Protein 4QMF (pdb70)

Solvent-accessible surface area: 22625 Å² total; per-residue (Å²): 164,53,68,62,92,23,115,14,43,152,140,24,29,69,34,0,104,34,3,30,111,9,0,43,127,16,0,91,165,60,67,2,37,24,62,30,48,76,149,103,16,0,0,22,0,87,9,43,225,151,21,217,79,73,60,22,9,92,45,0,86,28,0,1,77,0,0,4,43,21,0,21,6,38,32,0,31,69,1,21,89,136,117,29,32,33,36,20,0,140,0,28,152,70,18,154,62,160,122,116,16,65,114,40,61,107,41,3,40,12,68,135,10,72,6,21,106,10,4,41,102,26,5,158,9,48,6,47,28,59,30,85,12,0,1,0,3,3,67,141,156,4,6,77,38,0,83,123,2,0,47,31,2,0,106,75,82,10,5,5,122,36,2,72,85,14,33,108,106,110,99,141,89,170,201,44,62,66,104,27,111,8,35,127,142,21,48,59,30,0,106,33,4,29,106,11,0,46,133,15,2,89,158,63,62,6,34,21,63,35,50,77,146,113,1,3,0,25,0,74,12,64,241,172,22,213,74,71,60,30,9,88,46,1,71,20,0,0,60,0,0,3,44,14,0,16,6,43,35,0,34,87,0,20,100,142,145,26,38,24,35,21,1,155,0,29,157,71,18,147,49,170,122,107,24,67,116,37,58,113,39,2,43,13,76,154,20,69,3,25,108,13,1,38,110,26,4,159,8,51,5,41,34,62,35,86,13,0,1,0,4,6,55,121,133,5,6,110,43,0,81,113,1,1,50,34,2,0,99,92,92,3,2,4,121,30,0,65,75,13,34,106,108,126,76,125,82,148,231,175,108,66,121,12,100,113,20,48,115,73,7,71,105,34,31,165,137,51,199,158,113,63,98,29,106,98,10,51,104,84,4,72,78,53,25,158,126,45,155

GO terms:
  GO:0005730 nucleolus (C, IDA)
  GO:0005634 nucleus (C, HDA)
  GO:0005737 cytoplasm (C, HDA)
  GO:0000462 maturation of SSU-rRNA from tricistronic rRNA transcript (SSU-rRNA, 5.8S rRNA, LSU-rRNA) (P, IMP)

CATH classification: 3.30.1370.10 (+1 more: 3.30.1370.10)

Sequence (389 aa):
ESSFMTLFPKYRESYLKTIWNDVTRALDKHNIACVLDLVEGSMTVKTTRKTYDPAIILKARDLIKLLARSVPFPQAVKILQDDMACDVIKIGNFVTNKERFVKRRQRLVGPNGNTLKALELLTKCYILVQGNTVSAMGPFKGLKEVRRVVEDCMKNIHPIYHIKELMIKRELAKESSFMTLFPKYRESYLKTIWNDVTRALDKHNIACVLDLVEGSMTVKTTRKTYDPAIILKARDLIKLLARSVPFPQAVKILQDDMACDVIKIGNFVTNKERFVKRRQRLVGPNGNTLKALELLTKCYILVQGNTVSAMGPFKGLKEVRRVVEDCMKNIHPIYHIKELMIKRELAKRPEAENLQNDLELQQFLRESHPEAENLQNDLELQQFLRESH

Radius of gyration: 25.65 Å; Cα contacts (8 Å, |Δi|>4): 518; chains: 4; bounding box: 47×56×90 Å

Foldseek 3Di:
DDKAKDAADPVLCVVCVVCVVVVVVLVVVQPKDWDQDPVRRMIMIGHDPPGPDRVLVVLVNQLVVCSRQPNDNVRSSCSSDPQKDKDKAFLPPLDPDDVVSVVLVCLCCDDVSVNVVLLCVLLVWDWDDGDRIIMIMDHPSSVVLSNVLSNVSSNVDHSPVSSVVSVVVVVVVD/DDKDKDAADPVLVVVCVVCVVVLQVLVVVQQWHKDQDNVRRMIMIHHDPPGDDPVLVVLVNQLVVCSRQPNDNVVSSCSSDDQKDKDKAFLPPLDPDDVLQCVLVCLVQDDVSVNVVLLCVLLVWDWDDGDGIIMIMGHPRSNVLSNVLSVVSSPVRHSPVSSVVSVVVVVVVVD/DCVVVVVVVVVVVVVVVVPD/DCVVVVVVVVVVVVVVVVPD

B-factor: mean 27.82, std 16.06, range [5.59, 97.07]

Secondary structure (DSSP, 8-state):
--HHHHHHHHHHHHHHHHH-/--EEEEE--HHHHHHHHHHHHHHHHHHHTTTEEEEEETTTTEEEEEE-SS-S-TTHHHHHHHHHHHHHTT--HHHHGGGGSSS-EEEEEE-STT-SSHHHHHHHHHHHH-GGGHHHHHHHHHS--EEEEETTEEEEEE-HHHHHHHHHHHHHHHTT--THHHHHHHHHHHHHHH-/-THHHHHHHHHHHHHHHTT-/--EEEEE--HHHHHHHHHHHHHHHHHHHTTT-EEEEETTTTEEEEE--SS-S-TTHHHHHHHHHHHHHTT--HHHHGGGGSSS-EEEEEE-TTS-SSSHHHHHHHHHHH-GGGHHHHHHHHHHT-EEEEETTEEEEEE-HHHHHHHHHHHHHHHTT--THHHHHHHHHHHHHT-

InterPro domains:
  IPR053030 Ribosomal biogenesis protein FAF1-like [PTHR28096] (63-344)

Nearest PDB structures (foldseek):
  6lqu-assembly1_RC  TM=9.238E-01  e=1.599E-25  Saccharomyces cerevisiae S288C
  6lqq-assembly1_RC  TM=9.249E-01  e=4.783E-25  Saccharomyces cerevisiae S288C
  7mq9-assembly1_NY  TM=9.913E-01  e=1.428E-21  Homo sapiens
  5oql-assembly1_g  TM=9.173E-01  e=7.821E-23  Thermochaetoides thermophila DSM 1495
  6rxx-assembly1_CP  TM=9.240E-01  e=8.255E-22  Thermochaetoides thermophila

Organism: Saccharomyces cerevisiae (strain ATCC 204508 / S288c) (NCBI:txid559292)

Structure (mmCIF, N/CA/C/O backbone):
data_4QMF
#
_entry.id   4QMF
#
_cell.length_a   49.097
_cell.length_b   67.923
_cell.length_c   81.414
_cell.angle_alpha   90.00
_cell.angle_beta   95.53
_cell.angle_gamma   90.00
#
_symmetry.space_group_name_H-M   'P 1 21 1'
#
loop_
_entity.id
_entity.type
_entity.pdbx_description
1 polymer 'KRR1 small subunit processome component'
2 polymer 'Protein FAF1'
3 water water
#
loop_
_atom_site.group_PDB
_atom_site.id
_atom_site.type_symbol
_atom_site.label_atom_id
_atom_site.label_alt_id
_atom_site.label_comp_id
_atom_site.label_asym_id
_atom_site.label_entity_id
_atom_site.label_seq_id
_atom_site.pdbx_PDB_ins_code
_atom_site.Cartn_x
_atom_site.Cartn_y
_atom_site.Cartn_z
_atom_site.occupancy
_atom_site.B_iso_or_equiv
_atom_site.auth_seq_id
_atom_site.auth_comp_id
_atom_site.auth_asym_id
_atom_site.auth_atom_id
_atom_site.pdbx_PDB_model_num
ATOM 1 N N . GLU A 1 7 ? -12.108 -44.907 -14.956 1.00 13.67 38 GLU D N 1
ATOM 2 C CA . GLU A 1 7 ? -11.992 -46.322 -15.286 1.00 20.30 38 GLU D CA 1
ATOM 3 C C . GLU A 1 7 ? -11.691 -47.152 -14.042 1.00 18.68 38 GLU D C 1
ATOM 4 O O . GLU A 1 7 ? -10.709 -46.904 -13.342 1.00 12.38 38 GLU D O 1
ATOM 10 N N . SER A 1 8 ? -12.538 -48.140 -13.773 1.00 20.01 39 SER D N 1
ATOM 11 C CA . SER A 1 8 ? -12.393 -48.969 -12.582 1.00 12.99 39 SER D CA 1
ATOM 12 C C . SER A 1 8 ? -11.227 -49.944 -12.723 1.00 14.98 39 SER D C 1
ATOM 13 O O . SER A 1 8 ? -10.948 -50.432 -13.816 1.00 16.63 39 SER D O 1
ATOM 16 N N . SER A 1 9 ? -10.551 -50.224 -11.613 1.00 12.37 40 SER D N 1
ATOM 17 C CA . SER A 1 9 ? -9.387 -51.107 -11.623 1.00 10.79 40 SER D CA 1
ATOM 18 C C . SER A 1 9 ? -9.201 -51.842 -10.298 1.00 11.31 40 SER D C 1
ATOM 19 O O . SER A 1 9 ? -9.262 -51.238 -9.229 1.00 10.94 40 SER D O 1
ATOM 22 N N . PHE A 1 10 ? -8.968 -53.148 -10.379 1.00 12.35 41 PHE D N 1
ATOM 23 C CA . PHE A 1 10 ? -8.695 -53.960 -9.197 1.00 8.35 41 PHE D CA 1
ATOM 24 C C . PHE A 1 10 ? -7.419 -54.777 -9.383 1.00 8.13 41 PHE D C 1
ATOM 25 O O . PHE A 1 10 ? -7.126 -55.244 -10.482 1.00 10.67 41 PHE D O 1
ATOM 33 N N . MET A 1 11 ? -6.667 -54.953 -8.302 1.00 8.00 42 MET D N 1
ATOM 34 C CA . MET A 1 11 ? -5.422 -55.711 -8.358 1.00 12.21 42 MET D CA 1
ATOM 35 C C . MET A 1 11 ? -5.341 -56.723 -7.221 1.00 15.13 42 MET D C 1
ATOM 36 O O . MET A 1 11 ? -5.994 -56.561 -6.187 1.00 10.07 42 MET D O 1
ATOM 41 N N . THR A 1 12 ? -4.541 -57.767 -7.417 1.00 14.92 43 THR D N 1
ATOM 42 C CA . THR A 1 12 ? -4.298 -58.743 -6.361 1.00 10.94 43 THR D CA 1
ATOM 43 C C . THR A 1 12 ? -2.890 -59.312 -6.472 1.00 16.40 43 THR D C 1
ATOM 44 O O . THR A 1 12 ? -2.346 -59.446 -7.567 1.00 17.61 43 THR D O 1
ATOM 48 N N . LEU A 1 13 ? -2.299 -59.638 -5.329 1.00 17.71 44 LEU D N 1
ATOM 49 C CA . LEU A 1 13 ? -0.961 -60.208 -5.307 1.00 13.35 44 LEU D CA 1
ATOM 50 C C . LEU A 1 13 ? -1.046 -61.726 -5.296 1.00 14.18 44 LEU D C 1
ATOM 51 O O . LEU A 1 13 ? -1.927 -62.297 -4.655 1.00 19.31 44 LEU D O 1
ATOM 56 N N . PHE A 1 14 ? -0.136 -62.376 -6.013 1.00 13.28 45 PHE D N 1
ATOM 57 C CA . PHE A 1 14 ? -0.059 -63.831 -5.988 1.00 10.23 45 PHE D CA 1
ATOM 58 C C . PHE A 1 14 ? 1.338 -64.277 -5.573 1.00 11.92 45 PHE D C 1
ATOM 59 O O . PHE A 1 14 ? 2.329 -63.638 -5.927 1.00 14.71 45 PHE D O 1
ATOM 67 N N . PRO A 1 15 ? 1.420 -65.373 -4.804 1.00 13.87 46 PRO D N 1
ATOM 68 C CA . PRO A 1 15 ? 2.706 -65.923 -4.366 1.00 10.23 46 PRO D CA 1
ATOM 69 C C . PRO A 1 15 ? 3.520 -66.458 -5.541 1.00 11.26 46 PRO D C 1
ATOM 70 O O . PRO A 1 15 ? 2.945 -66.784 -6.579 1.00 14.38 46 PRO D O 1
ATOM 74 N N . LYS A 1 16 ? 4.836 -66.545 -5.373 1.00 10.60 47 LYS D N 1
ATOM 75 C CA . LYS A 1 16 ? 5.730 -66.917 -6.466 1.00 14.04 47 LYS D CA 1
ATOM 76 C C . LYS A 1 16 ? 5.430 -68.302 -7.032 1.00 13.19 47 LYS D C 1
ATOM 77 O O . LYS A 1 16 ? 5.464 -68.497 -8.249 1.00 20.36 47 LYS D O 1
ATOM 83 N N . TYR A 1 17 ? 5.107 -69.252 -6.158 1.00 12.64 48 TYR D N 1
ATOM 84 C CA . TYR A 1 17 ? 4.906 -70.638 -6.576 1.00 14.38 48 TYR D CA 1
ATOM 85 C C . TYR A 1 17 ? 3.712 -70.821 -7.516 1.00 13.79 48 TYR D C 1
ATOM 86 O O . TYR A 1 17 ? 3.464 -71.923 -8.004 1.00 17.18 48 TYR D O 1
ATOM 95 N N . ARG A 1 18 ? 2.973 -69.744 -7.762 1.00 13.99 49 ARG D N 1
ATOM 96 C CA . ARG A 1 18 ? 1.838 -69.788 -8.673 1.00 15.76 49 ARG D CA 1
ATOM 97 C C . ARG A 1 18 ? 2.198 -69.206 -10.036 1.00 13.38 49 ARG D C 1
ATOM 98 O O . ARG A 1 18 ? 1.619 -69.601 -11.054 1.00 12.70 49 ARG D O 1
ATOM 106 N N . GLU A 1 19 ? 3.161 -68.283 -10.033 1.00 13.17 50 GLU D N 1
ATOM 107 C CA . GLU A 1 19 ? 3.579 -67.540 -11.222 1.00 16.97 50 GLU D CA 1
ATOM 108 C C . GLU A 1 19 ? 3.545 -68.376 -12.499 1.00 17.18 50 GLU D C 1
ATOM 109 O O . GLU A 1 19 ? 2.715 -68.126 -13.389 1.00 15.29 50 GLU D O 1
ATOM 115 N N . SER A 1 20 ? 4.424 -69.378 -12.554 1.00 15.22 51 SER D N 1
ATOM 116 C CA . SER A 1 20 ? 4.488 -70.326 -13.665 1.00 10.99 51 SER D CA 1
ATOM 117 C C . SER A 1 20 ? 3.119 -70.649 -14.249 1.00 11.58 51 SER D C 1
ATOM 118 O O . SER A 1 20 ? 2.848 -70.337 -15.413 1.00 15.05 51 SER D O 1
ATOM 121 N N . TYR A 1 21 ? 2.251 -71.230 -13.421 1.00 11.66 52 TYR D N 1
ATOM 122 C CA . TYR A 1 21 ? 0.919 -71.628 -13.863 1.00 8.38 52 TYR D CA 1
ATOM 123 C C . TYR A 1 21 ? 0.207 -70.468 -14.550 1.00 9.81 52 TYR D C 1
ATOM 124 O O . TYR A 1 21 ? -0.157 -70.572 -15.726 1.00 7.66 52 TYR D O 1
ATOM 133 N N . LEU A 1 22 ? 0.050 -69.359 -13.830 1.00 8.54 53 LEU D N 1
ATOM 134 C CA . LEU A 1 22 ? -0.619 -68.188 -14.382 1.00 7.27 53 LEU D CA 1
ATOM 135 C C . LEU A 1 22 ? 0.028 -67.801 -15.706 1.00 9.26 53 LEU D C 1
ATOM 136 O O . LEU A 1 22 ? -0.665 -67.590 -16.711 1.00 11.30 53 LEU D O 1
ATOM 141 N N . LYS A 1 23 ? 1.359 -67.800 -15.721 1.00 8.15 54 LYS D N 1
ATOM 142 C CA . LYS A 1 23 ? 2.102 -67.369 -16.895 1.00 7.41 54 LYS D CA 1
ATOM 143 C C . LYS A 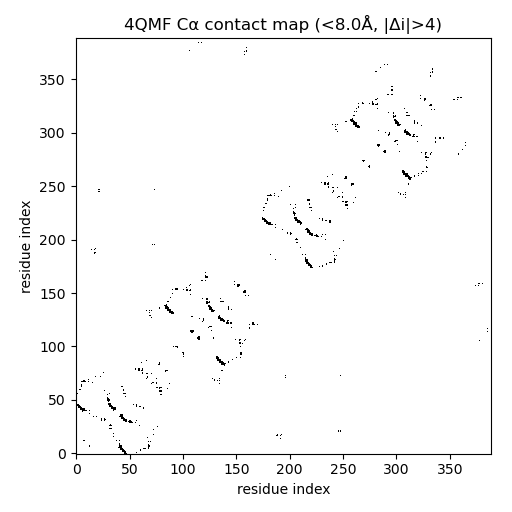1 23 ? 1.737 -68.149 -18.158 1.00 9.67 54 LYS D C 1
ATOM 144 O O . LYS A 1 23 ? 1.832 -67.613 -19.261 1.00 18.27 54 LYS D O 1
ATOM 150 N N . THR A 1 24 ? 1.297 -69.396 -18.008 1.00 10.91 55 THR D N 1
ATOM 151 C CA . THR A 1 24 ? 0.994 -70.206 -19.186 1.00 13.22 55 THR D CA 1
ATOM 152 C C . THR A 1 24 ? -0.493 -70.242 -19.501 1.00 10.89 55 THR D C 1
ATOM 153 O O . THR A 1 24 ? -0.885 -70.647 -20.597 1.00 13.39 55 THR D O 1
ATOM 157 N N . ILE A 1 25 ? -1.320 -69.827 -18.545 1.00 8.52 56 ILE D N 1
ATOM 158 C CA . ILE A 1 25 ? -2.764 -69.832 -18.766 1.00 10.08 56 ILE D CA 1
ATOM 159 C C . ILE A 1 25 ? -3.317 -68.430 -19.009 1.00 10.25 56 ILE D C 1
ATOM 160 O O . ILE A 1 25 ? -4.506 -68.269 -19.294 1.00 11.30 56 ILE D O 1
ATOM 165 N N . TRP A 1 26 ? -2.454 -67.422 -18.901 1.00 10.57 57 TRP D N 1
ATOM 166 C CA . TRP A 1 26 ? -2.892 -66.032 -18.960 1.00 8.82 57 TRP D CA 1
ATOM 167 C C . TRP A 1 26 ? -3.590 -65.717 -20.278 1.00 10.49 57 TRP D C 1
ATOM 168 O O . TRP A 1 26 ? -4.603 -65.020 -20.295 1.00 12.37 57 TRP D O 1
ATOM 179 N N . ASN A 1 27 ? -3.050 -66.243 -21.374 1.00 9.94 58 ASN D N 1
ATOM 180 C CA . ASN A 1 27 ? -3.669 -66.081 -22.686 1.00 12.53 58 ASN D CA 1
ATOM 181 C C . ASN A 1 27 ? -5.139 -66.476 -22.702 1.00 12.06 58 ASN D C 1
ATOM 182 O O . ASN A 1 27 ? -5.936 -65.857 -23.405 1.00 11.22 58 ASN D O 1
ATOM 187 N N . ASP A 1 28 ? -5.503 -67.498 -21.933 1.00 11.16 59 ASP D N 1
ATOM 188 C CA . ASP A 1 28 ? -6.905 -67.883 -21.846 1.00 11.80 59 ASP D CA 1
ATOM 189 C C . ASP A 1 28 ? -7.659 -66.823 -21.056 1.00 12.63 59 ASP D C 1
ATOM 190 O O . ASP A 1 28 ? -8.693 -66.326 -21.510 1.00 14.32 59 ASP D O 1
ATOM 195 N N . VAL A 1 29 ? -7.113 -66.466 -19.892 1.00 11.35 60 VAL D N 1
ATOM 196 C CA . VAL A 1 29 ? -7.699 -65.435 -19.034 1.00 8.44 60 VAL D CA 1
ATOM 197 C C . VAL A 1 29 ? -8.130 -64.193 -19.810 1.00 8.14 60 VAL D C 1
ATOM 198 O O . VAL A 1 29 ? -9.318 -63.874 -19.831 1.00 8.18 60 VAL D O 1
ATOM 202 N N . THR A 1 30 ? -7.188 -63.500 -20.446 1.00 8.88 61 THR D N 1
ATOM 203 C CA . THR A 1 30 ? -7.542 -62.315 -21.215 1.00 14.15 61 THR D CA 1
ATOM 204 C C . THR A 1 30 ? -8.622 -62.630 -22.236 1.00 8.96 61 THR D C 1
ATOM 205 O O . THR A 1 30 ? -9.579 -61.869 -22.367 1.00 15.89 61 THR D O 1
ATOM 209 N N . ARG A 1 31 ? -8.501 -63.765 -22.921 1.00 6.35 62 ARG D N 1
ATOM 210 C CA . ARG A 1 31 ? -9.547 -64.168 -23.852 1.00 8.87 62 ARG D CA 1
ATOM 211 C C . ARG A 1 31 ? -10.897 -64.221 -23.140 1.00 10.84 62 ARG D C 1
ATOM 212 O O . ARG A 1 31 ? -11.859 -63.599 -23.588 1.00 14.43 62 ARG D O 1
ATOM 220 N N . ALA A 1 32 ? -10.951 -64.928 -22.014 1.00 10.42 63 ALA D N 1
ATOM 221 C CA . ALA A 1 32 ? -12.174 -65.029 -21.223 1.00 8.89 63 ALA D CA 1
ATOM 222 C C . ALA A 1 32 ? -12.648 -63.650 -20.762 1.00 11.37 63 ALA D C 1
ATOM 223 O O . ALA A 1 32 ? -13.848 -63.409 -20.630 1.00 15.71 63 ALA D O 1
ATOM 225 N N . LEU A 1 33 ? -11.700 -62.746 -20.530 1.00 8.88 64 LEU D N 1
ATOM 226 C CA . LEU A 1 33 ? -12.028 -61.378 -20.144 1.00 11.49 64 LEU D CA 1
ATOM 227 C C . LEU A 1 33 ? -12.364 -60.521 -21.364 1.00 15.91 64 LEU D C 1
ATOM 228 O O . LEU A 1 33 ? -13.152 -59.576 -21.268 1.00 11.73 64 LEU D O 1
ATOM 233 N N . ASP A 1 34 ? -11.796 -60.870 -22.517 1.00 17.77 65 ASP D N 1
ATOM 234 C CA . ASP A 1 34 ? -12.004 -60.084 -23.735 1.00 16.02 65 ASP D CA 1
ATOM 235 C C . ASP A 1 34 ? -13.451 -60.126 -24.221 1.00 18.06 65 ASP D C 1
ATOM 236 O O . ASP A 1 34 ? -13.891 -59.225 -24.934 1.00 20.98 65 ASP D O 1
ATOM 241 N N . LYS A 1 35 ? -14.191 -61.163 -23.838 1.00 14.17 66 LYS D N 1
ATOM 242 C CA . LYS A 1 35 ? -15.597 -61.258 -24.210 1.00 16.20 66 LYS D CA 1
ATOM 243 C C . LYS A 1 35 ? -16.451 -60.283 -23.405 1.00 18.68 66 LYS D C 1
ATOM 244 O O . LYS A 1 35 ? -17.648 -60.147 -23.655 1.00 15.90 66 LYS D O 1
ATOM 250 N N . HIS A 1 36 ? -15.831 -59.606 -22.442 1.00 19.98 67 HIS D N 1
ATOM 251 C CA . HIS A 1 36 ? -16.513 -58.565 -21.684 1.00 17.27 67 HIS D CA 1
ATOM 252 C C . HIS A 1 36 ? -15.805 -57.227 -21.867 1.00 22.19 67 HIS D C 1
ATOM 253 O O . HIS A 1 36 ? -16.114 -56.254 -21.179 1.00 20.83 67 HIS D O 1
ATOM 260 N N . ASN A 1 37 ? -14.854 -57.195 -22.799 1.00 20.66 68 ASN D N 1
ATOM 261 C CA . ASN A 1 37 ? -14.044 -56.008 -23.065 1.00 21.08 68 ASN D CA 1
ATOM 262 C C . ASN A 1 37 ? -13.323 -55.494 -21.820 1.00 20.95 68 ASN D C 1
ATOM 263 O O . ASN A 1 37 ? -13.109 -54.292 -21.670 1.00 21.90 68 ASN D O 1
ATOM 268 N N . ILE A 1 38 ? -12.954 -56.411 -20.931 1.00 15.55 69 ILE D N 1
ATOM 269 C CA . ILE A 1 38 ? -12.185 -56.062 -19.742 1.00 10.82 69 ILE D CA 1
ATOM 270 C C . ILE A 1 38 ? -10.704 -56.334 -19.972 1.00 10.23 69 ILE D C 1
ATOM 271 O O . ILE A 1 38 ? -10.325 -57.427 -20.392 1.00 13.44 69 ILE D O 1
ATOM 276 N N . ALA A 1 39 ? -9.871 -55.334 -19.705 1.00 11.04 70 ALA D N 1
ATOM 277 C CA . ALA A 1 39 ? -8.429 -55.482 -19.855 1.00 10.12 70 ALA D CA 1
ATOM 278 C C . ALA A 1 39 ? -7.825 -56.144 -18.623 1.00 10.30 70 ALA D C 1
ATOM 279 O O . ALA A 1 39 ? -8.359 -56.023 -17.520 1.00 11.58 70 ALA D O 1
ATOM 281 N N . CYS A 1 40 ? -6.716 -56.849 -18.814 1.00 10.82 71 CYS D N 1
ATOM 282 C CA . CYS A 1 40 ? -6.023 -57.476 -17.697 1.00 11.22 71 CYS D CA 1
ATOM 283 C C . CYS A 1 40 ? -4.523 -57.556 -17.951 1.00 14.93 71 CYS D C 1
ATOM 284 O O . CYS A 1 40 ? -4.079 -57.742 -19.083 1.00 16.11 71 CYS D O 1
ATOM 287 N N . VAL A 1 41 ? -3.749 -57.415 -16.881 1.00 16.33 72 VAL D N 1
ATOM 288 C CA . VAL A 1 41 ? -2.298 -57.390 -16.973 1.00 15.94 72 VAL D CA 1
ATOM 289 C C . VAL A 1 41 ? -1.666 -58.237 -15.873 1.00 13.39 72 VAL D C 1
ATOM 290 O O . VAL A 1 41 ? -2.058 -58.154 -14.704 1.00 12.45 72 VAL D O 1
ATOM 294 N N . LEU A 1 42 ? -0.705 -59.067 -16.269 1.00 14.49 73 LEU D N 1
ATOM 295 C CA . LEU A 1 42 ? 0.030 -59.918 -15.345 1.00 12.90 73 LEU D CA 1
ATOM 296 C C . LEU A 1 42 ? 1.432 -59.367 -15.104 1.00 17.62 73 LEU D C 1
ATOM 297 O O . LEU A 1 42 ? 2.345 -59.596 -15.896 1.00 19.48 73 LEU D O 1
ATOM 302 N N . ASP A 1 43 ? 1.595 -58.631 -14.010 1.00 17.43 74 ASP D N 1
ATOM 303 C CA . ASP A 1 43 ? 2.885 -58.051 -13.659 1.00 15.87 74 ASP D CA 1
ATOM 304 C C . ASP A 1 43 ? 3.762 -59.093 -12.971 1.00 18.90 74 ASP D C 1
ATOM 305 O O . ASP A 1 43 ? 3.423 -59.591 -11.897 1.00 19.17 74 ASP D O 1
ATOM 310 N N . LEU A 1 44 ? 4.892 -59.415 -13.593 1.00 18.23 75 LEU D N 1
ATOM 311 C CA . LEU A 1 44 ? 5.784 -60.448 -13.077 1.00 21.33 75 LEU D CA 1
ATOM 312 C C . LEU A 1 44 ? 6.874 -59.869 -12.181 1.00 27.36 75 LEU D C 1
ATOM 313 O O . LEU A 1 44 ? 7.586 -60.607 -11.501 1.00 31.80 75 LEU D O 1
ATOM 318 N N . VAL A 1 45 ? 7.003 -58.547 -12.185 1.00 26.74 76 VAL D N 1
ATOM 319 C CA . VAL A 1 45 ? 7.951 -57.872 -11.309 1.00 26.84 76 VAL D CA 1
ATOM 320 C C . VAL A 1 45 ? 7.318 -57.681 -9.938 1.00 25.61 76 VAL D C 1
ATOM 321 O O . VAL A 1 45 ? 7.862 -58.109 -8.921 1.00 25.06 76 VAL D O 1
ATOM 325 N N . GLU A 1 46 ? 6.157 -57.036 -9.927 1.00 27.89 77 GLU D N 1
ATOM 326 C CA . GLU A 1 46 ? 5.395 -56.825 -8.706 1.00 21.30 77 GLU D CA 1
ATOM 327 C C . GLU A 1 46 ? 4.809 -58.142 -8.210 1.00 23.22 77 GLU D C 1
ATOM 328 O O . GLU A 1 46 ? 4.573 -58.320 -7.015 1.00 29.23 77 GLU D O 1
ATOM 334 N N . GLY A 1 47 ? 4.586 -59.066 -9.139 1.00 24.75 78 GLY D N 1
ATOM 335 C CA . GLY A 1 47 ? 3.967 -60.337 -8.816 1.00 17.63 78 GLY D CA 1
ATOM 336 C C . GLY A 1 47 ? 2.489 -60.151 -8.547 1.00 16.77 78 GLY D C 1
ATOM 337 O O . GLY A 1 47 ? 1.984 -60.542 -7.495 1.00 17.08 78 GLY D O 1
ATOM 338 N N . SER A 1 48 ? 1.787 -59.553 -9.505 1.00 14.61 79 SER D N 1
ATOM 339 C CA . SER A 1 48 ? 0.377 -59.237 -9.315 1.00 13.62 79 SER D CA 1
ATOM 340 C C . SER A 1 48 ? -0.457 -59.430 -10.580 1.00 13.22 79 SER D C 1
ATOM 341 O O . SER A 1 48 ? 0.065 -59.404 -11.692 1.00 15.13 79 SER D O 1
ATOM 344 N N . MET A 1 49 ? -1.757 -59.630 -10.388 1.00 12.44 80 MET D N 1
ATOM 345 C CA . MET A 1 49 ? -2.724 -59.642 -11.479 1.00 11.05 80 MET D CA 1
ATOM 346 C C . MET A 1 49 ? -3.616 -58.414 -11.354 1.00 12.75 80 MET D C 1
ATOM 347 O O . MET A 1 49 ? -4.017 -58.047 -10.251 1.00 17.25 80 MET D O 1
ATOM 352 N N . THR A 1 50 ? -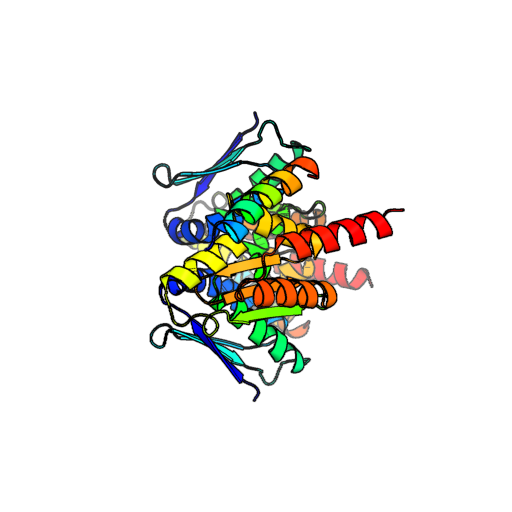3.926 -57.775 -12.475 1.00 8.76 81 THR D N 1
ATOM 353 C CA . THR A 1 50 ? -4.757 -56.577 -12.434 1.00 11.20 81 THR D CA 1
ATOM 354 C C . THR A 1 50 ? -5.818 -56.618 -13.525 1.00 11.77 81 THR D C 1
ATOM 355 O O . THR A 1 50 ? -5.516 -56.937 -14.667 1.00 16.81 81 THR D O 1
ATOM 359 N N . VAL A 1 51 ? -7.063 -56.312 -13.170 1.00 9.15 82 VAL D N 1
ATOM 360 C CA . VAL A 1 51 ? -8.136 -56.202 -14.159 1.00 11.25 82 VAL D CA 1
ATOM 361 C C . VAL A 1 51 ? -8.727 -54.794 -14.145 1.00 10.97 82 VAL D C 1
ATOM 362 O O . VAL A 1 51 ? -8.785 -54.150 -13.096 1.00 12.74 82 VAL D O 1
ATOM 366 N N . LYS A 1 52 ? -9.158 -54.313 -15.308 1.00 9.38 83 LYS D N 1
ATOM 367 C CA . LYS A 1 52 ? -9.729 -52.971 -15.403 1.00 13.73 83 LYS D CA 1
ATOM 368 C C . LYS A 1 52 ? -10.698 -52.808 -16.569 1.00 12.24 83 LYS D C 1
ATOM 369 O O . LYS A 1 52 ? -10.583 -53.483 -17.589 1.00 11.44 83 LYS D O 1
ATOM 375 N N . THR A 1 53 ? -11.652 -51.898 -16.400 1.00 14.31 84 THR D N 1
ATOM 376 C CA . THR A 1 53 ? -12.645 -51.612 -17.426 1.00 20.84 84 THR D CA 1
ATOM 377 C C . THR A 1 53 ? -12.039 -50.795 -18.560 1.00 21.31 84 THR D C 1
ATOM 378 O O . THR A 1 53 ? -10.909 -50.319 -18.461 1.00 17.19 84 THR D O 1
ATOM 382 N N . THR A 1 54 ? -12.796 -50.640 -19.640 1.00 28.02 85 THR D N 1
ATOM 383 C CA . THR A 1 54 ? -12.353 -49.859 -20.787 1.00 33.27 85 THR D CA 1
ATOM 384 C C . THR A 1 54 ? -13.448 -48.902 -21.230 1.00 32.50 85 THR D C 1
ATOM 385 O O . THR A 1 54 ? -14.441 -48.709 -20.529 1.00 32.56 85 THR D O 1
ATOM 389 N N . ARG A 1 55 ? -13.263 -48.310 -22.404 1.00 30.57 86 ARG D N 1
ATOM 390 C CA . ARG A 1 55 ? -14.276 -47.442 -22.985 1.00 31.42 86 ARG D CA 1
ATOM 391 C C . ARG A 1 55 ? -15.317 -48.275 -23.722 1.00 33.82 86 ARG D C 1
ATOM 392 O O . ARG A 1 55 ? -16.350 -47.762 -24.149 1.00 30.27 86 ARG D O 1
ATOM 400 N N . LYS A 1 56 ? -15.041 -49.569 -23.856 1.00 40.79 87 LYS D N 1
ATOM 401 C CA . LYS A 1 56 ? -15.917 -50.460 -24.608 1.00 37.85 87 LYS D CA 1
ATOM 402 C C . LYS A 1 56 ? -16.614 -51.500 -23.729 1.00 37.63 87 LYS D C 1
ATOM 403 O O . LYS A 1 56 ? -17.270 -52.407 -24.239 1.00 38.96 87 LYS D O 1
ATOM 409 N N . THR A 1 57 ? -16.474 -51.367 -22.413 1.00 29.11 88 THR D N 1
ATOM 410 C CA . THR A 1 57 ? -17.184 -52.237 -21.478 1.00 31.02 88 THR D CA 1
ATOM 411 C C . THR A 1 57 ? -18.674 -51.925 -21.476 1.00 37.09 88 THR D C 1
ATOM 412 O O . THR A 1 57 ? -19.082 -50.825 -21.102 1.00 43.50 88 THR D O 1
ATOM 416 N N . TYR A 1 58 ? -19.483 -52.894 -21.891 1.00 41.92 89 TYR D N 1
ATOM 417 C CA . TYR A 1 58 ? -20.926 -52.698 -21.961 1.00 45.34 89 TYR D CA 1
ATOM 418 C C . TYR A 1 58 ? -21.533 -52.594 -20.564 1.00 40.16 89 TYR D C 1
ATOM 419 O O . TYR A 1 58 ? -22.233 -51.631 -20.252 1.00 41.54 89 TYR D O 1
ATOM 428 N N . ASP A 1 59 ? -21.259 -53.586 -19.724 1.00 34.36 90 ASP D N 1
ATOM 429 C CA . ASP A 1 59 ? -21.725 -53.566 -18.340 1.00 38.41 90 ASP D CA 1
ATOM 430 C C . ASP A 1 59 ? -20.540 -53.553 -17.384 1.00 33.68 90 ASP D C 1
ATOM 431 O O . ASP A 1 59 ? -19.929 -54.591 -17.145 1.00 30.38 90 ASP D O 1
ATOM 436 N N . PRO A 1 60 ? -20.209 -52.372 -16.836 1.00 30.23 91 PRO D N 1
ATOM 437 C CA . PRO A 1 60 ? -19.065 -52.217 -15.930 1.00 27.77 91 PRO D CA 1
ATOM 438 C C . PRO A 1 60 ? -19.152 -53.089 -14.679 1.00 27.45 91 PRO D C 1
ATOM 439 O O . PRO A 1 60 ? -18.113 -53.463 -14.139 1.00 26.29 91 PRO D O 1
ATOM 443 N N . ALA A 1 61 ? -20.366 -53.410 -14.239 1.00 22.67 92 ALA D N 1
ATOM 444 C CA . ALA A 1 61 ? -20.575 -54.199 -13.025 1.00 21.48 92 ALA D CA 1
ATOM 445 C C . ALA A 1 61 ? -19.804 -55.520 -13.039 1.00 21.13 92 ALA D C 1
ATOM 446 O O . ALA A 1 61 ? -19.356 -56.004 -11.994 1.00 15.52 92 ALA D O 1
ATOM 448 N N . ILE A 1 62 ? -19.630 -56.082 -14.232 1.00 18.45 93 ILE D N 1
ATOM 449 C CA . ILE A 1 62 ? -18.941 -57.357 -14.396 1.00 19.92 93 ILE D CA 1
ATOM 450 C C . ILE A 1 62 ? -17.505 -57.307 -13.863 1.00 16.81 93 ILE D C 1
ATOM 451 O O . ILE A 1 62 ? -16.915 -58.351 -13.568 1.00 14.81 93 ILE D O 1
ATOM 456 N N . ILE A 1 63 ? -16.955 -56.099 -13.718 1.00 14.76 94 ILE D N 1
ATOM 457 C CA . ILE A 1 63 ? -15.604 -55.946 -13.183 1.00 14.25 94 ILE D CA 1
ATOM 458 C C . ILE A 1 63 ? -15.522 -56.571 -11.792 1.00 13.87 94 ILE D C 1
ATOM 459 O O . ILE A 1 63 ? -14.49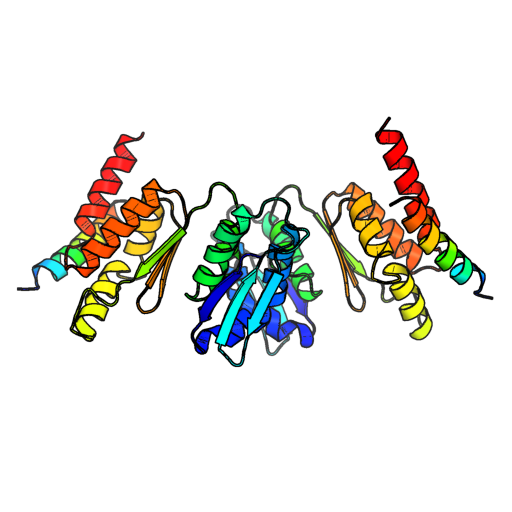0 -57.139 -11.427 1.00 11.16 94 ILE D O 1
ATOM 464 N N . LEU A 1 64 ? -16.618 -56.497 -11.037 1.00 11.85 95 LEU D N 1
ATOM 465 C CA . LEU A 1 64 ? -16.659 -57.097 -9.713 1.00 11.57 95 LEU D CA 1
ATOM 466 C C . LEU A 1 64 ? -16.397 -58.592 -9.833 1.00 13.28 95 LEU D C 1
ATOM 467 O O . LEU A 1 64 ? -15.572 -59.147 -9.106 1.00 10.17 95 LEU D O 1
ATOM 472 N N . LYS A 1 65 ? -17.077 -59.232 -10.780 1.00 14.65 96 LYS D N 1
ATOM 473 C CA . LYS A 1 65 ? -16.832 -60.639 -11.063 1.00 14.04 96 LYS D CA 1
ATOM 474 C C . LYS A 1 65 ? -15.380 -60.834 -11.478 1.00 13.05 96 LYS D C 1
ATOM 475 O O . LYS A 1 65 ? -14.722 -61.784 -11.048 1.00 10.79 96 LYS D O 1
ATOM 481 N N . ALA A 1 66 ? -14.880 -59.914 -12.298 1.00 11.47 97 ALA D N 1
ATOM 482 C CA . ALA A 1 66 ? -13.508 -59.989 -12.772 1.00 9.64 97 ALA D CA 1
ATOM 483 C C . ALA A 1 66 ? -12.540 -59.769 -11.616 1.00 12.03 97 ALA D C 1
ATOM 484 O O . ALA A 1 66 ? -11.387 -60.197 -11.676 1.00 9.98 97 ALA D O 1
ATOM 486 N N . ARG A 1 67 ? -13.014 -59.110 -10.559 1.00 11.80 98 ARG D N 1
ATOM 487 C CA . ARG A 1 67 ? -12.202 -58.929 -9.362 1.00 11.16 98 ARG D CA 1
ATOM 488 C C . ARG A 1 67 ? -12.092 -60.252 -8.618 1.00 12.17 98 ARG D C 1
ATOM 489 O O . ARG A 1 67 ? -11.057 -60.556 -8.025 1.00 13.85 98 ARG D O 1
ATOM 497 N N . ASP A 1 68 ? -13.160 -61.044 -8.669 1.00 12.28 99 ASP D N 1
ATOM 498 C CA . ASP A 1 68 ? -13.181 -62.330 -7.987 1.00 11.78 99 ASP D CA 1
ATOM 499 C C . ASP A 1 68 ? -12.283 -63.342 -8.690 1.00 15.37 99 ASP D C 1
ATOM 500 O O . ASP A 1 68 ? -11.480 -64.016 -8.045 1.00 14.59 99 ASP D O 1
ATOM 505 N N . LEU A 1 69 ? -12.426 -63.430 -10.012 1.00 11.67 100 LEU D N 1
ATOM 506 C CA . LEU A 1 69 ? -11.629 -64.326 -10.847 1.00 8.70 100 LEU D CA 1
ATOM 507 C C . LEU A 1 69 ? -10.161 -64.381 -10.432 1.00 10.31 100 LEU D C 1
ATOM 508 O O . LEU A 1 69 ? -9.703 -65.399 -9.906 1.00 9.36 100 LEU D O 1
ATOM 513 N N . ILE A 1 70 ? -9.435 -63.286 -10.655 1.00 11.96 101 ILE D N 1
ATOM 514 C CA . ILE A 1 70 ? -8.011 -63.234 -10.330 1.00 13.46 101 ILE D CA 1
ATOM 515 C C . ILE A 1 70 ? -7.754 -63.583 -8.867 1.00 12.20 101 ILE D C 1
ATOM 516 O O . ILE A 1 70 ? -6.761 -64.246 -8.555 1.00 12.52 101 ILE D O 1
ATOM 521 N N . LYS A 1 71 ? -8.657 -63.167 -7.980 1.00 8.98 102 LYS D N 1
ATOM 522 C CA . LYS A 1 71 ? -8.538 -63.512 -6.570 1.00 11.22 102 LYS D CA 1
ATOM 523 C C . LYS A 1 71 ? -8.463 -65.029 -6.434 1.00 10.35 102 LYS D C 1
ATOM 524 O O . LYS A 1 71 ? -7.517 -65.564 -5.851 1.00 10.73 102 LYS D O 1
ATOM 530 N N . LEU A 1 72 ? -9.448 -65.714 -7.012 1.00 11.54 103 LEU D N 1
ATOM 531 C CA . LEU A 1 72 ? -9.463 -67.171 -7.044 1.00 10.29 103 LEU D CA 1
ATOM 532 C C . LEU A 1 72 ? -8.191 -67.713 -7.684 1.00 9.68 103 LEU D C 1
ATOM 533 O O . LEU A 1 72 ? -7.640 -68.715 -7.231 1.00 10.14 103 LEU D O 1
ATOM 538 N N . LEU A 1 73 ? -7.712 -67.033 -8.723 1.00 11.01 104 LEU D N 1
ATOM 539 C CA . LEU A 1 73 ? -6.503 -67.472 -9.409 1.00 9.54 104 LEU D CA 1
ATOM 540 C C . LEU A 1 73 ? -5.285 -67.336 -8.502 1.00 11.31 104 LEU D C 1
ATOM 541 O O . LEU A 1 73 ? -4.345 -68.122 -8.592 1.00 11.99 104 LEU D O 1
ATOM 546 N N . ALA A 1 74 ? -5.317 -66.343 -7.617 1.00 12.14 105 ALA D N 1
ATOM 547 C CA . ALA A 1 74 ? -4.191 -66.075 -6.730 1.00 8.93 105 ALA D CA 1
ATOM 548 C C . ALA A 1 74 ? -4.081 -67.126 -5.632 1.00 11.36 105 ALA D C 1
ATOM 549 O O . ALA A 1 74 ? -3.008 -67.338 -5.068 1.00 13.90 105 ALA D O 1
ATOM 551 N N . ARG A 1 75 ? -5.198 -67.780 -5.332 1.00 13.18 106 ARG D N 1
ATOM 552 C CA . ARG A 1 75 ? -5.241 -68.761 -4.254 1.00 12.53 106 ARG D CA 1
ATOM 553 C C . ARG A 1 75 ? -5.403 -70.179 -4.795 1.00 12.64 106 ARG D C 1
ATOM 554 O O . ARG A 1 75 ? -6.112 -71.000 -4.214 1.00 14.54 106 ARG D O 1
ATOM 562 N N . SER A 1 76 ? -4.749 -70.434 -5.925 1.00 14.96 107 SER D N 1
ATOM 563 C CA . SER A 1 76 ? -4.602 -71.770 -6.504 1.00 9.44 107 SER D CA 1
ATOM 564 C C . SER A 1 76 ? -5.902 -72.431 -6.961 1.00 7.09 107 SER D C 1
ATOM 565 O O . SER A 1 76 ? -5.967 -73.654 -7.079 1.00 8.35 107 SER D O 1
ATOM 568 N N . VAL A 1 77 ? -6.932 -71.636 -7.226 1.00 6.72 108 VAL D N 1
ATOM 569 C CA . VAL A 1 77 ? -8.130 -72.181 -7.851 1.00 9.70 108 VAL D CA 1
ATOM 570 C C . VAL A 1 77 ? -7.892 -72.341 -9.347 1.00 9.73 108 VAL D C 1
ATOM 571 O O . VAL A 1 77 ? -7.568 -71.370 -10.032 1.00 9.09 108 VAL D O 1
ATOM 575 N N . PRO A 1 78 ? -8.041 -73.575 -9.852 1.00 8.50 109 PRO D N 1
ATOM 576 C CA . PRO A 1 78 ? -7.862 -73.906 -11.269 1.00 8.64 109 PRO D CA 1
ATOM 577 C C . PRO A 1 78 ? -8.687 -73.008 -12.184 1.00 9.07 109 PRO D C 1
ATOM 578 O O . PRO A 1 78 ? -9.830 -72.689 -11.864 1.00 12.76 109 PRO D O 1
ATOM 582 N N . PHE A 1 79 ? -8.096 -72.607 -13.306 1.00 8.91 110 PHE D N 1
ATOM 583 C CA . PHE A 1 79 ? -8.735 -71.695 -14.255 1.00 7.95 110 PHE D CA 1
ATOM 584 C C . PHE A 1 79 ? -10.126 -72.143 -14.737 1.00 8.31 110 PHE D C 1
ATOM 585 O O . PHE A 1 79 ? -11.065 -71.339 -14.704 1.00 9.03 110 PHE D O 1
ATOM 593 N N . PRO A 1 80 ? -10.271 -73.413 -15.188 1.00 7.61 111 PRO D N 1
ATOM 594 C CA . PRO A 1 80 ? -11.592 -73.807 -15.696 1.00 7.11 111 PRO D CA 1
ATOM 595 C C . PRO A 1 80 ? -12.682 -73.745 -14.632 1.00 6.98 111 PRO D C 1
ATOM 596 O O . PRO A 1 80 ? -13.855 -73.575 -14.963 1.00 7.18 111 PRO D O 1
ATOM 600 N N . GLN A 1 81 ? -12.293 -73.883 -13.370 1.00 9.57 112 GLN D N 1
ATOM 601 C CA . GLN A 1 81 ? -13.229 -73.750 -12.262 1.00 10.48 112 GLN D CA 1
ATOM 602 C C . GLN A 1 81 ? -13.412 -72.279 -11.900 1.00 9.32 112 GLN D C 1
ATOM 603 O O . GLN A 1 81 ? -14.499 -71.850 -11.511 1.00 8.85 112 GLN D O 1
ATOM 609 N N . ALA A 1 82 ? -12.339 -71.509 -12.056 1.00 8.11 113 ALA D N 1
ATOM 610 C CA . ALA A 1 82 ? -12.320 -70.108 -11.654 1.00 9.92 113 ALA D CA 1
ATOM 611 C C . ALA A 1 82 ? -13.199 -69.223 -12.536 1.00 11.78 113 ALA D C 1
ATOM 612 O O . ALA A 1 82 ? -13.940 -68.383 -12.024 1.00 12.21 113 ALA D O 1
ATOM 614 N N . VAL A 1 83 ? -13.127 -69.407 -13.853 1.00 10.16 114 VAL D N 1
ATOM 615 C CA . VAL A 1 83 ? -13.863 -68.531 -14.771 1.00 13.90 114 VAL D CA 1
ATOM 616 C C . VAL A 1 83 ? -15.374 -68.713 -14.726 1.00 13.28 114 VAL D C 1
ATOM 617 O O . VAL A 1 83 ? -16.111 -67.981 -15.386 1.00 15.48 114 VAL D O 1
ATOM 621 N N . LYS A 1 84 ? -15.839 -69.687 -13.955 1.00 9.80 115 LYS D N 1
ATOM 622 C CA . LYS A 1 84 ? -17.270 -69.891 -13.794 1.00 12.64 115 LYS D CA 1
ATOM 623 C C . LYS A 1 84 ? -17.876 -68.736 -13.004 1.00 13.11 115 LYS D C 1
ATOM 624 O O . LYS A 1 84 ? -19.087 -68.533 -13.015 1.00 17.18 115 LYS D O 1
ATOM 630 N N . ILE A 1 85 ? -17.019 -67.973 -12.332 1.00 12.13 116 ILE D N 1
ATOM 631 C CA . ILE A 1 85 ? -17.456 -66.827 -11.545 1.00 11.26 116 ILE D CA 1
ATOM 632 C C . ILE A 1 85 ? -18.054 -65.734 -12.433 1.00 13.90 116 ILE D C 1
ATOM 633 O O . ILE A 1 85 ? -18.840 -64.910 -11.969 1.00 13.23 116 ILE D O 1
ATOM 638 N N . LEU A 1 86 ? -17.697 -65.741 -13.715 1.00 18.71 117 LEU D N 1
ATOM 639 C CA . LEU A 1 86 ? -18.198 -64.734 -14.647 1.00 13.70 117 LEU D CA 1
ATOM 640 C C . LEU A 1 86 ? -19.662 -64.979 -14.991 1.00 15.39 117 LEU D C 1
ATOM 641 O O . LEU A 1 86 ? -20.337 -64.100 -15.526 1.00 24.76 117 LEU D O 1
ATOM 646 N N . GLN A 1 87 ? -20.147 -66.177 -14.684 1.00 15.08 118 GLN D N 1
ATOM 647 C CA . GLN A 1 87 ? -21.556 -66.500 -14.867 1.00 20.73 118 GLN D CA 1
ATOM 648 C C . GLN A 1 87 ? -22.392 -65.737 -13.844 1.00 22.66 118 GLN D C 1
ATOM 649 O O . GLN A 1 87 ? -21.932 -65.478 -12.732 1.00 22.22 118 GLN D O 1
ATOM 655 N N . ASP A 1 88 ? -23.610 -65.366 -14.224 1.00 27.90 119 ASP D N 1
ATOM 656 C CA . ASP A 1 88 ? -24.453 -64.527 -13.374 1.00 36.65 119 ASP D CA 1
ATOM 657 C C . ASP A 1 88 ? -24.825 -65.192 -12.050 1.00 42.11 119 ASP D C 1
ATOM 658 O O . ASP A 1 88 ? -24.936 -64.522 -11.023 1.00 40.59 119 ASP D O 1
ATOM 663 N N . ASP A 1 89 ? -25.007 -66.508 -12.073 1.00 36.42 120 ASP D N 1
ATOM 664 C CA . ASP A 1 89 ? -25.527 -67.230 -10.915 1.00 31.30 120 ASP D CA 1
ATOM 665 C C . ASP A 1 89 ? -24.452 -67.590 -9.886 1.00 32.02 120 ASP D C 1
ATOM 666 O O . ASP A 1 89 ? -24.738 -67.690 -8.692 1.00 37.50 120 ASP D O 1
ATOM 671 N N . MET A 1 90 ? -23.222 -67.781 -10.353 1.00 30.42 121 MET D N 1
ATOM 672 C CA . MET A 1 90 ? -22.117 -68.193 -9.488 1.00 27.86 121 MET D CA 1
ATOM 673 C C . MET A 1 90 ? -21.677 -67.119 -8.495 1.00 18.36 121 MET D C 1
ATOM 674 O O . MET A 1 90 ? -21.513 -65.950 -8.857 1.00 20.84 121 MET D O 1
ATOM 679 N N . ALA A 1 91 ? -21.479 -67.527 -7.243 1.00 18.17 122 ALA D N 1
ATOM 680 C CA . ALA A 1 91 ? -20.891 -66.646 -6.241 1.00 12.70 122 ALA D CA 1
ATOM 681 C C . ALA A 1 91 ? -19.610 -67.273 -5.705 1.00 12.13 122 ALA D C 1
ATOM 682 O O . ALA A 1 91 ? -19.371 -68.466 -5.901 1.00 13.77 122 ALA D O 1
ATOM 684 N N . CYS A 1 92 ? -18.788 -66.475 -5.031 1.00 13.76 123 CYS D N 1
ATOM 685 C CA . CYS A 1 92 ? -17.534 -66.977 -4.483 1.00 14.94 123 CYS D CA 1
ATOM 686 C C . CYS A 1 92 ? -17.269 -66.411 -3.095 1.00 18.63 123 CYS D C 1
ATOM 687 O O . CYS A 1 92 ? -17.944 -65.481 -2.652 1.00 18.42 123 CYS D O 1
ATOM 690 N N . ASP A 1 93 ? -16.268 -66.968 -2.420 1.00 21.76 124 ASP D N 1
ATOM 691 C CA . ASP A 1 93 ? -15.926 -66.542 -1.070 1.00 18.52 124 ASP D CA 1
ATOM 692 C C . ASP A 1 93 ? -14.555 -67.072 -0.666 1.00 20.61 124 ASP D C 1
ATOM 693 O O . ASP A 1 93 ? -14.366 -68.278 -0.522 1.00 22.50 124 ASP D O 1
ATOM 698 N N . VAL A 1 94 ? -13.600 -66.166 -0.485 1.00 18.36 125 VAL D N 1
ATOM 699 C CA . VAL A 1 94 ? -12.284 -66.541 0.015 1.00 19.77 125 VAL D CA 1
ATOM 700 C C . VAL A 1 94 ? -12.237 -66.344 1.526 1.00 22.23 125 VAL D C 1
ATOM 701 O O . VAL A 1 94 ? -12.256 -65.213 2.014 1.00 21.93 125 VAL D O 1
ATOM 705 N N . ILE A 1 95 ? -12.185 -67.451 2.263 1.00 22.87 126 ILE D N 1
ATOM 706 C CA . ILE A 1 95 ? -12.262 -67.406 3.722 1.00 18.85 126 ILE D CA 1
ATOM 707 C C . ILE A 1 95 ? -10.890 -67.535 4.377 1.00 18.63 126 ILE D C 1
ATOM 708 O O . ILE A 1 95 ? -10.286 -68.604 4.358 1.00 18.46 126 ILE D O 1
ATOM 713 N N . LYS A 1 96 ? -10.407 -66.449 4.970 1.00 20.98 127 LYS D N 1
ATOM 714 C CA . LYS A 1 96 ? -9.100 -66.457 5.617 1.00 24.93 127 LYS D CA 1
ATOM 715 C C . LYS A 1 96 ? -9.151 -67.192 6.956 1.00 18.02 127 LYS D C 1
ATOM 716 O O . LYS A 1 96 ? -10.017 -66.923 7.788 1.00 22.71 127 LYS D O 1
ATOM 722 N N . ILE A 1 97 ? -8.221 -68.122 7.155 1.00 16.10 128 ILE D N 1
ATOM 723 C CA . ILE A 1 97 ? -8.226 -68.973 8.343 1.00 28.92 128 ILE D CA 1
ATOM 724 C C . ILE A 1 97 ? -6.935 -68.873 9.152 1.00 28.19 128 ILE D C 1
ATOM 725 O O . ILE A 1 97 ? -6.689 -69.690 10.038 1.00 26.20 128 ILE D O 1
ATOM 730 N N . GLY A 1 98 ? -6.119 -67.868 8.854 1.00 30.17 129 GLY D N 1
ATOM 731 C CA . GLY A 1 98 ? -4.823 -67.731 9.494 1.00 34.38 129 GLY D CA 1
ATOM 732 C C . GLY A 1 98 ? -4.839 -67.023 10.836 1.00 36.46 129 GLY D C 1
ATOM 733 O O . GLY A 1 98 ? -3.943 -67.223 11.657 1.00 38.33 129 GLY D O 1
ATOM 734 N N . ASN A 1 99 ? -5.856 -66.200 11.067 1.00 36.29 130 ASN D N 1
ATOM 735 C CA . ASN A 1 99 ? -5.909 -65.383 12.274 1.00 44.30 130 ASN D CA 1
ATOM 736 C C . ASN A 1 99 ? -6.846 -65.930 13.350 1.00 42.77 130 ASN D C 1
ATOM 737 O O . ASN A 1 99 ? -7.375 -65.174 14.164 1.00 46.30 130 ASN D O 1
ATOM 742 N N . PHE A 1 100 ? -7.042 -67.245 13.355 1.00 43.60 131 PHE D N 1
ATOM 743 C CA . PHE A 1 100 ? -7.842 -67.893 14.389 1.00 42.79 131 PHE D CA 1
ATOM 744 C C . PHE A 1 100 ? -6.953 -68.512 15.461 1.00 46.78 131 PHE D C 1
ATOM 745 O O . PHE A 1 100 ? -7.340 -68.603 16.627 1.00 43.80 131 PHE D O 1
ATOM 753 N N . VAL A 1 101 ? -5.765 -68.947 15.055 1.00 51.78 132 VAL D N 1
ATOM 754 C CA . VAL A 1 101 ? -4.839 -69.611 15.965 1.00 50.52 132 VAL D CA 1
ATOM 755 C C . VAL A 1 101 ? -3.507 -68.868 16.043 1.00 57.55 132 VAL D C 1
ATOM 756 O O . VAL A 1 101 ? -2.911 -68.529 15.020 1.00 55.83 132 VAL D O 1
ATOM 760 N N . THR A 1 102 ? -3.047 -68.612 17.264 1.00 64.37 133 THR D N 1
ATOM 761 C CA . THR A 1 102 ? -1.746 -67.991 17.473 1.00 67.75 133 THR D CA 1
ATOM 762 C C . THR A 1 102 ? -0.635 -69.007 17.231 1.00 65.60 133 THR D C 1
ATOM 763 O O . THR A 1 102 ? 0.413 -68.679 16.674 1.00 65.91 133 THR D O 1
ATOM 767 N N . ASN A 1 103 ? -0.880 -70.244 17.650 1.00 61.96 134 ASN D N 1
ATOM 768 C CA . ASN A 1 103 ? 0.061 -71.338 17.443 1.00 58.59 134 ASN D CA 1
ATOM 769 C C . ASN A 1 103 ? 0.200 -71.671 15.959 1.00 57.52 134 ASN D C 1
ATOM 770 O O . ASN A 1 103 ? -0.645 -71.292 15.148 1.00 60.76 134 ASN D O 1
ATOM 775 N N . LYS A 1 104 ? 1.271 -72.378 15.611 1.00 60.28 135 LYS D N 1
ATOM 776 C CA . LYS A 1 104 ? 1.531 -72.744 14.224 1.00 52.49 135 LYS D CA 1
ATOM 777 C C . LYS A 1 104 ? 1.027 -74.144 13.889 1.00 47.98 135 LYS D C 1
ATOM 778 O O . LYS A 1 104 ? 0.263 -74.322 12.940 1.00 54.67 135 LYS D O 1
ATOM 784 N N . GLU A 1 105 ? 1.455 -75.136 14.665 1.00 49.37 136 GLU D N 1
ATOM 785 C CA . GLU A 1 105 ? 1.137 -76.527 14.356 1.00 47.80 136 GLU D CA 1
ATOM 786 C C . GLU A 1 105 ? -0.201 -76.969 14.947 1.00 46.48 136 GLU D C 1
ATOM 787 O O . GLU A 1 105 ? -0.580 -78.133 14.828 1.00 46.98 136 GLU D O 1
ATOM 793 N N . ARG A 1 106 ? -0.913 -76.042 15.579 1.00 45.96 137 ARG D N 1
ATOM 794 C CA . ARG A 1 106 ? -2.291 -76.291 15.985 1.00 40.03 137 ARG D CA 1
ATOM 795 C C . ARG A 1 106 ? -3.207 -75.923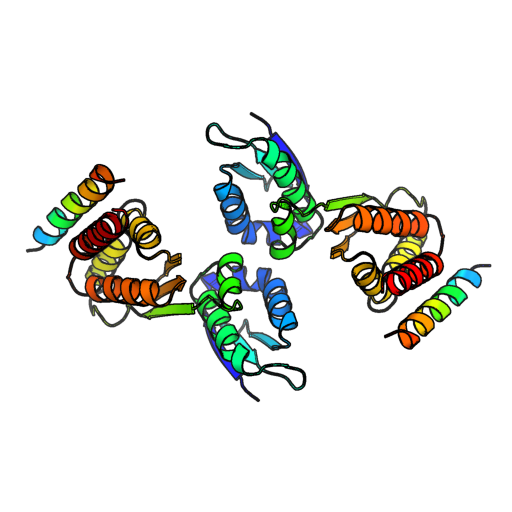 14.825 1.00 32.76 137 ARG D C 1
ATOM 796 O O . ARG A 1 106 ? -4.210 -76.593 14.560 1.00 30.51 137 ARG D O 1
ATOM 804 N N . PHE A 1 107 ? -2.838 -74.845 14.140 1.00 35.48 138 PHE D N 1
ATOM 805 C CA . PHE A 1 107 ? -3.509 -74.414 12.922 1.00 32.84 138 PHE D CA 1
ATOM 806 C C . PHE A 1 107 ? -3.476 -75.520 11.876 1.00 27.56 138 PHE D C 1
ATOM 807 O O . PHE A 1 107 ? -4.463 -75.758 11.169 1.00 26.03 138 PHE D O 1
ATOM 815 N N . VAL A 1 108 ? -2.331 -76.191 11.789 1.00 27.13 139 VAL D N 1
ATOM 816 C CA . VAL A 1 108 ? -2.168 -77.329 10.896 1.00 25.44 139 VAL D CA 1
ATOM 817 C C . VAL A 1 108 ? -3.138 -78.445 11.268 1.00 27.28 139 VAL D C 1
ATOM 818 O O . VAL A 1 108 ? -3.784 -79.025 10.398 1.00 29.85 139 VAL D O 1
ATOM 822 N N . LYS A 1 109 ? -3.241 -78.730 12.563 1.00 28.75 140 LYS D N 1
ATOM 823 C CA . LYS A 1 109 ? -4.156 -79.754 13.054 1.00 30.31 140 LYS D CA 1
ATOM 824 C C . LYS A 1 109 ? -5.599 -79.448 12.683 1.00 26.37 140 LYS D C 1
ATOM 825 O O . LYS A 1 109 ? -6.300 -80.300 12.137 1.00 25.21 140 LYS D O 1
ATOM 831 N N . ARG A 1 110 ? -6.039 -78.232 12.986 1.00 22.91 141 ARG D N 1
ATOM 832 C CA . ARG A 1 110 ? -7.430 -77.860 12.769 1.00 21.64 141 ARG D CA 1
ATOM 833 C C . ARG A 1 110 ? -7.782 -77.785 11.286 1.00 24.31 141 ARG D C 1
ATOM 834 O O . ARG A 1 110 ? -8.863 -78.218 10.883 1.00 21.25 141 ARG D O 1
ATOM 842 N N . ARG A 1 111 ? -6.873 -77.245 10.477 1.00 24.81 142 ARG D N 1
ATOM 843 C CA . ARG A 1 111 ? -7.073 -77.225 9.030 1.00 21.16 142 ARG D CA 1
ATOM 844 C C . ARG A 1 111 ? -7.177 -78.649 8.492 1.00 25.12 142 ARG D C 1
ATOM 845 O O . ARG A 1 111 ? -8.093 -78.979 7.732 1.00 27.50 142 ARG D O 1
ATOM 853 N N . GLN A 1 112 ? -6.225 -79.482 8.899 1.00 26.76 143 GLN D N 1
ATOM 854 C CA . GLN A 1 112 ? -6.237 -80.907 8.592 1.00 24.06 143 GLN D CA 1
ATOM 855 C C . GLN A 1 112 ? -7.577 -81.545 8.935 1.00 23.55 143 GLN D C 1
ATOM 856 O O . GLN A 1 112 ? -8.095 -82.360 8.176 1.00 28.59 143 GLN D O 1
ATOM 862 N N . ARG A 1 113 ? -8.139 -81.165 10.078 1.00 23.25 144 ARG D N 1
ATOM 863 C CA . ARG A 1 113 ? -9.427 -81.696 10.500 1.00 23.17 144 ARG D CA 1
ATOM 864 C C . ARG A 1 113 ? -10.543 -81.136 9.625 1.00 24.12 144 ARG D C 1
ATOM 865 O O . ARG A 1 113 ? -11.586 -81.768 9.456 1.00 26.37 144 ARG D O 1
ATOM 873 N N . LEU A 1 114 ? -10.317 -79.953 9.059 1.00 25.48 145 LEU D N 1
ATOM 874 C CA . LEU A 1 114 ? -11.283 -79.367 8.136 1.00 20.35 145 LEU D CA 1
ATOM 875 C C . LEU A 1 114 ? -11.321 -80.150 6.824 1.00 20.93 145 LEU D C 1
ATOM 876 O O . LEU A 1 114 ? -12.401 -80.422 6.297 1.00 19.47 145 LEU D O 1
ATOM 881 N N . VAL A 1 115 ? -10.155 -80.526 6.298 1.00 21.05 146 VAL D N 1
ATOM 882 C CA . VAL A 1 115 ? -10.136 -81.357 5.089 1.00 22.60 146 VAL D CA 1
ATOM 883 C C . VAL A 1 115 ? -10.351 -82.833 5.440 1.00 19.61 146 VAL D C 1
ATOM 884 O O . VAL A 1 115 ? -11.075 -83.547 4.744 1.00 16.70 146 VAL D O 1
ATOM 888 N N . GLY A 1 116 ? -9.738 -83.280 6.529 1.00 20.93 147 GLY D N 1
ATOM 889 C CA . GLY A 1 116 ? -9.926 -84.639 7.002 1.00 19.78 147 GLY D CA 1
ATOM 890 C C . GLY A 1 116 ? -9.116 -85.672 6.244 1.00 20.94 147 GLY D C 1
ATOM 891 O O . GLY A 1 116 ? -8.320 -85.328 5.371 1.00 22.77 147 GLY D O 1
ATOM 892 N N . PRO A 1 117 ? -9.313 -86.955 6.584 1.00 22.58 148 PRO D N 1
ATOM 893 C CA . PRO A 1 117 ? -8.627 -88.079 5.938 1.00 21.88 148 PRO D CA 1
ATOM 894 C C . PRO A 1 117 ? -9.055 -88.239 4.484 1.00 19.32 148 PRO D C 1
ATOM 895 O O . PRO A 1 117 ? -10.256 -88.269 4.199 1.00 19.05 148 PRO D O 1
ATOM 899 N N . ASN A 1 118 ? -8.076 -88.317 3.584 1.00 22.29 149 ASN D N 1
ATOM 900 C CA . ASN A 1 118 ? -8.315 -88.433 2.144 1.00 27.40 149 ASN D CA 1
ATOM 901 C C . ASN A 1 118 ? -9.183 -87.313 1.581 1.00 25.38 149 ASN D C 1
ATOM 902 O O . ASN A 1 118 ? -9.736 -87.433 0.487 1.00 27.04 149 ASN D O 1
ATOM 907 N N . GLY A 1 119 ? -9.298 -86.224 2.335 1.00 17.45 150 GLY D N 1
ATOM 908 C CA . GLY A 1 119 ? -10.122 -85.103 1.936 1.00 17.25 150 GLY D CA 1
ATOM 909 C C . GLY A 1 119 ? -11.606 -85.395 2.026 1.00 18.36 150 GLY D C 1
ATOM 910 O O . GLY A 1 119 ? -12.427 -84.544 1.679 1.00 23.03 150 GLY D O 1
ATOM 911 N N . ASN A 1 120 ? -11.944 -86.587 2.513 1.00 19.44 151 ASN D N 1
ATOM 912 C CA . ASN A 1 120 ? -13.325 -87.061 2.530 1.00 19.43 151 ASN D CA 1
ATOM 913 C C . ASN A 1 120 ? -14.320 -86.058 3.098 1.00 16.18 151 ASN D C 1
ATOM 914 O O . ASN A 1 120 ? -15.275 -85.680 2.414 1.00 23.00 151 ASN D O 1
ATOM 919 N N . THR A 1 121 ? -14.083 -85.610 4.329 1.00 12.07 152 THR D N 1
ATOM 920 C CA . THR A 1 121 ? -14.960 -84.632 4.958 1.00 17.37 152 THR D CA 1
ATOM 921 C C . THR A 1 121 ? -15.148 -83.425 4.040 1.00 15.81 152 THR D C 1
ATOM 922 O O . THR A 1 121 ? -16.287 -83.008 3.805 1.00 15.01 152 THR D O 1
ATOM 926 N N . LEU A 1 122 ? -14.048 -82.894 3.499 1.00 13.59 153 LEU D N 1
ATOM 927 C CA . LEU A 1 122 ? -14.137 -81.782 2.554 1.00 16.48 153 LEU D CA 1
ATOM 928 C C . LEU A 1 122 ? -15.128 -82.129 1.446 1.00 17.49 153 LEU D C 1
ATOM 929 O O . LEU A 1 122 ? -16.091 -81.395 1.207 1.00 17.90 153 LEU D O 1
ATOM 934 N N . LYS A 1 123 ? -14.902 -83.266 0.798 1.00 12.56 154 LYS D N 1
ATOM 935 C CA . LYS A 1 123 ? -15.790 -83.731 -0.256 1.00 15.75 154 LYS D CA 1
ATOM 936 C C . LYS A 1 123 ? -17.238 -83.764 0.225 1.00 13.15 154 LYS D C 1
ATOM 937 O O . LYS A 1 123 ? -18.138 -83.269 -0.462 1.00 14.47 154 LYS D O 1
ATOM 943 N N . ALA A 1 124 ? -17.445 -84.308 1.422 1.00 10.35 155 ALA D N 1
ATOM 944 C CA . ALA A 1 124 ? -18.780 -84.391 1.993 1.00 9.10 155 ALA D CA 1
ATOM 945 C C . ALA A 1 124 ? -19.373 -82.991 2.085 1.00 11.82 155 ALA D C 1
ATOM 946 O O . ALA A 1 124 ? -20.505 -82.761 1.642 1.00 11.52 155 ALA D O 1
ATOM 948 N N . LEU A 1 125 ? -18.586 -82.058 2.624 1.00 11.21 156 LEU D N 1
ATOM 949 C CA . LEU A 1 125 ? -18.982 -80.656 2.677 1.00 13.20 156 LEU D CA 1
ATOM 950 C C . LEU A 1 125 ? -19.427 -80.201 1.295 1.00 15.46 156 LEU D C 1
ATOM 951 O O . LEU A 1 125 ? -20.536 -79.684 1.125 1.00 14.59 156 LEU D O 1
ATOM 956 N N . GLU A 1 126 ? -18.574 -80.449 0.305 1.00 13.57 157 GLU D N 1
ATOM 957 C CA . GLU A 1 126 ? -18.844 -80.047 -1.068 1.00 14.05 157 GLU D CA 1
ATOM 958 C C . GLU A 1 126 ? -20.157 -80.613 -1.587 1.00 15.43 157 GLU D C 1
ATOM 959 O O . GLU A 1 126 ? -20.854 -79.958 -2.356 1.00 21.40 157 GLU D O 1
ATOM 965 N N . LEU A 1 127 ? -20.501 -81.822 -1.154 1.00 12.57 158 LEU D N 1
ATOM 966 C CA . LEU A 1 127 ? -21.702 -82.480 -1.652 1.00 11.59 158 LEU D CA 1
ATOM 967 C C . LEU A 1 127 ? -22.945 -82.082 -0.865 1.00 16.87 158 LEU D C 1
ATOM 968 O O . LEU A 1 127 ? -24.065 -82.351 -1.300 1.00 20.66 158 LEU D O 1
ATOM 973 N N . LEU A 1 128 ? -22.756 -81.432 0.282 1.00 15.72 159 LEU D N 1
ATOM 974 C CA . LEU A 1 128 ? -23.898 -81.041 1.104 1.00 14.04 159 LEU D CA 1
ATOM 975 C C . LEU A 1 128 ? -24.252 -79.563 0.934 1.00 17.48 159 LEU D C 1
ATOM 976 O O . LEU A 1 128 ? -25.410 -79.175 1.087 1.00 15.11 159 LEU D O 1
ATOM 981 N N . THR A 1 129 ? -23.257 -78.742 0.609 1.00 16.02 160 THR D N 1
ATOM 982 C CA . THR A 1 129 ? -23.493 -77.323 0.355 1.00 18.33 160 THR D CA 1
ATOM 983 C C . THR A 1 129 ? -23.538 -77.036 -1.143 1.00 18.73 160 THR D C 1
ATOM 984 O O . THR A 1 129 ? -23.807 -75.907 -1.559 1.00 19.31 160 THR D O 1
ATOM 988 N N . LYS A 1 130 ? -23.278 -78.072 -1.937 1.00 22.16 161 LYS D N 1
ATOM 989 C CA . LYS A 1 130 ? -23.297 -77.987 -3.397 1.00 17.15 161 LYS D CA 1
ATOM 990 C C . LYS A 1 130 ? -22.326 -76.930 -3.908 1.00 18.06 161 LYS D C 1
ATOM 991 O O . LYS A 1 130 ? -22.641 -76.172 -4.825 1.00 19.13 161 LYS D O 1
ATOM 997 N N . CYS A 1 131 ? -21.141 -76.892 -3.310 1.00 16.83 162 CYS D N 1
ATOM 998 C CA . CYS A 1 131 ? -20.136 -75.900 -3.669 1.00 16.15 162 CYS D CA 1
ATOM 999 C C . CYS A 1 131 ? -18.778 -76.522 -3.966 1.00 13.91 162 CYS D C 1
ATOM 1000 O O . CYS A 1 131 ? -18.459 -77.613 -3.495 1.00 16.11 162 CYS D O 1
ATOM 1003 N N . TYR A 1 132 ? -17.985 -75.808 -4.755 1.00 11.63 163 TYR D N 1
ATOM 1004 C CA . TYR A 1 132 ? -16.578 -76.126 -4.929 1.00 11.66 163 TYR D CA 1
ATOM 1005 C C . TYR A 1 132 ? -15.796 -75.528 -3.770 1.00 10.92 163 TYR D C 1
ATOM 1006 O O . TYR A 1 132 ? -15.970 -74.360 -3.433 1.00 11.84 163 TYR D O 1
ATOM 1015 N N . ILE A 1 133 ? -14.941 -76.332 -3.149 1.00 9.25 164 ILE D N 1
ATOM 1016 C CA . ILE A 1 133 ? -14.117 -75.850 -2.046 1.00 8.12 164 ILE D CA 1
ATOM 1017 C C . ILE A 1 133 ? -12.663 -76.264 -2.244 1.00 11.51 164 ILE D C 1
ATOM 1018 O O . ILE A 1 133 ? -12.377 -77.389 -2.654 1.00 18.47 164 ILE D O 1
ATOM 1023 N N . LEU A 1 134 ? -11.748 -75.345 -1.959 1.00 9.12 165 LEU D N 1
ATOM 1024 C CA . LEU A 1 134 ? -10.323 -75.619 -2.073 1.00 10.88 165 LEU D CA 1
ATOM 1025 C C . LEU A 1 134 ? -9.550 -74.992 -0.923 1.00 12.82 165 LEU D C 1
ATOM 1026 O O . LEU A 1 134 ? -9.609 -73.784 -0.712 1.00 13.35 165 LEU D O 1
ATOM 1031 N N . VAL A 1 135 ? -8.819 -75.817 -0.184 1.00 16.49 166 VAL D N 1
ATOM 1032 C CA . VAL A 1 135 ? -7.997 -75.327 0.915 1.00 13.36 166 VAL D CA 1
ATOM 1033 C C . VAL A 1 135 ? -6.573 -75.057 0.439 1.00 14.92 166 VAL D C 1
ATOM 1034 O O . VAL A 1 135 ? -5.934 -75.926 -0.154 1.00 17.99 166 VAL D O 1
ATOM 1038 N N . GLN A 1 136 ? -6.084 -73.848 0.695 1.00 15.11 167 GLN D N 1
ATOM 1039 C CA . GLN A 1 136 ? -4.730 -73.476 0.302 1.00 15.03 167 GLN D CA 1
ATOM 1040 C C . GLN A 1 136 ? -4.116 -72.485 1.278 1.00 21.89 167 GLN D C 1
ATOM 1041 O O . GLN A 1 136 ? -4.599 -71.360 1.423 1.00 27.50 167 GLN D O 1
ATOM 1047 N N . GLY A 1 137 ? -3.046 -72.912 1.942 1.00 17.82 168 GLY D N 1
ATOM 1048 C CA . GLY A 1 137 ? -2.335 -72.068 2.882 1.00 18.30 168 GLY D CA 1
ATOM 1049 C C . GLY A 1 137 ? -3.215 -71.548 4.000 1.00 22.14 168 GLY D C 1
ATOM 1050 O O . GLY A 1 137 ? -3.691 -72.315 4.837 1.00 25.90 168 GLY D O 1
ATOM 1051 N N . ASN A 1 138 ? -3.435 -70.237 4.006 1.00 21.01 169 ASN D N 1
ATOM 1052 C CA . ASN A 1 138 ? -4.238 -69.600 5.042 1.00 24.55 169 ASN D CA 1
ATOM 1053 C C . ASN A 1 138 ? -5.632 -69.230 4.553 1.00 20.92 169 ASN D C 1
ATOM 1054 O O . ASN A 1 138 ? -6.336 -68.457 5.203 1.00 23.69 169 ASN D O 1
ATOM 1059 N N . THR A 1 139 ? -6.027 -69.775 3.405 1.00 13.17 170 THR D N 1
ATOM 1060 C CA . THR A 1 139 ? -7.340 -69.473 2.841 1.00 18.11 170 THR D CA 1
ATOM 1061 C C . THR A 1 139 ? -8.125 -70.708 2.414 1.00 19.62 170 THR D C 1
ATOM 1062 O O . THR A 1 139 ? -7.558 -71.747 2.075 1.00 16.08 170 THR D O 1
ATOM 1066 N N . VAL A 1 140 ? -9.444 -70.565 2.426 1.00 14.95 171 VAL D N 1
ATOM 1067 C CA . VAL A 1 140 ? -10.350 -71.580 1.913 1.00 14.11 171 VAL D CA 1
ATOM 1068 C C . VAL A 1 140 ? -11.251 -70.946 0.856 1.00 15.74 171 VAL D C 1
ATOM 1069 O O . VAL A 1 140 ? -12.148 -70.163 1.180 1.00 17.19 171 VAL D O 1
ATOM 1073 N N . SER A 1 141 ? -10.993 -71.266 -0.408 1.00 13.35 172 SER D N 1
ATOM 1074 C CA . SER A 1 141 ? -11.739 -70.675 -1.512 1.00 15.29 172 SER D CA 1
ATOM 1075 C C . SER A 1 141 ? -12.975 -71.499 -1.840 1.00 12.62 172 SER D C 1
ATOM 1076 O O . SER A 1 141 ? -12.884 -72.692 -2.118 1.00 15.55 172 SER D O 1
ATOM 1079 N N . ALA A 1 142 ? -14.129 -70.845 -1.811 1.00 14.15 173 ALA D N 1
ATOM 1080 C CA . ALA A 1 142 ? -15.404 -71.509 -2.026 1.00 10.21 173 ALA D CA 1
ATOM 1081 C C . ALA A 1 142 ? -16.161 -70.871 -3.184 1.00 13.74 173 ALA D C 1
ATOM 1082 O O . ALA A 1 142 ? -16.034 -69.674 -3.436 1.00 15.10 173 ALA D O 1
ATOM 1084 N N . MET A 1 143 ? -16.953 -71.677 -3.878 1.00 11.31 174 MET D N 1
ATOM 1085 C CA . MET A 1 143 ? -17.642 -71.226 -5.076 1.00 9.71 174 MET D CA 1
ATOM 1086 C C . MET A 1 143 ? -18.963 -71.956 -5.268 1.00 10.65 174 MET D C 1
ATOM 1087 O O . MET A 1 143 ? -18.993 -73.178 -5.404 1.00 14.85 174 MET D O 1
ATOM 1092 N N . GLY A 1 144 ? -20.057 -71.205 -5.287 1.00 11.65 175 GLY D N 1
ATOM 1093 C CA . GLY A 1 144 ? -21.353 -71.785 -5.578 1.00 12.38 175 GLY D CA 1
ATOM 1094 C C . GLY A 1 144 ? -22.509 -70.863 -5.257 1.00 15.97 175 GLY D C 1
ATOM 1095 O O . GLY A 1 144 ? -22.408 -69.644 -5.430 1.00 19.42 175 GLY D O 1
ATOM 1096 N N . PRO A 1 145 ? -23.627 -71.449 -4.805 1.00 16.60 176 PRO D N 1
ATOM 1097 C CA . PRO A 1 145 ? -24.813 -70.729 -4.333 1.00 13.26 176 PRO D CA 1
ATOM 1098 C C . PRO A 1 145 ? -24.540 -70.004 -3.019 1.00 14.52 176 PRO D C 1
ATOM 1099 O O . PRO A 1 145 ? -23.724 -70.465 -2.220 1.00 18.49 176 PRO D O 1
ATOM 1103 N N . PHE A 1 146 ? -25.235 -68.894 -2.802 1.00 19.42 177 PHE D N 1
ATOM 1104 C CA . PHE A 1 146 ? -25.011 -68.039 -1.641 1.00 23.73 177 PHE D CA 1
ATOM 1105 C C . PHE A 1 146 ? -25.252 -68.756 -0.310 1.00 19.59 177 PHE D C 1
ATOM 1106 O O . PHE A 1 146 ? -24.434 -68.656 0.608 1.00 20.29 177 PHE D O 1
ATOM 1114 N N . LYS A 1 147 ? -26.365 -69.479 -0.212 1.00 16.83 178 LYS D N 1
ATOM 1115 C CA . LYS A 1 147 ? -26.693 -70.223 1.001 1.00 26.55 178 LYS D CA 1
ATOM 1116 C C . LYS A 1 147 ? -25.615 -71.252 1.334 1.00 27.27 178 LYS D C 1
ATOM 1117 O O . LYS A 1 147 ? -25.125 -71.320 2.472 1.00 25.56 178 LYS D O 1
ATOM 1123 N N . GLY A 1 148 ? -25.248 -72.046 0.331 1.00 20.78 179 GLY D N 1
ATOM 1124 C CA . GLY A 1 148 ? -24.189 -73.025 0.479 1.00 18.00 179 GLY D CA 1
ATOM 1125 C C . GLY A 1 148 ? -22.884 -72.394 0.921 1.00 19.35 179 GLY D C 1
ATOM 1126 O O . GLY A 1 148 ? -22.147 -72.977 1.714 1.00 18.93 179 GLY D O 1
ATOM 1127 N N . LEU A 1 149 ? -22.601 -71.197 0.416 1.00 17.97 180 LEU D N 1
ATOM 1128 C CA . LEU A 1 149 ? -21.398 -70.474 0.809 1.00 16.11 180 LEU D CA 1
ATOM 1129 C C . LEU A 1 149 ? -21.460 -70.040 2.265 1.00 18.87 180 LEU D C 1
ATOM 1130 O O . LEU A 1 149 ? -20.450 -70.071 2.971 1.00 18.65 180 LEU D O 1
ATOM 1135 N N . LYS A 1 150 ? -22.641 -69.622 2.708 1.00 18.66 181 LYS D N 1
ATOM 1136 C CA . LYS A 1 150 ? -22.820 -69.269 4.108 1.00 21.25 181 LYS D CA 1
ATOM 1137 C C . LYS A 1 150 ? -22.559 -70.479 4.992 1.00 26.02 181 LYS D C 1
ATOM 1138 O O . LYS A 1 150 ? -21.828 -70.384 5.982 1.00 25.79 181 LYS D O 1
ATOM 1144 N N . GLU A 1 151 ? -23.132 -71.620 4.617 1.00 19.10 182 GLU D N 1
ATOM 1145 C CA . GLU A 1 151 ? -22.901 -72.856 5.358 1.00 23.24 182 GLU D CA 1
ATOM 1146 C C . GLU A 1 151 ? -21.418 -73.230 5.402 1.00 18.57 182 GLU D C 1
ATOM 1147 O O . GLU A 1 151 ? -20.891 -73.572 6.465 1.00 22.64 182 GLU D O 1
ATOM 1153 N N . VAL A 1 152 ? -20.745 -73.148 4.255 1.00 14.10 183 VAL D N 1
ATOM 1154 C CA . VAL A 1 152 ? -19.314 -73.440 4.199 1.00 16.44 183 VAL D CA 1
ATOM 1155 C C . VAL A 1 152 ? -18.534 -72.517 5.131 1.00 17.32 183 VAL D C 1
ATOM 1156 O O . VAL A 1 152 ? -17.650 -72.968 5.861 1.00 13.20 183 VAL D O 1
ATOM 1160 N N . ARG A 1 153 ? -18.874 -71.231 5.120 1.00 18.44 184 ARG D N 1
ATOM 1161 C CA . ARG A 1 153 ? -18.174 -70.265 5.962 1.00 18.40 184 ARG D CA 1
ATOM 1162 C C . ARG A 1 153 ? -18.374 -70.572 7.441 1.00 23.84 184 ARG D C 1
ATOM 1163 O O . ARG A 1 153 ? -17.423 -70.509 8.229 1.00 22.85 184 ARG D O 1
ATOM 1171 N N . ARG A 1 154 ? -19.606 -70.908 7.813 1.00 21.24 185 ARG D N 1
ATOM 1172 C CA . ARG A 1 154 ? -19.900 -71.290 9.189 1.00 20.58 185 ARG D CA 1
ATOM 1173 C C . ARG A 1 154 ? -19.077 -72.506 9.605 1.00 22.06 185 ARG D C 1
ATOM 1174 O O . ARG A 1 154 ? -18.440 -72.501 10.662 1.00 23.52 185 ARG D O 1
ATOM 1182 N N . VAL A 1 155 ? -19.085 -73.538 8.763 1.00 17.47 186 VAL D N 1
ATOM 1183 C CA . VAL A 1 155 ? -18.379 -74.782 9.067 1.00 15.68 186 VAL D CA 1
ATOM 1184 C C . VAL A 1 155 ? -16.874 -74.566 9.212 1.00 18.31 186 VAL D C 1
ATOM 1185 O O . VAL A 1 155 ? -16.258 -75.054 10.160 1.00 18.42 186 VAL D O 1
ATOM 1189 N N . VAL A 1 156 ? -16.290 -73.831 8.273 1.00 17.91 187 VAL D N 1
ATOM 1190 C CA . VAL A 1 156 ? -14.855 -73.580 8.279 1.00 18.44 187 VAL D CA 1
ATOM 1191 C C . VAL A 1 156 ? -14.442 -72.738 9.482 1.00 18.30 187 VAL D C 1
ATOM 1192 O O . VAL A 1 156 ? -13.527 -73.110 10.232 1.00 19.46 187 VAL D O 1
ATOM 1196 N N . GLU A 1 157 ? -15.125 -71.611 9.668 1.00 18.62 188 GLU D N 1
ATOM 1197 C CA . GLU A 1 157 ? -14.808 -70.714 10.772 1.00 24.82 188 GLU D CA 1
ATOM 1198 C C . GLU A 1 157 ? -14.962 -71.407 12.123 1.00 26.47 188 GLU D C 1
ATOM 1199 O O . GLU A 1 157 ? -14.110 -71.254 12.993 1.00 25.09 188 GLU D O 1
ATOM 1205 N N . ASP A 1 158 ? -16.028 -72.182 12.293 1.00 25.69 189 ASP D N 1
ATOM 1206 C CA . ASP A 1 158 ? -16.203 -72.942 13.526 1.00 20.49 189 ASP D CA 1
ATOM 1207 C C . ASP A 1 158 ? -15.130 -74.017 13.682 1.00 22.73 189 ASP D C 1
ATOM 1208 O O . ASP A 1 158 ? -14.696 -74.300 14.800 1.00 26.49 189 ASP D O 1
ATOM 1213 N N . CYS A 1 159 ? -14.709 -74.616 12.570 1.00 24.13 190 CYS D N 1
ATOM 1214 C CA . CYS A 1 159 ? -13.683 -75.653 12.614 1.00 18.94 190 CYS D CA 1
ATOM 1215 C C . CYS A 1 159 ? -12.340 -75.091 13.063 1.00 20.39 190 CYS D C 1
ATOM 1216 O O . CYS A 1 159 ? -11.570 -75.781 13.735 1.00 25.64 190 CYS D O 1
ATOM 1219 N N . MET A 1 160 ? -12.068 -73.839 12.704 1.00 27.34 191 MET D N 1
ATOM 1220 C CA . MET A 1 160 ? -10.845 -73.178 13.150 1.00 29.37 191 MET D CA 1
ATOM 1221 C C . MET A 1 160 ? -10.930 -72.720 14.607 1.00 30.02 191 MET D C 1
ATOM 1222 O O . MET A 1 160 ? -9.913 -72.406 15.220 1.00 32.33 191 MET D O 1
ATOM 1227 N N . LYS A 1 161 ? -12.139 -72.681 15.158 1.00 26.82 192 LYS D N 1
ATOM 1228 C CA . LYS A 1 161 ? -12.317 -72.336 16.567 1.00 26.67 192 LYS D CA 1
ATOM 1229 C C . LYS A 1 161 ? -12.489 -73.595 17.419 1.00 32.28 192 LYS D C 1
ATOM 1230 O O . LYS A 1 161 ? -13.120 -73.545 18.480 1.00 35.57 192 LYS D O 1
ATOM 1236 N N . ASN A 1 162 ? -11.942 -74.715 16.945 1.00 27.13 193 ASN D N 1
ATOM 1237 C CA . ASN A 1 162 ? -12.017 -75.993 17.657 1.00 25.01 193 ASN D CA 1
ATOM 1238 C C . ASN A 1 162 ? -13.458 -76.456 17.901 1.00 24.36 193 ASN D C 1
ATOM 1239 O O . ASN A 1 162 ? -13.795 -76.905 18.995 1.00 23.59 193 ASN D O 1
ATOM 1244 N N . ILE A 1 163 ? -14.304 -76.342 16.882 1.00 24.99 194 ILE D N 1
ATOM 1245 C CA . ILE A 1 163 ? -15.625 -76.963 16.915 1.00 20.30 194 ILE D CA 1
ATOM 1246 C C . ILE A 1 163 ? -15.667 -78.006 15.804 1.00 14.81 194 ILE D C 1
ATOM 1247 O O . ILE A 1 163 ? -15.545 -77.671 14.624 1.00 21.31 194 ILE D O 1
ATOM 1252 N N . HIS A 1 164 ? -15.831 -79.270 16.181 1.00 15.50 195 HIS D N 1
ATOM 1253 C CA . HIS A 1 164 ? -15.723 -80.365 15.222 1.00 14.68 195 HIS D CA 1
ATOM 1254 C C . HIS A 1 164 ? -16.821 -80.306 14.167 1.00 15.15 195 HIS D C 1
ATOM 1255 O O . HIS A 1 164 ? -17.990 -80.100 14.488 1.00 20.41 195 HIS D O 1
ATOM 1262 N N . PRO A 1 165 ? -16.439 -80.490 12.896 1.00 12.43 196 PRO D N 1
ATOM 1263 C CA . PRO A 1 165 ? -17.368 -80.358 11.769 1.00 14.87 196 PRO D CA 1
ATOM 1264 C C . PRO A 1 165 ? -18.396 -81.484 11.670 1.00 16.57 196 PRO D C 1
ATOM 1265 O O . PRO A 1 165 ? -19.278 -81.409 10.814 1.00 21.45 196 PRO D O 1
ATOM 1269 N N . ILE A 1 166 ? -18.295 -82.497 12.527 1.00 13.58 197 ILE D N 1
ATOM 1270 C CA . ILE A 1 166 ? -19.200 -83.643 12.456 1.00 17.27 197 ILE D CA 1
ATOM 1271 C C . ILE A 1 166 ? -20.648 -83.228 12.734 1.00 18.78 197 ILE D C 1
ATOM 1272 O O . ILE A 1 166 ? -21.578 -83.722 12.088 1.00 20.88 197 ILE D O 1
ATOM 1277 N N . TYR A 1 167 ? -20.828 -82.304 13.674 1.00 15.11 198 TYR D N 1
ATOM 1278 C CA . TYR A 1 167 ? -22.153 -81.821 14.039 1.00 17.95 198 TYR D CA 1
ATOM 1279 C C . TYR A 1 167 ? -22.786 -81.088 12.858 1.00 19.51 198 TYR D C 1
ATOM 1280 O O . TYR A 1 167 ? -23.955 -81.307 12.526 1.00 24.13 198 TYR D O 1
ATOM 1289 N N . HIS A 1 168 ? -21.995 -80.230 12.220 1.00 17.82 199 HIS D N 1
ATOM 1290 C CA . HIS A 1 168 ? -22.433 -79.497 11.037 1.00 13.52 199 HIS D CA 1
ATOM 1291 C C . HIS A 1 168 ? -22.786 -80.431 9.886 1.00 16.26 199 HIS D C 1
ATOM 1292 O O . HIS A 1 168 ? -23.809 -80.252 9.227 1.00 20.74 199 HIS D O 1
ATOM 1299 N N . ILE A 1 169 ? -21.932 -81.420 9.645 1.00 16.90 200 ILE D N 1
ATOM 1300 C CA . ILE A 1 169 ? -22.149 -82.369 8.559 1.00 15.93 200 ILE D CA 1
ATOM 1301 C C . ILE A 1 169 ? -23.427 -83.170 8.791 1.00 16.77 200 ILE D C 1
ATOM 1302 O O . ILE A 1 169 ? -24.201 -83.402 7.860 1.00 15.11 200 ILE D O 1
ATOM 1307 N N . LYS A 1 170 ? -23.652 -83.576 10.037 1.00 16.16 201 LYS D N 1
ATOM 1308 C CA . LYS A 1 170 ? -24.862 -84.317 10.381 1.00 20.03 201 LYS D CA 1
ATOM 1309 C C . LYS A 1 170 ? -26.110 -83.452 10.219 1.00 21.01 201 LYS D C 1
ATOM 1310 O O . LYS A 1 170 ? -27.125 -83.907 9.685 1.00 16.76 201 LYS D O 1
ATOM 1316 N N . GLU A 1 171 ? -26.026 -82.202 10.668 1.00 17.44 202 GLU D N 1
ATOM 1317 C CA . GLU A 1 171 ? -27.141 -81.271 10.536 1.00 17.94 202 GLU D CA 1
ATOM 1318 C C . GLU A 1 171 ? -27.499 -81.041 9.069 1.00 23.33 202 GLU D C 1
ATOM 1319 O O . GLU A 1 171 ? -28.675 -81.062 8.694 1.00 23.46 202 GLU D O 1
ATOM 1325 N N . LEU A 1 172 ? -26.476 -80.830 8.246 1.00 19.49 203 LEU D N 1
ATOM 1326 C CA . LEU A 1 172 ? -26.665 -80.642 6.812 1.00 21.76 203 LEU D CA 1
ATOM 1327 C C . LEU A 1 172 ? -27.212 -81.902 6.153 1.00 18.61 203 LEU D C 1
ATOM 1328 O O . LEU A 1 172 ? -27.956 -81.827 5.175 1.00 18.54 203 LEU D O 1
ATOM 1333 N N . MET A 1 173 ? -26.828 -83.056 6.687 1.00 18.94 204 MET D N 1
ATOM 1334 C CA . MET A 1 173 ? -27.316 -84.335 6.188 1.00 19.12 204 MET D CA 1
ATOM 1335 C C . MET A 1 173 ? -28.817 -84.441 6.423 1.00 21.27 204 MET D C 1
ATOM 1336 O O . MET A 1 173 ? -29.587 -84.774 5.513 1.00 22.54 204 MET D O 1
ATOM 1341 N N . ILE A 1 174 ? -29.221 -84.146 7.655 1.00 23.76 205 ILE D N 1
ATOM 1342 C CA . ILE A 1 174 ? -30.628 -84.166 8.029 1.00 23.47 205 ILE D CA 1
ATOM 1343 C C . ILE A 1 174 ? -31.425 -83.170 7.191 1.00 24.41 205 ILE D C 1
ATOM 1344 O O . ILE A 1 174 ? -32.525 -83.478 6.731 1.00 24.95 205 ILE D O 1
ATOM 1349 N N . LYS A 1 175 ? -30.862 -81.982 6.985 1.00 19.88 206 LYS D N 1
ATOM 1350 C CA . LYS A 1 175 ? -31.503 -80.975 6.142 1.00 18.50 206 LYS D CA 1
ATOM 1351 C C . LYS A 1 175 ? -31.685 -81.469 4.709 1.00 18.51 206 LYS D C 1
ATOM 1352 O O . LYS A 1 175 ? -32.734 -81.261 4.102 1.00 17.73 206 LYS D O 1
ATOM 1358 N N . ARG A 1 176 ? -30.656 -82.121 4.175 1.00 17.78 207 ARG D N 1
ATOM 1359 C CA . ARG A 1 176 ? -30.712 -82.678 2.827 1.00 20.20 207 ARG D CA 1
ATOM 1360 C C . ARG A 1 176 ? -31.801 -83.737 2.725 1.00 25.82 207 ARG D C 1
ATOM 1361 O O . ARG A 1 176 ? -32.506 -83.826 1.719 1.00 30.15 207 ARG D O 1
ATOM 1369 N N . GLU A 1 177 ? -31.938 -84.534 3.779 1.00 31.42 208 GLU D N 1
ATOM 1370 C CA . GLU A 1 177 ? -32.923 -85.608 3.800 1.00 26.93 208 GLU D CA 1
ATOM 1371 C C . GLU A 1 177 ? -34.350 -85.079 3.957 1.00 24.82 208 GLU D C 1
ATOM 1372 O O . GLU A 1 177 ? -35.299 -85.666 3.436 1.00 26.32 208 GLU D O 1
ATOM 1378 N N . LEU A 1 178 ? -34.495 -83.967 4.671 1.00 26.51 209 LEU D N 1
ATOM 1379 C CA . LEU A 1 178 ? -35.803 -83.350 4.881 1.00 22.42 209 LEU D CA 1
ATOM 1380 C C . LEU A 1 178 ? -36.341 -82.713 3.603 1.00 23.47 209 LEU D C 1
ATOM 1381 O O . LEU A 1 178 ? -37.545 -82.493 3.467 1.00 26.88 209 LEU D O 1
ATOM 1386 N N . ALA A 1 179 ? -35.442 -82.428 2.666 1.00 31.38 210 ALA D N 1
ATOM 1387 C CA . ALA A 1 179 ? -35.803 -81.738 1.434 1.00 27.35 210 ALA D CA 1
ATOM 1388 C C . ALA A 1 179 ? -36.287 -82.701 0.353 1.00 29.31 210 ALA D C 1
ATOM 1389 O O . ALA A 1 179 ? -36.332 -82.351 -0.827 1.00 34.59 210 ALA D O 1
ATOM 1391 N N . LYS A 1 180 ? -36.651 -83.913 0.759 1.00 29.24 211 LYS D N 1
ATOM 1392 C CA . LYS A 1 180 ? -37.133 -84.917 -0.182 1.00 32.86 211 LYS D CA 1
ATOM 1393 C C . LYS A 1 180 ? -38.552 -85.365 0.159 1.00 36.70 211 LYS D C 1
ATOM 1394 O O . LYS A 1 180 ? -39.226 -84.754 0.989 1.00 40.13 211 LYS D O 1
ATOM 1400 N N . GLU B 1 7 ? -9.553 -101.328 -22.161 1.00 31.83 38 GLU B N 1
ATOM 1401 C CA . GLU B 1 7 ? -9.806 -101.859 -23.494 1.00 32.60 38 GLU B CA 1
ATOM 1402 C C . GLU B 1 7 ? -9.478 -100.832 -24.575 1.00 33.01 38 GLU B C 1
ATOM 1403 O O . GLU B 1 7 ? -8.398 -100.861 -25.165 1.00 31.80 38 GLU B O 1
ATOM 1409 N N . SER B 1 8 ? -10.416 -99.923 -24.823 1.00 28.06 39 SER B N 1
ATOM 1410 C CA . SER B 1 8 ? -10.274 -98.925 -25.880 1.00 20.64 39 SER B CA 1
ATOM 1411 C C . SER B 1 8 ? -9.238 -97.862 -25.520 1.00 20.90 39 SER B C 1
ATOM 1412 O O . SER B 1 8 ? -9.319 -97.242 -24.461 1.00 27.42 39 SER B O 1
ATOM 1415 N N . SER B 1 9 ? -8.271 -97.649 -26.407 1.00 19.56 40 SER B N 1
ATOM 1416 C CA . SER B 1 9 ? -7.218 -96.667 -26.165 1.00 15.20 40 SER B CA 1
ATOM 1417 C C . SER B 1 9 ? -6.789 -95.955 -27.446 1.00 15.29 40 SER B C 1
ATOM 1418 O O . SER B 1 9 ? -6.477 -96.595 -28.449 1.00 16.74 40 SER B O 1
ATOM 1421 N N . PHE B 1 10 ? -6.774 -94.626 -27.404 1.00 15.64 41 PHE B N 1
ATOM 1422 C CA . PHE B 1 10 ? -6.278 -93.830 -28.521 1.00 14.74 41 PHE B CA 1
ATOM 1423 C C . PHE B 1 10 ? -5.111 -92.963 -28.068 1.00 14.74 41 PHE B C 1
ATOM 1424 O O . PHE B 1 10 ? -5.072 -92.522 -26.923 1.00 18.84 41 PHE B O 1
ATOM 1432 N N . MET B 1 11 ? -4.161 -92.718 -28.963 1.00 10.61 42 MET B N 1
ATOM 1433 C CA . MET B 1 11 ? -3.036 -91.850 -28.633 1.00 14.96 42 MET B CA 1
ATOM 1434 C C . MET B 1 11 ? -2.707 -90.893 -29.771 1.00 21.37 42 MET B C 1
ATOM 1435 O O . MET B 1 11 ? -2.968 -91.185 -30.936 1.00 25.73 42 MET B O 1
ATOM 1440 N N . THR B 1 12 ? -2.136 -89.746 -29.421 1.00 17.01 43 THR B N 1
ATOM 1441 C CA . THR B 1 12 ? -1.731 -88.762 -30.417 1.00 17.46 43 THR B CA 1
ATOM 1442 C C . THR B 1 12 ? -0.368 -88.178 -30.055 1.00 20.59 43 THR B C 1
ATOM 1443 O O . THR B 1 12 ? 0.052 -88.228 -28.896 1.00 20.80 43 THR B O 1
ATOM 1447 N N . LEU B 1 13 ? 0.327 -87.639 -31.052 1.00 20.80 44 LEU B N 1
ATOM 1448 C CA . LEU B 1 13 ? 1.611 -86.995 -30.818 1.00 18.62 44 LEU B CA 1
ATOM 1449 C C . LEU B 1 13 ? 1.448 -85.485 -30.839 1.00 15.24 44 LEU B C 1
ATOM 1450 O O . LEU B 1 13 ? 0.556 -84.962 -31.505 1.00 17.28 44 LEU B O 1
ATOM 1455 N N . PHE B 1 14 ? 2.309 -84.785 -30.110 1.00 16.55 45 PHE B N 1
ATOM 1456 C CA . PHE B 1 14 ? 2.297 -83.329 -30.132 1.00 15.48 45 PHE B CA 1
ATOM 1457 C C . PHE B 1 14 ? 3.709 -82.776 -30.297 1.00 14.64 45 PHE B C 1
ATOM 1458 O O . PHE B 1 14 ? 4.677 -83.392 -29.849 1.00 16.66 45 PHE B O 1
ATOM 1466 N N . PRO B 1 15 ? 3.828 -81.611 -30.952 1.00 13.54 46 PRO B N 1
ATOM 1467 C CA . PRO B 1 15 ? 5.116 -80.925 -31.094 1.00 16.34 46 PRO B CA 1
ATOM 1468 C C . PRO B 1 15 ? 5.620 -80.384 -29.760 1.00 19.81 46 PRO B C 1
ATOM 1469 O O . PRO B 1 15 ? 4.836 -80.233 -28.823 1.00 22.00 46 PRO B O 1
ATOM 1473 N N . LYS B 1 16 ? 6.912 -80.089 -29.680 1.00 21.09 47 LYS B N 1
ATOM 1474 C CA . LYS B 1 16 ? 7.525 -79.701 -28.416 1.00 21.67 47 LYS B CA 1
ATOM 1475 C C . LYS B 1 16 ? 7.064 -78.330 -27.921 1.00 23.38 47 LYS B C 1
ATOM 1476 O O . LYS B 1 16 ? 6.908 -78.129 -26.717 1.00 30.72 47 LYS B O 1
ATOM 1482 N N . TYR B 1 17 ? 6.825 -77.394 -28.837 1.00 20.44 48 TYR B N 1
ATOM 1483 C CA . TYR B 1 17 ? 6.427 -76.042 -28.442 1.00 20.38 48 TYR B CA 1
ATOM 1484 C C . TYR B 1 17 ? 5.078 -76.024 -27.726 1.00 27.09 48 TYR B C 1
ATOM 1485 O O . TYR B 1 17 ? 4.692 -75.016 -27.134 1.00 36.42 48 TYR B O 1
ATOM 1494 N N . ARG B 1 18 ? 4.362 -77.141 -27.785 1.00 23.40 49 ARG B N 1
ATOM 1495 C CA . ARG B 1 18 ? 3.076 -77.261 -27.115 1.00 20.33 49 ARG B CA 1
ATOM 1496 C C . ARG B 1 18 ? 3.258 -77.809 -25.699 1.00 20.14 49 ARG B C 1
ATOM 1497 O O . ARG B 1 18 ? 2.504 -77.453 -24.782 1.00 20.44 49 ARG B O 1
ATOM 1505 N N . GLU B 1 19 ? 4.282 -78.649 -25.540 1.00 18.96 50 GLU B N 1
ATOM 1506 C CA . GLU B 1 19 ? 4.559 -79.374 -24.299 1.00 23.46 50 GLU B CA 1
ATOM 1507 C C . GLU B 1 19 ? 4.256 -78.571 -23.041 1.00 20.26 50 GLU B C 1
ATOM 1508 O O . GLU B 1 19 ? 3.332 -78.914 -22.290 1.00 19.11 50 GLU B O 1
ATOM 1514 N N . SER B 1 20 ? 5.023 -77.500 -22.842 1.00 18.29 51 SER B N 1
ATOM 1515 C CA . SER B 1 20 ? 4.864 -76.610 -21.696 1.00 16.79 51 SER B CA 1
ATOM 1516 C C . SER B 1 20 ? 3.402 -76.388 -21.336 1.00 16.29 51 SER B C 1
ATOM 1517 O O . SER B 1 20 ? 2.971 -76.746 -20.234 1.00 18.58 51 SER B O 1
ATOM 1520 N N . TYR B 1 21 ? 2.642 -75.848 -22.288 1.00 13.78 52 TYR B N 1
ATOM 1521 C CA . TYR B 1 21 ? 1.231 -75.549 -22.069 1.00 14.25 52 TYR B CA 1
ATOM 1522 C C . TYR B 1 21 ? 0.517 -76.768 -21.506 1.00 14.99 52 TYR B C 1
ATOM 1523 O O . TYR B 1 21 ? -0.041 -76.716 -20.405 1.00 12.22 52 TYR B O 1
ATOM 1532 N N . LEU B 1 22 ? 0.576 -77.870 -22.250 1.00 12.77 53 LEU B N 1
ATOM 1533 C CA . LEU B 1 22 ? -0.079 -79.103 -21.841 1.00 11.80 53 LEU B CA 1
ATOM 1534 C C . LEU B 1 22 ? 0.364 -79.488 -20.438 1.00 15.61 53 LEU B C 1
ATOM 1535 O O . LEU B 1 22 ? -0.465 -79.804 -19.579 1.00 15.73 53 LEU B O 1
ATOM 1540 N N . LYS B 1 23 ? 1.669 -79.394 -20.195 1.00 13.79 54 LYS B N 1
ATOM 1541 C CA . LYS B 1 23 ? 2.232 -79.831 -18.927 1.00 13.47 54 LYS B CA 1
ATOM 1542 C C . LYS B 1 23 ? 1.650 -79.073 -17.736 1.00 17.91 54 LYS B C 1
ATOM 1543 O O . LYS B 1 23 ? 1.610 -79.602 -16.625 1.00 22.62 54 LYS B O 1
ATOM 1549 N N . THR B 1 24 ? 1.178 -77.849 -17.962 1.00 18.50 55 THR B N 1
ATOM 1550 C CA . THR B 1 24 ? 0.634 -77.068 -16.855 1.00 13.80 55 THR B CA 1
ATOM 1551 C C . THR B 1 24 ? -0.887 -77.151 -16.789 1.00 13.07 55 THR B C 1
ATOM 1552 O O . THR B 1 24 ? -1.488 -76.764 -15.786 1.00 22.75 55 THR B O 1
ATOM 1556 N N . ILE B 1 25 ? -1.510 -77.661 -17.847 1.00 13.39 56 ILE B N 1
ATOM 1557 C CA . ILE B 1 25 ? -2.966 -77.751 -17.872 1.00 15.00 56 ILE B CA 1
ATOM 1558 C C . ILE B 1 25 ? -3.439 -79.199 -17.821 1.00 14.91 56 ILE B C 1
ATOM 1559 O O . ILE B 1 25 ? -4.642 -79.466 -17.825 1.00 13.99 56 ILE B O 1
ATOM 1564 N N . TRP B 1 26 ? -2.491 -80.130 -17.766 1.00 16.62 57 TRP B N 1
ATOM 1565 C CA . TRP B 1 26 ? -2.820 -81.552 -17.795 1.00 15.23 57 TRP B CA 1
ATOM 1566 C C . TRP B 1 26 ? -3.704 -81.960 -16.624 1.00 15.72 57 TRP B C 1
ATOM 1567 O O . TRP B 1 26 ? -4.604 -82.783 -16.782 1.00 18.06 57 TRP B O 1
ATOM 1578 N N . ASN B 1 27 ? -3.444 -81.381 -15.455 1.00 17.05 58 ASN B N 1
ATOM 1579 C CA . ASN B 1 27 ? -4.269 -81.632 -14.279 1.00 14.81 58 ASN B CA 1
ATOM 1580 C C . ASN B 1 27 ? -5.731 -81.281 -14.529 1.00 18.74 58 ASN B C 1
ATOM 1581 O O . ASN B 1 27 ? -6.631 -81.933 -14.004 1.00 19.56 58 ASN B O 1
ATOM 1586 N N . ASP B 1 28 ? -5.960 -80.254 -15.340 1.00 16.31 59 ASP B N 1
ATOM 1587 C CA . ASP B 1 28 ? -7.317 -79.837 -15.670 1.00 16.01 59 ASP B CA 1
ATOM 1588 C C . ASP B 1 28 ? -7.944 -80.778 -16.690 1.00 16.95 59 ASP B C 1
ATOM 1589 O O . ASP B 1 28 ? -9.168 -80.908 -16.758 1.00 19.36 59 ASP B O 1
ATOM 1594 N N . VAL B 1 29 ? -7.098 -81.438 -17.476 1.00 17.41 60 VAL B N 1
ATOM 1595 C CA . VAL B 1 29 ? -7.567 -82.402 -18.461 1.00 14.50 60 VAL B CA 1
ATOM 1596 C C . VAL B 1 29 ? -8.080 -83.667 -17.785 1.00 16.06 60 VAL B C 1
ATOM 1597 O O . VAL B 1 29 ? -9.241 -84.041 -17.962 1.00 21.54 60 VAL B O 1
ATOM 1601 N N . THR B 1 30 ? -7.213 -84.323 -17.016 1.00 13.47 61 THR B N 1
ATOM 1602 C CA . THR B 1 30 ? -7.574 -85.559 -16.328 1.00 18.95 61 THR B CA 1
ATOM 1603 C C . THR B 1 30 ? -8.784 -85.385 -15.424 1.00 15.63 61 THR B C 1
ATOM 1604 O O . THR B 1 30 ? -9.525 -86.333 -15.187 1.00 19.99 61 THR B O 1
ATOM 1608 N N . ARG B 1 31 ? -8.983 -84.167 -14.933 1.00 13.48 62 ARG B N 1
ATOM 1609 C CA . ARG B 1 31 ? -10.162 -83.849 -14.14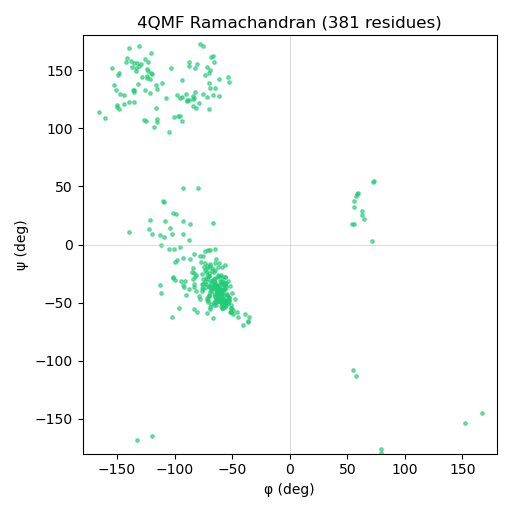2 1.00 15.79 62 ARG B CA 1
ATOM 1610 C C . ARG B 1 31 ? -11.408 -83.883 -15.023 1.00 14.72 62 ARG B C 1
ATOM 1611 O O . ARG B 1 31 ? -12.393 -84.556 -14.704 1.00 19.17 62 ARG B O 1
ATOM 1619 N N . ALA B 1 32 ? -11.343 -83.176 -16.147 1.00 16.02 63 ALA B N 1
ATOM 1620 C CA . ALA B 1 32 ? -12.460 -83.117 -17.083 1.00 14.77 63 ALA B CA 1
ATOM 1621 C C . ALA B 1 32 ? -12.792 -84.503 -17.635 1.00 17.83 63 ALA B C 1
ATOM 1622 O O . ALA B 1 32 ? -13.956 -84.820 -17.875 1.00 16.65 63 ALA B O 1
ATOM 1624 N N . LEU B 1 33 ? -11.765 -85.325 -17.828 1.00 15.93 64 LEU B N 1
ATOM 1625 C CA . LEU B 1 33 ? -11.958 -86.704 -18.268 1.00 19.26 64 LEU B CA 1
ATOM 1626 C C . LEU B 1 33 ? -12.461 -87.584 -17.131 1.00 20.53 64 LEU B C 1
ATOM 1627 O O . LEU B 1 33 ? -13.190 -88.550 -17.367 1.00 17.04 64 LEU B O 1
ATOM 1632 N N . ASP B 1 34 ? -12.084 -87.238 -15.900 1.00 23.19 65 ASP B N 1
ATOM 1633 C CA . ASP B 1 34 ? -12.485 -88.023 -14.733 1.00 22.38 65 ASP B CA 1
ATOM 1634 C C . ASP B 1 34 ? -14.003 -88.034 -14.565 1.00 23.93 65 ASP B C 1
ATOM 1635 O O . ASP B 1 34 ? -14.569 -88.980 -14.020 1.00 27.56 65 ASP B O 1
ATOM 1640 N N . LYS B 1 35 ? -14.657 -86.977 -15.035 1.00 20.33 66 LYS B N 1
ATOM 1641 C CA . LYS B 1 35 ? -16.114 -86.895 -15.001 1.00 20.83 66 LYS B CA 1
ATOM 1642 C C . LYS B 1 35 ? -16.761 -88.008 -15.823 1.00 20.31 66 LYS B C 1
ATOM 1643 O O . LYS B 1 35 ? -17.891 -88.413 -15.553 1.00 18.99 66 LYS B O 1
ATOM 1649 N N . HIS B 1 36 ? -16.042 -88.497 -16.829 1.00 24.83 67 HIS B N 1
ATOM 1650 C CA . HIS B 1 36 ? -16.563 -89.549 -17.692 1.00 25.24 67 HIS B CA 1
ATOM 1651 C C . HIS B 1 36 ? -15.841 -90.872 -17.447 1.00 26.84 67 HIS B C 1
ATOM 1652 O O . HIS B 1 36 ? -16.070 -91.851 -18.157 1.00 24.09 67 HIS B O 1
ATOM 1659 N N . ASN B 1 37 ? -14.979 -90.887 -16.432 1.00 26.55 68 ASN B N 1
ATOM 1660 C CA . ASN B 1 37 ? -14.185 -92.064 -16.077 1.00 24.96 68 ASN B CA 1
ATOM 1661 C C . ASN B 1 37 ? -13.306 -92.556 -17.222 1.00 23.76 68 ASN B C 1
ATOM 1662 O O . ASN B 1 37 ? -13.219 -93.755 -17.481 1.00 22.37 68 ASN B O 1
ATOM 1667 N N . ILE B 1 38 ? -12.661 -91.620 -17.908 1.00 22.40 69 ILE B N 1
ATOM 1668 C CA . ILE B 1 38 ? -11.672 -91.960 -18.921 1.00 19.08 69 ILE B CA 1
ATOM 1669 C C . ILE B 1 38 ? -10.290 -91.631 -18.369 1.00 17.12 69 ILE B C 1
ATOM 1670 O O . ILE B 1 38 ? -10.048 -90.517 -17.903 1.00 21.33 69 ILE B O 1
ATOM 1675 N N . ALA B 1 39 ? -9.397 -92.614 -18.389 1.00 16.95 70 ALA B N 1
ATOM 1676 C CA . ALA B 1 39 ? -8.031 -92.403 -17.930 1.00 15.07 70 ALA B CA 1
ATOM 1677 C C . ALA B 1 39 ? -7.222 -91.726 -19.025 1.00 12.42 70 ALA B C 1
ATOM 1678 O O . ALA B 1 39 ? -7.549 -91.838 -20.205 1.00 15.84 70 ALA B O 1
ATOM 1680 N N . CYS B 1 40 ? -6.169 -91.018 -18.637 1.00 9.59 71 CYS B N 1
ATOM 1681 C CA . CYS B 1 40 ? -5.315 -90.353 -19.612 1.00 10.53 71 CYS B CA 1
ATOM 1682 C C . CYS B 1 40 ? -3.896 -90.201 -19.085 1.00 10.43 71 CYS B C 1
ATOM 1683 O O . CYS B 1 40 ? -3.691 -89.866 -17.918 1.00 24.12 71 CYS B O 1
ATOM 1686 N N . VAL B 1 41 ? -2.916 -90.459 -19.946 1.00 12.72 72 VAL B N 1
ATOM 1687 C CA . VAL B 1 41 ? -1.519 -90.300 -19.564 1.00 14.46 72 VAL B CA 1
ATOM 1688 C C . VAL B 1 41 ? -0.803 -89.348 -20.523 1.00 15.28 72 VAL B C 1
ATOM 1689 O O . VAL B 1 41 ? -1.117 -89.289 -21.719 1.00 15.96 72 VAL B O 1
ATOM 1693 N N . LEU B 1 42 ? 0.135 -88.581 -19.972 1.00 19.67 73 LEU B N 1
ATOM 1694 C CA . LEU B 1 42 ? 0.943 -87.646 -20.744 1.00 17.23 73 LEU B CA 1
ATOM 1695 C C . LEU B 1 42 ? 2.403 -88.069 -20.715 1.00 18.98 73 LEU B C 1
ATOM 1696 O O . LEU B 1 42 ? 3.068 -87.958 -19.686 1.00 23.13 73 LEU B O 1
ATOM 1701 N N . ASP B 1 43 ? 2.898 -88.562 -21.843 1.00 21.11 74 ASP B N 1
ATOM 1702 C CA . ASP B 1 43 ? 4.280 -89.013 -21.918 1.00 20.69 74 ASP B CA 1
ATOM 1703 C C . ASP B 1 43 ? 5.171 -87.919 -22.497 1.00 27.26 74 ASP B C 1
ATOM 1704 O O . ASP B 1 43 ? 5.088 -87.603 -23.681 1.00 31.03 74 ASP B O 1
ATOM 1709 N N . LEU B 1 44 ? 6.029 -87.351 -21.655 1.00 30.14 75 LEU B N 1
ATOM 1710 C CA . LEU B 1 44 ? 6.853 -86.211 -22.047 1.00 30.69 75 LEU B CA 1
ATOM 1711 C C . LEU B 1 44 ? 8.039 -86.598 -22.928 1.00 29.25 75 LEU B C 1
ATOM 1712 O O . LEU B 1 44 ? 8.369 -85.886 -23.877 1.00 28.06 75 LEU B O 1
ATOM 1717 N N . VAL B 1 45 ? 8.679 -87.721 -22.612 1.00 32.90 76 VAL B N 1
ATOM 1718 C CA . VAL B 1 45 ? 9.857 -88.160 -23.355 1.00 38.67 76 VAL B CA 1
ATOM 1719 C C . VAL B 1 45 ? 9.489 -88.583 -24.779 1.00 40.19 76 VAL B C 1
ATOM 1720 O O . VAL B 1 45 ? 10.227 -88.313 -25.727 1.00 40.87 76 VAL B O 1
ATOM 1724 N N . GLU B 1 46 ? 8.335 -89.224 -24.933 1.00 34.33 77 GLU B N 1
ATOM 1725 C CA . GLU B 1 46 ? 7.857 -89.603 -26.258 1.00 37.57 77 GLU B CA 1
ATOM 1726 C C . GLU B 1 46 ? 7.139 -88.431 -26.915 1.00 34.70 77 GLU B C 1
ATOM 1727 O O . GLU B 1 46 ? 7.061 -88.340 -28.141 1.00 35.26 77 GLU B O 1
ATOM 1733 N N . GLY B 1 47 ? 6.624 -87.530 -26.086 1.00 33.59 78 GLY B N 1
ATOM 1734 C CA . GLY B 1 47 ? 5.866 -86.392 -26.566 1.00 22.73 78 GLY B CA 1
ATOM 1735 C C . GLY B 1 47 ? 4.500 -86.805 -27.078 1.00 20.00 78 GLY B C 1
ATOM 1736 O O . GLY B 1 47 ? 4.132 -86.486 -28.209 1.00 19.17 78 GLY B O 1
ATOM 1737 N N . SER B 1 48 ? 3.741 -87.510 -26.243 1.00 18.07 79 SER B N 1
ATOM 1738 C CA . SER B 1 48 ? 2.440 -88.023 -26.658 1.00 19.33 79 SER B CA 1
ATOM 1739 C C . SER B 1 48 ? 1.377 -87.940 -25.567 1.00 17.23 79 SER B C 1
ATOM 1740 O O . SER B 1 48 ? 1.687 -87.813 -24.380 1.00 20.51 79 SER B O 1
ATOM 1743 N N . MET B 1 49 ? 0.119 -88.012 -25.993 1.00 16.43 80 MET B N 1
ATOM 1744 C CA . MET B 1 49 ? -1.021 -88.087 -25.085 1.00 18.43 80 MET B CA 1
ATOM 1745 C C . MET B 1 49 ? -1.810 -89.359 -25.360 1.00 14.84 80 MET B C 1
ATOM 1746 O O . MET B 1 49 ? -1.957 -89.760 -26.514 1.00 17.96 80 MET B O 1
ATOM 1751 N N . THR B 1 50 ? -2.318 -89.990 -24.307 1.00 13.33 81 THR B N 1
ATOM 1752 C CA . THR B 1 50 ? -3.085 -91.220 -24.478 1.00 14.85 81 THR B CA 1
ATOM 1753 C C . THR B 1 50 ? -4.353 -91.214 -23.630 1.00 15.47 81 THR B C 1
ATOM 1754 O O . THR B 1 50 ? -4.310 -90.902 -22.447 1.00 15.67 81 THR B O 1
ATOM 1758 N N . VAL B 1 51 ? -5.480 -91.550 -24.252 1.00 15.22 82 VAL B N 1
ATOM 1759 C CA . VAL B 1 51 ? -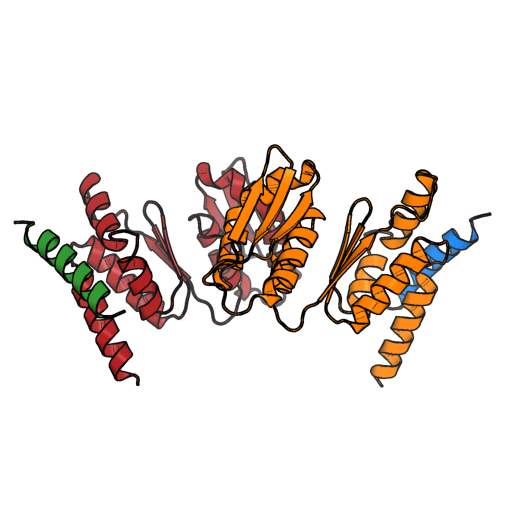6.753 -91.679 -23.551 1.00 14.62 82 VAL B CA 1
ATOM 1760 C C . VAL B 1 51 ? -7.250 -93.124 -23.605 1.00 15.38 82 VAL B C 1
ATOM 1761 O O . VAL B 1 51 ? -7.220 -93.762 -24.660 1.00 14.35 82 VAL B O 1
ATOM 1765 N N . LYS B 1 52 ? -7.696 -93.631 -22.457 1.00 17.33 83 LYS B N 1
ATOM 1766 C CA . LYS B 1 52 ? -8.143 -95.016 -22.326 1.00 20.70 83 LYS B CA 1
ATOM 1767 C C . LYS B 1 52 ? -9.464 -95.121 -21.574 1.00 22.86 83 LYS B C 1
ATOM 1768 O O . LYS B 1 52 ? -9.777 -94.282 -20.729 1.00 17.06 83 LYS B O 1
ATOM 1774 N N . THR B 1 53 ? -10.225 -96.168 -21.876 1.00 26.47 84 THR B N 1
ATOM 1775 C CA . THR B 1 53 ? -11.421 -96.497 -21.110 1.00 26.50 84 THR B CA 1
ATOM 1776 C C . THR B 1 53 ? -11.032 -97.384 -19.933 1.00 25.73 84 THR B C 1
ATOM 1777 O O . THR B 1 53 ? -9.991 -98.040 -19.966 1.00 29.54 84 THR B O 1
ATOM 1781 N N . THR B 1 54 ? -11.862 -97.400 -18.895 1.00 30.90 85 THR B N 1
ATOM 1782 C CA . THR B 1 54 ? -11.583 -98.201 -17.706 1.00 35.66 85 THR B CA 1
ATOM 1783 C C . THR B 1 54 ? -12.679 -99.234 -17.469 1.00 34.17 85 THR B C 1
ATOM 1784 O O . THR B 1 54 ? -13.481 -99.514 -18.359 1.00 32.68 85 THR B O 1
ATOM 1788 N N . ARG B 1 55 ? -12.704 -99.810 -16.271 1.00 39.94 86 ARG B N 1
ATOM 1789 C CA . ARG B 1 55 ? -13.770 -100.734 -15.903 1.00 42.17 86 ARG B CA 1
ATOM 1790 C C . ARG B 1 55 ? -14.989 -99.970 -15.403 1.00 38.34 86 ARG B C 1
ATOM 1791 O O . ARG B 1 55 ? -16.102 -100.496 -15.394 1.00 36.09 86 ARG B O 1
ATOM 1799 N N . LYS B 1 56 ? -14.773 -98.723 -14.996 1.00 36.68 87 LYS B N 1
ATOM 1800 C CA . LYS B 1 56 ? -15.835 -97.922 -14.402 1.00 37.36 87 LYS B CA 1
ATOM 1801 C C . LYS B 1 56 ? -16.332 -96.809 -15.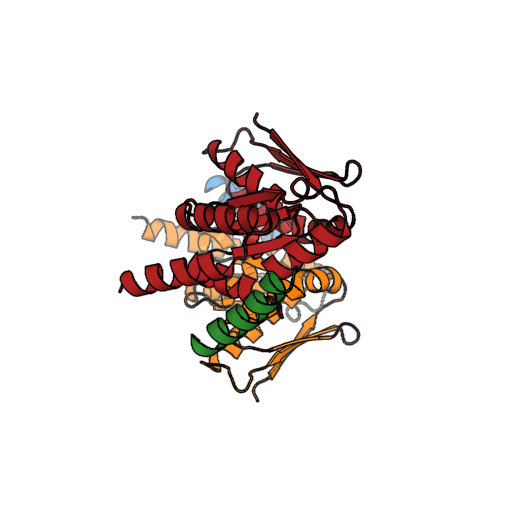321 1.00 39.98 87 LYS B C 1
ATOM 1802 O O . LYS B 1 56 ? -16.936 -95.844 -14.854 1.00 47.73 87 LYS B O 1
ATOM 1808 N N . THR B 1 57 ? -16.086 -96.941 -16.621 1.00 36.28 88 THR B N 1
ATOM 1809 C CA . THR B 1 57 ? -16.597 -95.965 -17.577 1.00 32.71 88 THR B CA 1
ATOM 1810 C C . THR B 1 57 ? -18.042 -96.286 -17.946 1.00 37.88 88 THR B C 1
ATOM 1811 O O . THR B 1 57 ? -18.362 -97.405 -18.351 1.00 41.32 88 THR B O 1
ATOM 1815 N N . TYR B 1 58 ? -18.914 -95.296 -17.792 1.00 45.29 89 TYR B N 1
ATOM 1816 C CA . TYR B 1 58 ? -20.341 -95.479 -18.025 1.00 50.48 89 TYR B CA 1
ATOM 1817 C C . TYR B 1 58 ? -20.649 -95.751 -19.497 1.00 47.41 89 TYR B C 1
ATOM 1818 O O . TYR B 1 58 ? -21.139 -96.824 -19.848 1.00 41.94 89 TYR B O 1
ATOM 1827 N N . ASP B 1 59 ? -20.356 -94.776 -20.352 1.00 50.06 90 ASP B N 1
ATOM 1828 C CA . ASP B 1 59 ? -20.554 -94.930 -21.790 1.00 43.89 90 ASP B CA 1
ATOM 1829 C C . ASP B 1 59 ? -19.223 -94.893 -22.530 1.00 38.87 90 ASP B C 1
ATOM 1830 O O . ASP B 1 59 ? -18.631 -93.828 -22.686 1.00 36.95 90 ASP B O 1
ATOM 1835 N N . PRO B 1 60 ? -18.753 -96.061 -22.995 1.00 32.99 91 PRO B N 1
ATOM 1836 C CA . PRO B 1 60 ? -17.454 -96.182 -23.666 1.00 30.68 91 PRO B CA 1
ATOM 1837 C C . PRO B 1 60 ? -17.307 -95.282 -24.891 1.00 25.98 91 PRO B C 1
ATOM 1838 O O . PRO B 1 60 ? -16.199 -94.828 -25.167 1.00 29.54 91 PRO B O 1
ATOM 1842 N N . ALA B 1 61 ? -18.403 -95.026 -25.600 1.00 26.60 92 ALA B N 1
ATOM 1843 C CA . ALA B 1 61 ? -18.365 -94.280 -26.857 1.00 24.67 92 ALA B CA 1
ATOM 1844 C C . ALA B 1 61 ? -17.700 -92.914 -26.717 1.00 26.37 92 ALA B C 1
ATOM 1845 O O . ALA B 1 61 ? -17.033 -92.440 -27.642 1.00 26.93 92 ALA B O 1
ATOM 1847 N N . ILE B 1 62 ? -17.869 -92.300 -25.549 1.00 19.22 93 ILE B N 1
ATOM 1848 C CA . ILE B 1 62 ? -17.316 -90.979 -25.268 1.00 19.17 93 ILE B CA 1
ATOM 1849 C C . ILE B 1 62 ? -15.800 -90.939 -25.478 1.00 17.31 93 ILE B C 1
ATOM 1850 O O . ILE B 1 62 ? -15.218 -89.862 -25.629 1.00 14.49 93 ILE B O 1
ATOM 1855 N N . ILE B 1 63 ? -15.167 -92.112 -25.511 1.00 15.56 94 ILE B N 1
ATOM 1856 C CA . ILE B 1 63 ? -13.732 -92.186 -25.748 1.00 16.11 94 ILE B CA 1
ATOM 1857 C C . ILE B 1 63 ? -13.391 -91.507 -27.074 1.00 13.73 94 ILE B C 1
ATOM 1858 O O . ILE B 1 63 ? -12.379 -90.808 -27.169 1.00 14.20 94 ILE B O 1
ATOM 1863 N N . LEU B 1 64 ? -14.257 -91.686 -28.073 1.00 12.37 95 LEU B N 1
ATOM 1864 C CA . LEU B 1 64 ? -14.118 -91.004 -29.350 1.00 19.99 95 LEU B CA 1
ATOM 1865 C C . LEU B 1 64 ? -13.946 -89.503 -29.113 1.00 17.07 95 LEU B C 1
ATOM 1866 O O . LEU B 1 64 ? -12.950 -88.910 -29.544 1.00 14.68 95 LEU B O 1
ATOM 1871 N N . LYS B 1 65 ? -14.886 -88.908 -28.381 1.00 13.29 96 LYS B N 1
ATOM 1872 C CA . LYS B 1 65 ? -14.785 -87.499 -28.020 1.00 17.39 96 LYS B CA 1
ATOM 1873 C C . LYS B 1 65 ? -13.452 -87.218 -27.338 1.00 15.22 96 LYS B C 1
ATOM 1874 O O . LYS B 1 65 ? -12.749 -86.270 -27.706 1.00 15.99 96 LYS B O 1
ATOM 1880 N N . ALA B 1 66 ? -13.105 -88.060 -26.366 1.00 10.58 97 ALA B N 1
ATOM 1881 C CA . ALA B 1 66 ? -11.849 -87.919 -25.645 1.00 9.70 97 ALA B CA 1
ATOM 1882 C C . ALA B 1 66 ? -10.703 -87.872 -26.643 1.00 10.05 97 ALA B C 1
ATOM 1883 O O . ALA B 1 66 ? -9.851 -86.982 -26.566 1.00 11.94 97 ALA B O 1
ATOM 1885 N N . ARG B 1 67 ? -10.711 -88.804 -27.597 1.00 12.21 98 ARG B N 1
ATOM 1886 C CA . ARG B 1 67 ? -9.696 -88.812 -28.644 1.00 13.81 98 ARG B CA 1
ATOM 1887 C C . ARG B 1 67 ? -9.622 -87.424 -29.264 1.00 16.66 98 ARG B C 1
ATOM 1888 O O . ARG B 1 67 ? -8.574 -86.767 -29.209 1.00 20.78 98 ARG B O 1
ATOM 1896 N N . ASP B 1 68 ? -10.757 -86.961 -29.785 1.00 15.91 99 ASP B N 1
ATOM 1897 C CA . ASP B 1 68 ? -10.842 -85.644 -30.398 1.00 16.49 99 ASP B CA 1
ATOM 1898 C C . ASP B 1 68 ? -10.203 -84.591 -29.503 1.00 13.95 99 ASP B C 1
ATOM 1899 O O . ASP B 1 68 ? -9.377 -83.804 -29.970 1.00 17.90 99 ASP B O 1
ATOM 1904 N N . LEU B 1 69 ? -10.545 -84.624 -28.213 1.00 12.43 100 LEU B N 1
ATOM 1905 C CA . LEU B 1 69 ? -10.015 -83.665 -27.252 1.00 11.44 100 LEU B CA 1
ATOM 1906 C C . LEU B 1 69 ? -8.502 -83.572 -27.383 1.00 11.71 100 LEU B C 1
ATOM 1907 O O . LEU B 1 69 ? -7.971 -82.509 -27.719 1.00 10.50 100 LEU B O 1
ATOM 1912 N N . ILE B 1 70 ? -7.812 -84.695 -27.186 1.00 12.85 101 ILE B N 1
ATOM 1913 C CA . ILE B 1 70 ? -6.354 -84.648 -27.156 1.00 13.28 101 ILE B CA 1
ATOM 1914 C C . ILE B 1 70 ? -5.846 -84.248 -28.534 1.00 12.15 101 ILE B C 1
ATOM 1915 O O . ILE B 1 70 ? -4.846 -83.535 -28.643 1.00 12.23 101 ILE B O 1
ATOM 1920 N N . LYS B 1 71 ? -6.567 -84.653 -29.578 1.00 8.59 102 LYS B N 1
ATOM 1921 C CA . LYS B 1 71 ? -6.194 -84.262 -30.929 1.00 12.34 102 LYS B CA 1
ATOM 1922 C C . LYS B 1 71 ? -6.166 -82.740 -31.004 1.00 12.83 102 LYS B C 1
ATOM 1923 O O . LYS B 1 71 ? -5.160 -82.144 -31.401 1.00 13.90 102 LYS B O 1
ATOM 1929 N N . LEU B 1 72 ? -7.256 -82.121 -30.559 1.00 11.08 103 LEU B N 1
ATOM 1930 C CA . LEU B 1 72 ? -7.367 -80.671 -30.554 1.00 10.62 103 LEU B CA 1
ATOM 1931 C C . LEU B 1 72 ? -6.278 -80.045 -29.684 1.00 10.89 103 LEU B C 1
ATOM 1932 O O . LEU B 1 72 ? -5.785 -78.961 -29.993 1.00 10.46 103 LEU B O 1
ATOM 1937 N N . LEU B 1 73 ? -5.870 -80.747 -28.628 1.00 13.27 104 LEU B N 1
ATOM 1938 C CA . LEU B 1 73 ? -4.831 -80.225 -27.744 1.00 10.53 104 LEU B CA 1
ATOM 1939 C C . LEU B 1 73 ? -3.462 -80.283 -28.415 1.00 11.86 104 LEU B C 1
ATOM 1940 O O . LEU B 1 73 ? -2.589 -79.462 -28.130 1.00 16.91 104 LEU B O 1
ATOM 1945 N N . ALA B 1 74 ? -3.288 -81.247 -29.316 1.00 12.86 105 ALA B N 1
ATOM 1946 C CA . ALA B 1 74 ? -2.016 -81.426 -30.010 1.00 10.07 105 ALA B CA 1
ATOM 1947 C C . ALA B 1 74 ? -1.804 -80.344 -31.062 1.00 11.81 105 ALA B C 1
ATOM 1948 O O . ALA B 1 74 ? -0.674 -80.064 -31.465 1.00 16.95 105 ALA B O 1
ATOM 1950 N N . ARG B 1 75 ? -2.901 -79.739 -31.503 1.00 12.42 106 ARG B N 1
ATOM 1951 C CA . ARG B 1 75 ? -2.856 -78.748 -32.571 1.00 10.51 106 ARG B CA 1
ATOM 1952 C C . ARG B 1 75 ? -3.129 -77.338 -32.059 1.00 13.56 106 ARG B C 1
ATOM 1953 O O . ARG B 1 75 ? -3.788 -76.539 -32.724 1.00 17.62 106 ARG B O 1
ATOM 1961 N N . SER B 1 76 ? -2.629 -77.060 -30.860 1.00 15.60 107 SER B N 1
ATOM 1962 C CA . SER B 1 76 ? -2.586 -75.711 -30.300 1.00 12.56 107 SER B CA 1
ATOM 1963 C C . SER B 1 76 ? -3.955 -75.072 -30.082 1.00 10.34 107 SER B C 1
ATOM 1964 O O . SER B 1 76 ? -4.077 -73.848 -30.064 1.00 12.37 107 SER B O 1
ATOM 1967 N N . VAL B 1 77 ? -4.983 -75.893 -29.909 1.00 10.07 108 VAL B N 1
ATOM 1968 C CA . VAL B 1 77 ? -6.283 -75.378 -29.500 1.00 11.72 108 VAL B CA 1
ATOM 1969 C C . VAL B 1 77 ? -6.303 -75.240 -27.985 1.00 9.63 108 VAL B C 1
ATOM 1970 O O . VAL B 1 77 ? -6.019 -76.202 -27.273 1.00 7.94 108 VAL B O 1
ATOM 1974 N N . PRO B 1 78 ? -6.617 -74.033 -27.490 1.00 13.90 109 PRO B N 1
ATOM 1975 C CA . PRO B 1 78 ? -6.687 -73.767 -26.049 1.00 9.14 109 PRO B CA 1
ATOM 1976 C C . PRO B 1 78 ? -7.613 -74.744 -25.339 1.00 11.20 109 PRO B C 1
ATOM 1977 O O . PRO B 1 78 ? -8.626 -75.145 -25.912 1.00 10.71 109 PRO B O 1
ATOM 1981 N N . PHE B 1 79 ? -7.260 -75.128 -24.116 1.00 12.06 110 PHE B N 1
ATOM 1982 C CA . PHE B 1 79 ? -8.055 -76.094 -23.359 1.00 10.07 110 PHE B CA 1
ATOM 1983 C C . PHE B 1 79 ? -9.525 -75.687 -23.165 1.00 12.26 110 PHE B C 1
ATOM 1984 O O . PHE B 1 79 ? -10.406 -76.499 -23.445 1.00 14.55 110 PHE B O 1
ATOM 1992 N N . PRO B 1 80 ? -9.801 -74.445 -22.696 1.00 11.74 111 PRO B N 1
ATOM 1993 C CA . PRO B 1 80 ? -11.202 -74.078 -22.434 1.00 10.18 111 PRO B CA 1
ATOM 1994 C C . PRO B 1 80 ? -12.111 -74.238 -23.650 1.00 10.10 111 PRO B C 1
ATOM 1995 O O . PRO B 1 80 ? -13.285 -74.577 -23.506 1.00 9.35 111 PRO B O 1
ATOM 1999 N N . GLN B 1 81 ? -11.563 -73.994 -24.833 1.00 10.93 112 GLN B N 1
ATOM 2000 C CA . GLN B 1 81 ? -12.301 -74.191 -26.071 1.00 11.99 112 GLN B CA 1
ATOM 2001 C C . GLN B 1 81 ? -12.377 -75.679 -26.399 1.00 12.18 112 GLN B C 1
ATOM 2002 O O . GLN B 1 81 ? -13.376 -76.160 -26.932 1.00 12.34 112 GLN B O 1
ATOM 2008 N N . ALA B 1 82 ? -11.323 -76.408 -26.048 1.00 11.27 113 ALA B N 1
ATOM 2009 C CA . ALA B 1 82 ? -11.208 -77.815 -26.407 1.00 8.65 113 ALA B CA 1
ATOM 2010 C C . ALA B 1 82 ? -12.145 -78.736 -25.620 1.00 13.98 113 ALA B C 1
ATOM 2011 O O . ALA B 1 82 ? -12.655 -79.704 -26.182 1.00 13.44 113 ALA B O 1
ATOM 2013 N N . VAL B 1 83 ? -12.382 -78.450 -24.338 1.00 14.01 114 VAL B N 1
ATOM 2014 C CA . VAL B 1 83 ? -13.238 -79.331 -23.532 1.00 13.18 114 VAL B CA 1
ATOM 2015 C C . VAL B 1 83 ? -14.677 -79.364 -24.025 1.00 12.70 114 VAL B C 1
ATOM 2016 O O . VAL B 1 83 ? -15.445 -80.251 -23.655 1.00 15.18 114 VAL B O 1
ATOM 2020 N N . LYS B 1 84 ? -15.038 -78.394 -24.856 1.00 13.54 115 LYS B N 1
ATOM 2021 C CA . LYS B 1 84 ? -16.386 -78.302 -25.398 1.00 16.18 115 LYS B CA 1
ATOM 2022 C C . LYS B 1 84 ? -16.740 -79.509 -26.261 1.00 18.77 115 LYS B C 1
ATOM 2023 O O . LYS B 1 84 ? -17.915 -79.786 -26.495 1.00 20.17 115 LYS B O 1
ATOM 2029 N N . ILE B 1 85 ? -15.720 -80.224 -26.728 1.00 16.91 116 ILE B N 1
ATOM 2030 C CA . ILE B 1 85 ? -15.927 -81.411 -27.548 1.00 15.58 116 ILE B CA 1
ATOM 2031 C C . ILE B 1 85 ? -16.537 -82.545 -26.728 1.00 16.03 116 ILE B C 1
ATOM 2032 O O . ILE B 1 85 ? -17.111 -83.482 -27.281 1.00 22.45 116 ILE B O 1
ATOM 2037 N N . LEU B 1 86 ? -16.425 -82.449 -25.407 1.00 17.26 117 LEU B N 1
ATOM 2038 C CA . LEU B 1 86 ? -16.996 -83.454 -24.520 1.00 14.87 117 LEU B CA 1
ATOM 2039 C C . LEU B 1 86 ? -18.502 -83.262 -24.380 1.00 17.70 117 LEU B C 1
ATOM 2040 O O . LEU B 1 86 ? -19.196 -84.113 -23.824 1.00 22.49 117 LEU B O 1
ATOM 2045 N N . GLN B 1 87 ? -18.999 -82.140 -24.891 1.00 20.30 118 GLN B N 1
ATOM 2046 C CA . GLN B 1 87 ? -20.431 -81.864 -24.894 1.00 24.27 118 GLN B CA 1
ATOM 2047 C C . GLN B 1 87 ? -21.133 -82.631 -26.012 1.00 26.22 118 GLN B C 1
ATOM 2048 O O . GLN B 1 87 ? -20.485 -83.263 -26.846 1.00 26.21 118 GLN B O 1
ATOM 2054 N N . ASP B 1 88 ? -22.461 -82.572 -26.022 1.00 41.30 119 ASP B N 1
ATOM 2055 C CA . ASP B 1 88 ? -23.256 -83.317 -26.995 1.00 49.28 119 ASP B CA 1
ATOM 2056 C C . ASP B 1 88 ? -23.338 -82.622 -28.349 1.00 45.66 119 ASP B C 1
ATOM 2057 O O . ASP B 1 88 ? -22.952 -83.190 -29.370 1.00 41.75 119 ASP B O 1
ATOM 2062 N N . ASP B 1 89 ? -23.844 -81.393 -28.358 1.00 45.06 120 ASP B N 1
ATOM 2063 C CA . ASP B 1 89 ? -24.021 -80.655 -29.604 1.00 46.83 120 ASP B CA 1
ATOM 2064 C C . ASP B 1 89 ? -22.713 -80.032 -30.079 1.00 38.85 120 ASP B C 1
ATOM 2065 O O . ASP B 1 89 ? -22.668 -78.854 -30.432 1.00 47.88 120 ASP B O 1
ATOM 2070 N N . MET B 1 90 ? -21.652 -80.831 -30.096 1.00 29.60 121 MET B N 1
ATOM 2071 C CA . MET B 1 90 ? -20.340 -80.337 -30.482 1.00 26.58 121 MET B CA 1
ATOM 2072 C C . MET B 1 90 ? -19.532 -81.371 -31.256 1.00 25.58 121 MET B C 1
ATOM 2073 O O . MET B 1 90 ? -19.255 -82.463 -30.760 1.00 22.28 121 MET B O 1
ATOM 2078 N N . ALA B 1 91 ? -19.161 -81.012 -32.479 1.00 20.43 122 ALA B N 1
ATOM 2079 C CA . ALA B 1 91 ? -18.314 -81.861 -33.303 1.00 14.81 122 ALA B CA 1
ATOM 2080 C C . ALA B 1 91 ? -17.097 -81.076 -33.767 1.00 15.61 122 ALA B C 1
ATOM 2081 O O . ALA B 1 91 ? -17.111 -79.845 -33.771 1.00 18.81 122 ALA B O 1
ATOM 2083 N N . CYS B 1 92 ? -16.044 -81.788 -34.154 1.00 16.48 123 CYS B N 1
ATOM 2084 C CA . CYS B 1 92 ? -14.809 -81.137 -34.567 1.00 21.21 123 CYS B CA 1
ATOM 2085 C C . CYS B 1 92 ? -14.293 -81.692 -35.890 1.00 14.89 123 CYS B C 1
ATOM 2086 O O . CYS B 1 92 ? -14.802 -82.692 -36.397 1.00 17.64 123 CYS B O 1
ATOM 2089 N N . ASP B 1 93 ? -13.275 -81.037 -36.438 1.00 16.06 124 ASP B N 1
ATOM 2090 C CA . ASP B 1 93 ? -12.657 -81.470 -37.686 1.00 19.32 124 ASP B CA 1
ATOM 2091 C C . ASP B 1 93 ? -11.264 -80.866 -37.815 1.00 19.96 124 ASP B C 1
ATOM 2092 O O . ASP B 1 93 ? -11.121 -79.660 -38.022 1.00 21.71 124 ASP B O 1
ATOM 2097 N N . VAL B 1 94 ? -10.238 -81.703 -37.686 1.00 13.64 125 VAL B N 1
ATOM 2098 C CA . VAL B 1 94 ? -8.868 -81.244 -37.874 1.00 16.16 125 VAL B CA 1
ATOM 2099 C C . VAL B 1 94 ? -8.429 -81.489 -39.313 1.00 18.25 125 VAL B C 1
ATOM 2100 O O . VAL B 1 94 ? -8.170 -82.622 -39.716 1.00 19.09 125 VAL B O 1
ATOM 2104 N N . ILE B 1 95 ? -8.350 -80.410 -40.083 1.00 15.30 126 ILE B N 1
ATOM 2105 C CA . ILE B 1 95 ? -8.062 -80.496 -41.508 1.00 16.30 126 ILE B CA 1
ATOM 2106 C C . ILE B 1 95 ? -6.565 -80.450 -41.789 1.00 20.91 126 ILE B C 1
ATOM 2107 O O . ILE B 1 95 ? -5.881 -79.512 -41.390 1.00 21.42 126 ILE B O 1
ATOM 2112 N N . LYS B 1 96 ? -6.061 -81.470 -42.477 1.00 22.90 127 LYS B N 1
ATOM 2113 C CA . LYS B 1 96 ? -4.661 -81.497 -42.882 1.00 25.50 127 LYS B CA 1
ATOM 2114 C C . LYS B 1 96 ? -4.470 -80.723 -44.181 1.00 24.26 127 LYS B C 1
ATOM 2115 O O . LYS B 1 96 ? -5.163 -80.971 -45.167 1.00 27.36 127 LYS B O 1
ATOM 2121 N N . ILE B 1 97 ? -3.530 -79.783 -44.182 1.00 25.25 128 ILE B N 1
ATOM 2122 C CA . ILE B 1 97 ? -3.286 -78.962 -45.362 1.00 29.59 128 ILE B CA 1
ATOM 2123 C C . ILE B 1 97 ? -1.849 -79.101 -45.858 1.00 32.53 128 ILE B C 1
ATOM 2124 O O . ILE B 1 97 ? -1.344 -78.242 -46.582 1.00 35.52 128 ILE B O 1
ATOM 2129 N N . GLY B 1 98 ? -1.202 -80.198 -45.479 1.00 30.59 129 GLY B N 1
ATOM 2130 C CA . GLY B 1 98 ? 0.192 -80.420 -45.818 1.00 40.70 129 GLY B CA 1
ATOM 2131 C C . GLY B 1 98 ? 0.432 -80.889 -47.241 1.00 51.06 129 GLY B C 1
ATOM 2132 O O . GLY B 1 98 ? 1.309 -80.367 -47.930 1.00 45.07 129 GLY B O 1
ATOM 2133 N N . ASN B 1 99 ? -0.345 -81.872 -47.686 1.00 45.51 130 ASN B N 1
ATOM 2134 C CA . ASN B 1 99 ? -0.138 -82.471 -49.002 1.00 50.39 130 ASN B CA 1
ATOM 2135 C C . ASN B 1 99 ? -0.965 -81.831 -50.113 1.00 53.99 130 ASN B C 1
ATOM 2136 O O . ASN B 1 99 ? -1.619 -82.527 -50.890 1.00 55.50 130 ASN B O 1
ATOM 2141 N N . PHE B 1 100 ? -0.931 -80.507 -50.190 1.00 58.01 131 PHE B N 1
ATOM 2142 C CA . PHE B 1 100 ? -1.563 -79.801 -51.298 1.00 51.31 131 PHE B CA 1
ATOM 2143 C C . PHE B 1 100 ? -0.496 -79.156 -52.170 1.00 53.41 131 PHE B C 1
ATOM 2144 O O . PHE B 1 100 ? -0.571 -79.195 -53.398 1.00 57.57 131 PHE B O 1
ATOM 2152 N N . VAL B 1 101 ? 0.505 -78.571 -51.521 1.00 59.61 132 VAL B N 1
ATOM 2153 C CA . VAL B 1 101 ? 1.621 -77.955 -52.222 1.00 56.90 132 VAL B CA 1
ATOM 2154 C C . VAL B 1 101 ? 2.923 -78.679 -51.893 1.00 60.84 132 VAL B C 1
ATOM 2155 O O . VAL B 1 101 ? 3.170 -79.034 -50.740 1.00 70.89 132 VAL B O 1
ATOM 2159 N N . THR B 1 102 ? 3.747 -78.904 -52.911 1.00 60.91 133 THR B N 1
ATOM 2160 C CA . THR B 1 102 ? 5.069 -79.486 -52.710 1.00 64.42 133 THR B CA 1
ATOM 2161 C C . THR B 1 102 ? 6.047 -78.384 -52.317 1.00 60.93 133 THR B C 1
ATOM 2162 O O . THR B 1 102 ? 6.939 -78.588 -51.494 1.00 71.09 133 THR B O 1
ATOM 2166 N N . ASN B 1 103 ? 5.860 -77.212 -52.914 1.00 53.08 134 ASN B N 1
ATOM 2167 C CA . ASN B 1 103 ? 6.650 -76.030 -52.594 1.00 58.25 134 ASN B CA 1
ATOM 2168 C C . ASN B 1 103 ? 6.286 -75.476 -51.215 1.00 63.99 134 ASN B C 1
ATOM 2169 O O . ASN B 1 103 ? 5.166 -75.666 -50.741 1.00 64.09 134 ASN B O 1
ATOM 2174 N N . LYS B 1 104 ? 7.233 -74.802 -50.568 1.00 66.04 135 LYS B N 1
ATOM 2175 C CA . LYS B 1 104 ? 6.996 -74.241 -49.241 1.00 58.25 135 LYS B CA 1
ATOM 2176 C C . LYS B 1 104 ? 6.494 -72.801 -49.294 1.00 56.90 135 LYS B C 1
ATOM 2177 O O . LYS B 1 104 ? 5.664 -72.404 -48.478 1.00 57.44 135 LYS B O 1
ATOM 2183 N N . GLU B 1 105 ? 7.005 -72.022 -50.244 1.00 65.18 136 GLU B N 1
ATOM 2184 C CA . GLU B 1 105 ? 6.564 -70.642 -50.421 1.00 60.43 136 GLU B CA 1
ATOM 2185 C C . GLU B 1 105 ? 5.069 -70.583 -50.699 1.00 56.05 136 GLU B C 1
ATOM 2186 O O . GLU B 1 105 ? 4.327 -69.894 -49.999 1.00 52.82 136 GLU B O 1
ATOM 2192 N N . ARG B 1 106 ? 4.641 -71.318 -51.722 1.00 62.75 137 ARG B N 1
ATOM 2193 C CA . ARG B 1 106 ? 3.253 -71.316 -52.170 1.00 62.75 137 ARG B CA 1
ATOM 2194 C C . ARG B 1 106 ? 2.303 -71.735 -51.053 1.00 52.75 137 ARG B C 1
ATOM 2195 O O . ARG B 1 106 ? 1.214 -71.176 -50.906 1.00 48.80 137 ARG B O 1
ATOM 2203 N N . PHE B 1 107 ? 2.732 -72.722 -50.272 1.00 50.98 138 PHE B N 1
ATOM 2204 C CA . PHE B 1 107 ? 1.972 -73.205 -49.125 1.00 47.21 138 PHE B CA 1
ATOM 2205 C C . PHE B 1 107 ? 1.691 -72.080 -48.134 1.00 43.87 138 PHE B C 1
ATOM 2206 O O . PHE B 1 107 ? 0.555 -71.901 -47.678 1.00 44.39 138 PHE B O 1
ATOM 2214 N N . VAL B 1 108 ? 2.737 -71.325 -47.811 1.00 37.51 139 VAL B N 1
ATOM 2215 C CA . VAL B 1 108 ? 2.616 -70.184 -46.916 1.00 41.01 139 VAL B CA 1
ATOM 2216 C C . VAL B 1 108 ? 1.736 -69.107 -47.536 1.00 41.41 139 VAL B C 1
ATOM 2217 O O . VAL B 1 108 ? 0.954 -68.469 -46.840 1.00 38.83 139 VAL B O 1
ATOM 2221 N N . LYS B 1 109 ? 1.865 -68.915 -48.845 1.00 46.79 140 LYS B N 1
ATOM 2222 C CA . LYS B 1 109 ? 1.024 -67.966 -49.564 1.00 45.32 140 LYS B CA 1
ATOM 2223 C C . LYS B 1 109 ? -0.448 -68.286 -49.364 1.00 41.15 140 LYS B C 1
ATOM 2224 O O . LYS B 1 109 ? -1.235 -67.417 -48.994 1.00 43.30 140 LYS B O 1
ATOM 2230 N N . ARG B 1 110 ? -0.808 -69.541 -49.604 1.00 38.01 141 ARG B N 1
ATOM 2231 C CA . ARG B 1 110 ? -2.203 -69.950 -49.586 1.00 35.95 141 ARG B CA 1
ATOM 2232 C C . ARG B 1 110 ? -2.772 -70.064 -48.175 1.00 40.20 141 ARG B C 1
ATOM 2233 O O . ARG B 1 110 ? -3.948 -69.776 -47.963 1.00 42.18 141 ARG B O 1
ATOM 2241 N N . ARG B 1 111 ? -1.950 -70.475 -47.211 1.00 32.04 142 ARG B N 1
ATOM 2242 C CA . ARG B 1 111 ? -2.403 -70.500 -45.822 1.00 27.16 142 ARG B CA 1
ATOM 2243 C C . ARG B 1 111 ? -2.586 -69.074 -45.295 1.00 38.15 142 ARG B C 1
ATOM 2244 O O . ARG B 1 111 ? -3.553 -68.779 -44.588 1.00 39.37 142 ARG B O 1
ATOM 2252 N N . GLN B 1 112 ? -1.656 -68.192 -45.651 1.00 37.09 143 GLN B N 1
ATOM 2253 C CA . GLN B 1 112 ? -1.754 -66.781 -45.288 1.00 40.25 143 GLN B CA 1
ATOM 2254 C C . GLN B 1 112 ? -2.984 -66.156 -45.931 1.00 39.84 143 GLN B C 1
ATOM 2255 O O . GLN B 1 112 ? -3.638 -65.298 -45.341 1.00 46.14 143 GLN B O 1
ATOM 2261 N N . ARG B 1 113 ? -3.294 -66.598 -47.145 1.00 38.75 144 ARG B N 1
ATOM 2262 C CA . ARG B 1 113 ? -4.507 -66.169 -47.824 1.00 38.51 144 ARG B CA 1
ATOM 2263 C C . ARG B 1 113 ? -5.721 -66.723 -47.084 1.00 40.26 144 ARG B C 1
ATOM 2264 O O . ARG B 1 113 ? -6.781 -66.096 -47.052 1.00 40.06 144 ARG B O 1
ATOM 2272 N N . LEU B 1 114 ? -5.551 -67.892 -46.471 1.00 38.57 145 LEU B N 1
ATOM 2273 C CA . LEU B 1 114 ? -6.632 -68.519 -45.716 1.00 33.54 145 LEU B CA 1
ATOM 2274 C C . LEU B 1 114 ? -6.925 -67.748 -44.430 1.00 37.23 145 LEU B C 1
ATOM 2275 O O . LEU B 1 114 ? -8.085 -67.635 -44.031 1.00 37.67 145 LEU B O 1
ATOM 2280 N N . VAL B 1 115 ? -5.892 -67.212 -43.781 1.00 40.16 146 VAL B N 1
ATOM 2281 C CA . VAL B 1 115 ? -6.126 -66.418 -42.571 1.00 39.73 146 VAL B 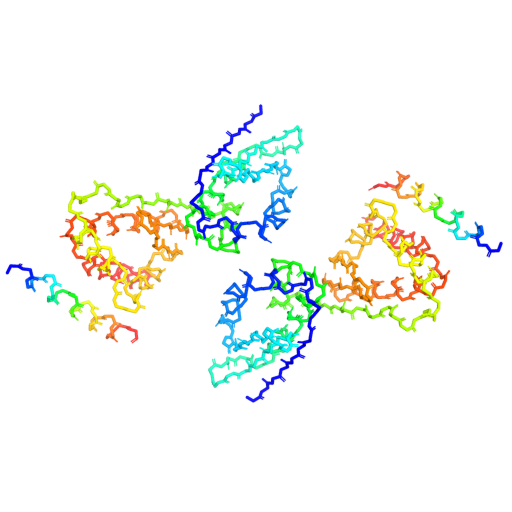CA 1
ATOM 2282 C C . VAL B 1 115 ? -6.320 -64.934 -42.906 1.00 36.91 146 VAL B C 1
ATOM 2283 O O . VAL B 1 115 ? -7.217 -64.287 -42.367 1.00 30.34 146 VAL B O 1
ATOM 2287 N N . GLY B 1 116 ? -5.490 -64.404 -43.799 1.00 39.86 147 GLY B N 1
ATOM 2288 C CA . GLY B 1 116 ? -5.648 -63.042 -44.283 1.00 43.48 147 GLY B CA 1
ATOM 2289 C C . GLY B 1 116 ? -5.129 -61.959 -43.354 1.00 47.71 147 GLY B C 1
ATOM 2290 O O . GLY B 1 116 ? -4.603 -62.254 -42.282 1.00 50.19 147 GLY B O 1
ATOM 2291 N N . PRO B 1 117 ? -5.278 -60.689 -43.768 1.00 51.34 148 PRO B N 1
ATOM 2292 C CA . PRO B 1 117 ? -4.830 -59.515 -43.007 1.00 44.37 148 PRO B CA 1
ATOM 2293 C C . PRO B 1 117 ? -5.519 -59.404 -41.651 1.00 47.66 148 PRO B C 1
ATOM 2294 O O . PRO B 1 117 ? -6.747 -59.459 -41.585 1.00 40.70 148 PRO B O 1
ATOM 2298 N N . ASN B 1 118 ? -4.727 -59.264 -40.589 1.00 54.06 149 ASN B N 1
ATOM 2299 C CA . ASN B 1 118 ? -5.238 -59.187 -39.218 1.00 53.94 149 ASN B CA 1
ATOM 2300 C C . ASN B 1 118 ? -6.145 -60.359 -38.839 1.00 46.10 149 ASN B C 1
ATOM 2301 O O . ASN B 1 118 ? -6.887 -60.284 -37.861 1.00 36.80 149 ASN B O 1
ATOM 2306 N N . GLY B 1 119 ? -6.075 -61.439 -39.611 1.00 43.95 150 GLY B N 1
ATOM 2307 C CA . GLY B 1 119 ? -6.929 -62.591 -39.397 1.00 40.48 150 GLY B CA 1
ATOM 2308 C C . GLY B 1 119 ? -8.398 -62.267 -39.576 1.00 39.42 150 GLY B C 1
ATOM 2309 O O . GLY B 1 119 ? -9.258 -62.894 -38.956 1.00 35.31 150 GLY B O 1
ATOM 2310 N N . ASN B 1 120 ? -8.689 -61.285 -40.423 1.00 37.31 151 ASN B N 1
ATOM 2311 C CA . ASN B 1 120 ? -10.067 -60.863 -40.646 1.00 34.21 151 ASN B CA 1
ATOM 2312 C C . ASN B 1 120 ? -10.891 -61.914 -41.382 1.00 37.23 151 ASN B C 1
ATOM 2313 O O . ASN B 1 120 ? -11.935 -62.344 -40.889 1.00 39.31 151 ASN B O 1
ATOM 2318 N N . THR B 1 121 ? -10.411 -62.330 -42.551 1.00 30.54 152 THR B N 1
ATOM 2319 C CA . THR B 1 121 ? -11.112 -63.319 -43.365 1.00 31.46 152 THR B CA 1
ATOM 2320 C C . THR B 1 121 ? -11.409 -64.573 -42.541 1.00 33.14 152 THR B C 1
ATOM 2321 O O . THR B 1 121 ? -12.549 -65.036 -42.503 1.00 32.20 152 THR B O 1
ATOM 2325 N N . LEU B 1 122 ? -10.382 -65.097 -41.873 1.00 36.07 153 LEU B N 1
ATOM 2326 C CA . LEU B 1 122 ? -10.537 -66.188 -40.913 1.00 30.22 153 LEU B CA 1
ATOM 2327 C C . LEU B 1 122 ? -11.724 -65.907 -39.986 1.00 27.90 153 LEU B C 1
ATOM 2328 O O . LEU B 1 122 ? -12.682 -66.689 -39.932 1.00 31.02 153 LEU B O 1
ATOM 2333 N N . LYS B 1 123 ? -11.667 -64.772 -39.291 1.00 27.10 154 LYS B N 1
ATOM 2334 C CA . LYS B 1 123 ? -12.730 -64.364 -38.378 1.00 31.81 154 LYS B CA 1
ATOM 2335 C C . LYS B 1 123 ? -14.081 -64.350 -39.093 1.00 31.26 154 LYS B C 1
ATOM 2336 O O . LYS B 1 123 ? -15.080 -64.831 -38.553 1.00 33.65 154 LYS B O 1
ATOM 2342 N N . ALA B 1 124 ? -14.094 -63.823 -40.316 1.00 29.44 155 ALA B N 1
ATOM 2343 C CA . ALA B 1 124 ? -15.313 -63.782 -41.115 1.00 32.68 155 ALA B CA 1
ATOM 2344 C C . ALA B 1 124 ? -15.907 -65.183 -41.236 1.00 32.09 155 ALA B C 1
ATOM 2345 O O . ALA B 1 124 ? -17.097 -65.376 -40.974 1.00 27.30 155 ALA B O 1
ATOM 2347 N N . LEU B 1 125 ? -15.068 -66.158 -41.593 1.00 24.15 156 LEU B N 1
ATOM 2348 C CA . LEU B 1 125 ? -15.501 -67.553 -41.654 1.00 25.66 156 LEU B CA 1
ATOM 2349 C C . LEU B 1 125 ? -16.161 -67.969 -40.343 1.00 29.56 156 LEU B C 1
ATOM 2350 O O . LEU B 1 125 ? -17.267 -68.519 -40.343 1.00 26.66 156 LEU B O 1
ATOM 2355 N N . GLU B 1 126 ? -15.500 -67.662 -39.230 1.00 25.08 157 GLU B N 1
ATOM 2356 C CA . GLU B 1 126 ? -16.023 -68.004 -37.914 1.00 25.27 157 GLU B CA 1
ATOM 2357 C C . GLU B 1 126 ? -17.420 -67.436 -37.683 1.00 28.25 157 GLU B C 1
ATOM 2358 O O . GLU B 1 126 ? -18.242 -68.062 -37.020 1.00 31.13 157 GLU B O 1
ATOM 2364 N N . LEU B 1 127 ? -17.691 -66.261 -38.244 1.00 30.67 158 LEU B N 1
ATOM 2365 C CA . LEU B 1 127 ? -18.993 -65.628 -38.066 1.00 30.51 158 LEU B CA 1
ATOM 2366 C C . LEU B 1 127 ? -20.045 -66.195 -39.011 1.00 36.42 158 LEU B C 1
ATOM 2367 O O . LEU B 1 127 ? -21.238 -66.159 -38.706 1.00 43.96 158 LEU B O 1
ATOM 2372 N N . LEU B 1 128 ? -19.606 -66.726 -40.149 1.00 33.46 159 LEU B N 1
ATOM 2373 C CA . LEU B 1 128 ? -20.550 -67.178 -41.169 1.00 28.26 159 LEU B CA 1
ATOM 2374 C C . LEU B 1 128 ? -20.898 -68.659 -41.039 1.00 29.56 159 LEU B C 1
ATOM 2375 O O . LEU B 1 128 ? -22.032 -69.059 -41.307 1.00 33.61 159 LEU B O 1
ATOM 2380 N N . THR B 1 129 ? -19.931 -69.469 -40.620 1.00 26.40 160 THR B N 1
ATOM 2381 C CA . THR B 1 129 ? -20.166 -70.898 -40.437 1.00 24.97 160 THR B CA 1
ATOM 2382 C C . THR B 1 129 ? -20.506 -71.225 -38.987 1.00 24.31 160 THR B C 1
ATOM 2383 O O . THR B 1 129 ? -20.788 -72.379 -38.652 1.00 20.22 160 THR B O 1
ATOM 2387 N N . LYS B 1 130 ? -20.481 -70.197 -38.141 1.00 28.55 161 LYS B N 1
ATOM 2388 C CA . LYS B 1 130 ? -20.763 -70.334 -36.714 1.00 28.57 161 LYS B CA 1
ATOM 2389 C C . LYS B 1 130 ? -19.847 -71.361 -36.054 1.00 28.49 161 LYS B C 1
ATOM 2390 O O . LYS B 1 130 ? -20.267 -72.107 -35.171 1.00 26.73 161 LYS B O 1
ATOM 2396 N N . CYS B 1 131 ? -18.591 -71.391 -36.488 1.00 20.58 162 CYS B N 1
ATOM 2397 C CA . CYS B 1 131 ? -17.623 -72.341 -35.956 1.00 19.87 162 CYS B CA 1
ATOM 2398 C C . CYS B 1 131 ? -16.393 -71.654 -35.375 1.00 23.79 162 CYS B C 1
ATOM 2399 O O . CYS B 1 131 ? -16.068 -70.520 -35.728 1.00 24.33 162 CYS B O 1
ATOM 2402 N N . TYR B 1 132 ? -15.719 -72.358 -34.473 1.00 16.39 163 TYR B N 1
ATOM 2403 C CA . TYR B 1 132 ? -14.408 -71.956 -33.988 1.00 17.45 163 TYR B CA 1
ATOM 2404 C C . TYR B 1 132 ? -13.339 -72.528 -34.909 1.00 17.15 163 TYR B C 1
ATOM 2405 O O . TYR B 1 132 ? -13.287 -73.736 -35.132 1.00 19.05 163 TYR B O 1
ATOM 2414 N N . ILE B 1 133 ? -12.484 -71.660 -35.439 1.00 15.10 164 ILE B N 1
ATOM 2415 C CA . ILE B 1 133 ? -11.451 -72.087 -36.377 1.00 16.30 164 ILE B CA 1
ATOM 2416 C C . ILE B 1 133 ? -10.066 -71.636 -35.925 1.00 17.15 164 ILE B C 1
ATOM 2417 O O . ILE B 1 133 ? -9.873 -70.479 -35.557 1.00 22.19 164 ILE B O 1
ATOM 2422 N N . LEU B 1 134 ? -9.102 -72.549 -35.962 1.00 15.79 165 LEU B N 1
ATOM 2423 C CA . LEU B 1 134 ? -7.731 -72.218 -35.594 1.00 16.34 165 LEU B CA 1
ATOM 2424 C C . LEU B 1 134 ? -6.724 -72.796 -36.582 1.00 17.33 165 LEU B C 1
ATOM 2425 O O . LEU B 1 134 ? -6.681 -74.004 -36.807 1.00 16.74 165 LEU B O 1
ATOM 2430 N N . VAL B 1 135 ? -5.912 -71.921 -37.165 1.00 19.12 166 VAL B N 1
ATOM 2431 C CA . VAL B 1 135 ? -4.870 -72.331 -38.098 1.00 17.91 166 VAL B CA 1
ATOM 2432 C C . VAL B 1 135 ? -3.532 -72.493 -37.383 1.00 17.89 166 VAL B C 1
ATOM 2433 O O . VAL B 1 135 ? -3.068 -71.574 -36.709 1.00 24.77 166 VAL B O 1
ATOM 2437 N N . GLN B 1 136 ? -2.915 -73.660 -37.532 1.00 13.05 167 GLN B N 1
ATOM 2438 C CA . GLN B 1 136 ? -1.629 -73.923 -36.897 1.00 14.55 167 GLN B CA 1
ATOM 2439 C C . GLN B 1 136 ? -0.780 -74.893 -37.703 1.00 20.16 167 GLN B C 1
ATOM 2440 O O . GLN B 1 136 ? -1.165 -76.043 -37.909 1.00 21.14 167 GLN B O 1
ATOM 2446 N N . GLY B 1 137 ? 0.381 -74.420 -38.147 1.00 17.89 168 GLY B N 1
ATOM 2447 C CA . GLY B 1 137 ? 1.320 -75.245 -38.883 1.00 22.94 168 GLY B CA 1
ATOM 2448 C C . GLY B 1 137 ? 0.730 -75.904 -40.115 1.00 27.03 168 GLY B C 1
ATOM 2449 O O . GLY B 1 137 ? 0.450 -75.241 -41.114 1.00 21.56 168 GLY B O 1
ATOM 2450 N N . ASN B 1 138 ? 0.534 -77.217 -40.035 1.00 26.18 169 ASN B N 1
ATOM 2451 C CA . ASN B 1 138 ? 0.016 -77.992 -41.158 1.00 24.79 169 ASN B CA 1
ATOM 2452 C C . ASN B 1 138 ? -1.458 -78.345 -41.027 1.00 24.98 169 ASN B C 1
ATOM 2453 O O . ASN B 1 138 ? -1.977 -79.143 -41.807 1.00 23.29 169 ASN B O 1
ATOM 2458 N N . THR B 1 139 ? -2.132 -77.766 -40.038 1.00 18.66 170 THR B N 1
ATOM 2459 C CA . THR B 1 139 ? -3.530 -78.104 -39.800 1.00 18.03 170 THR B CA 1
ATOM 2460 C C . THR B 1 139 ? -4.423 -76.897 -39.553 1.00 16.42 170 THR B C 1
ATOM 2461 O O . THR B 1 139 ? -3.965 -75.833 -39.138 1.00 16.75 170 THR B O 1
ATOM 2465 N N . VAL B 1 140 ? -5.710 -77.094 -39.816 1.00 16.05 171 VAL B N 1
ATOM 2466 C CA . VAL B 1 140 ? -6.749 -76.137 -39.470 1.00 14.21 171 VAL B CA 1
ATOM 2467 C C . VAL B 1 140 ? -7.818 -76.860 -38.661 1.00 15.41 171 VAL B C 1
ATOM 2468 O O . VAL B 1 140 ? -8.581 -77.659 -39.203 1.00 18.44 171 VAL B O 1
ATOM 2472 N N . SER B 1 141 ? -7.859 -76.585 -37.362 1.00 15.47 172 SER B N 1
ATOM 2473 C CA . SER B 1 141 ? -8.801 -77.240 -36.464 1.00 13.32 172 SER B CA 1
ATOM 2474 C C . SER B 1 141 ? -10.105 -76.460 -36.360 1.00 15.05 172 SER B C 1
ATOM 2475 O O . SER B 1 141 ? -10.099 -75.256 -36.117 1.00 16.98 172 SER B O 1
ATOM 2478 N N . ALA B 1 142 ? -11.222 -77.154 -36.549 1.00 15.67 173 ALA B N 1
ATOM 2479 C CA . ALA B 1 142 ? -12.531 -76.517 -36.497 1.00 11.91 173 ALA B CA 1
ATOM 2480 C C . ALA B 1 142 ? -13.439 -77.199 -35.478 1.00 10.58 173 ALA B C 1
ATOM 2481 O O . ALA B 1 142 ? -13.305 -78.396 -35.222 1.00 12.48 173 ALA B O 1
ATOM 2483 N N . MET B 1 143 ? -14.359 -76.429 -34.903 1.00 12.90 174 MET B N 1
ATOM 2484 C CA . MET B 1 143 ? -15.279 -76.945 -33.896 1.00 15.06 174 MET B CA 1
ATOM 2485 C C . MET B 1 143 ? -16.631 -76.249 -33.977 1.00 15.25 174 MET B C 1
ATOM 2486 O O . MET B 1 143 ? -16.701 -75.025 -33.985 1.00 15.74 174 MET B O 1
ATOM 2491 N N . GLY B 1 144 ? -17.704 -77.031 -34.025 1.00 19.08 175 GLY B N 1
ATOM 2492 C CA . GLY B 1 144 ? -19.045 -76.475 -34.038 1.00 19.50 175 GLY B CA 1
ATOM 2493 C C . GLY B 1 144 ? -20.066 -77.357 -34.729 1.00 23.72 175 GLY B C 1
ATOM 2494 O O . GLY B 1 144 ? -19.900 -78.577 -34.788 1.00 22.04 175 GLY B O 1
ATOM 2495 N N . PRO B 1 145 ? -21.132 -76.739 -35.262 1.00 26.02 176 PRO B N 1
ATOM 2496 C CA . PRO B 1 145 ? -22.207 -77.448 -35.962 1.00 18.34 176 PRO B CA 1
ATOM 2497 C C . PRO B 1 145 ? -21.692 -78.183 -37.193 1.00 20.18 176 PRO B C 1
ATOM 2498 O O . PRO B 1 145 ? -20.810 -77.681 -37.890 1.00 20.81 176 PRO B O 1
ATOM 2502 N N . PHE B 1 146 ? -22.253 -79.362 -37.441 1.00 26.95 177 PHE B N 1
ATOM 2503 C CA . PHE B 1 146 ? -21.793 -80.263 -38.493 1.00 34.13 177 PHE B CA 1
ATOM 2504 C C . PHE B 1 146 ? -21.814 -79.613 -39.872 1.00 28.95 177 PHE B C 1
ATOM 2505 O O . PHE B 1 146 ? -20.865 -79.752 -40.651 1.00 30.64 177 PHE B O 1
ATOM 2513 N N . LYS B 1 147 ? -22.899 -78.897 -40.155 1.00 30.49 178 LYS B N 1
ATOM 2514 C CA . LYS B 1 147 ? -23.055 -78.177 -41.413 1.00 32.82 178 LYS B CA 1
ATOM 2515 C C . LYS B 1 147 ? -21.953 -77.137 -41.596 1.00 27.77 178 LYS B C 1
ATOM 2516 O O . LYS B 1 147 ? -21.267 -77.104 -42.632 1.00 29.79 178 LYS B O 1
ATOM 2522 N N . GLY B 1 148 ? -21.792 -76.290 -40.583 1.00 24.41 179 GLY B N 1
ATOM 2523 C CA . GLY B 1 148 ? -20.757 -75.277 -40.595 1.00 22.95 179 GLY B CA 1
ATOM 2524 C C . GLY B 1 148 ? -19.379 -75.887 -40.733 1.00 21.84 179 GLY B C 1
ATOM 2525 O O . GLY B 1 148 ? -18.504 -75.299 -41.360 1.00 20.86 179 GLY B O 1
ATOM 2526 N N . LEU B 1 149 ? -19.186 -77.066 -40.149 1.00 22.30 180 LEU B N 1
ATOM 2527 C CA . LEU B 1 149 ? -17.921 -77.777 -40.278 1.00 19.65 180 LEU B CA 1
ATOM 2528 C C . LEU B 1 149 ? -17.683 -78.197 -41.716 1.00 22.21 180 LEU B C 1
ATOM 2529 O O . LEU B 1 149 ? -16.569 -78.062 -42.231 1.00 22.18 180 LEU B O 1
ATOM 2534 N N . LYS B 1 150 ? -18.726 -78.721 -42.354 1.00 22.86 181 LYS B N 1
ATOM 2535 C CA . LYS B 1 150 ? -18.636 -79.076 -43.763 1.00 24.39 181 LYS B CA 1
ATOM 2536 C C . LYS B 1 150 ? -18.229 -77.866 -44.591 1.00 30.26 181 LYS B C 1
ATOM 2537 O O . LYS B 1 150 ? -17.322 -77.950 -45.423 1.00 26.45 181 LYS B O 1
ATOM 2543 N N . GLU B 1 151 ? -18.884 -76.735 -44.341 1.00 27.32 182 GLU B N 1
ATOM 2544 C CA . GLU B 1 151 ? -18.545 -75.503 -45.047 1.00 23.41 182 GLU B CA 1
ATOM 2545 C C . GLU B 1 151 ? -17.101 -75.067 -44.802 1.00 19.68 182 GLU B C 1
ATOM 2546 O O . GLU B 1 151 ? -16.415 -74.640 -45.732 1.00 24.68 182 GLU B O 1
ATOM 2552 N N . VAL B 1 152 ? -16.632 -75.197 -43.564 1.00 18.58 183 VAL B N 1
ATOM 2553 C CA . VAL B 1 152 ? -15.264 -74.808 -43.235 1.00 18.13 183 VAL B CA 1
ATOM 2554 C C . VAL B 1 152 ? -14.265 -75.681 -43.983 1.00 20.32 183 VAL B C 1
ATOM 2555 O O . VAL B 1 152 ? -13.316 -75.171 -44.576 1.00 19.82 183 VAL B O 1
ATOM 2559 N N . ARG B 1 153 ? -14.486 -76.993 -43.966 1.00 23.61 184 ARG B N 1
ATOM 2560 C CA . ARG B 1 153 ? -13.615 -77.908 -44.698 1.00 22.62 184 ARG B CA 1
ATOM 2561 C C . ARG B 1 153 ? -13.625 -77.603 -46.191 1.00 26.85 184 ARG B C 1
ATOM 2562 O O . ARG B 1 153 ? -12.587 -77.668 -46.856 1.00 25.61 184 ARG B O 1
ATOM 2570 N N . ARG B 1 154 ? -14.800 -77.259 -46.708 1.00 25.64 185 ARG B N 1
ATOM 2571 C CA . ARG B 1 154 ? -14.937 -76.907 -48.116 1.00 28.50 185 ARG B CA 1
ATOM 2572 C C . ARG B 1 154 ? -14.073 -75.688 -48.445 1.00 30.02 185 ARG B C 1
ATOM 2573 O O . ARG B 1 154 ? -13.301 -75.699 -49.411 1.00 31.97 185 ARG B O 1
ATOM 2581 N N . VAL B 1 155 ? -14.186 -74.654 -47.616 1.00 23.56 186 VAL B N 1
ATOM 2582 C CA . VAL B 1 155 ? -13.437 -73.417 -47.816 1.00 25.03 186 VAL B CA 1
ATOM 2583 C C . VAL B 1 155 ? -11.931 -73.633 -47.708 1.00 25.46 186 VAL B C 1
ATOM 2584 O O . VAL B 1 155 ? -11.173 -73.177 -48.561 1.00 26.75 186 VAL B O 1
ATOM 2588 N N . VAL B 1 156 ? -11.506 -74.328 -46.659 1.00 26.46 187 VAL B N 1
ATOM 2589 C CA . VAL B 1 156 ? -10.087 -74.556 -46.415 1.00 26.73 187 VAL B CA 1
ATOM 2590 C C . VAL B 1 156 ? -9.459 -75.396 -47.521 1.00 24.21 187 VAL B C 1
ATOM 2591 O O . VAL B 1 156 ? -8.417 -75.031 -48.071 1.00 25.13 187 VAL B O 1
ATOM 2595 N N . GLU B 1 157 ? -10.097 -76.516 -47.850 1.00 24.09 188 GLU B N 1
ATOM 2596 C CA . GLU B 1 157 ? -9.582 -77.383 -48.903 1.00 31.64 188 GLU B CA 1
ATOM 2597 C C . GLU B 1 157 ? -9.548 -76.672 -50.248 1.00 27.93 188 GLU B C 1
ATOM 2598 O O . GLU B 1 157 ? -8.581 -76.805 -50.996 1.00 34.48 188 GLU B O 1
ATOM 2604 N N . ASP B 1 158 ? -10.594 -75.910 -50.554 1.00 25.98 189 ASP B N 1
ATOM 2605 C CA . ASP B 1 158 ? -10.622 -75.177 -51.816 1.00 28.06 189 ASP B CA 1
ATOM 2606 C C . ASP B 1 158 ? -9.718 -73.950 -51.800 1.00 30.92 189 ASP B C 1
ATOM 2607 O O . ASP B 1 158 ? -9.496 -73.337 -52.835 1.00 32.25 189 ASP B O 1
ATOM 2612 N N . CYS B 1 159 ? -9.199 -73.592 -50.630 1.00 34.89 190 CYS B N 1
ATOM 2613 C CA . CYS B 1 159 ? -8.293 -72.452 -50.527 1.00 23.99 190 CYS B CA 1
ATOM 2614 C C . CYS B 1 159 ? -6.843 -72.906 -50.617 1.00 24.20 190 CYS B C 1
ATOM 2615 O O . CYS B 1 159 ? -5.984 -72.175 -51.110 1.00 22.85 190 CYS B O 1
ATOM 2618 N N . MET B 1 160 ? -6.573 -74.116 -50.137 1.00 28.18 191 MET B N 1
ATOM 2619 C CA . MET B 1 160 ? -5.241 -74.690 -50.267 1.00 35.62 191 MET B CA 1
ATOM 2620 C C . MET B 1 160 ? -4.974 -75.046 -51.724 1.00 39.31 191 MET B C 1
ATOM 2621 O O . MET B 1 160 ? -3.828 -75.080 -52.168 1.00 38.96 191 MET B O 1
ATOM 2626 N N . LYS B 1 161 ? -6.043 -75.321 -52.460 1.00 34.46 192 LYS B N 1
ATOM 2627 C CA . LYS B 1 161 ? -5.986 -75.290 -53.911 1.00 35.03 192 LYS B CA 1
ATOM 2628 C C . LYS B 1 161 ? -6.277 -73.846 -54.315 1.00 37.55 192 LYS B C 1
ATOM 2629 O O . LYS B 1 161 ? -6.933 -73.119 -53.576 1.00 40.79 192 LYS B O 1
ATOM 2635 N N . ASN B 1 162 ? -5.788 -73.421 -55.473 1.00 32.01 193 ASN B N 1
ATOM 2636 C CA . ASN B 1 162 ? -5.695 -71.991 -55.773 1.00 32.86 193 ASN B CA 1
ATOM 2637 C C . ASN B 1 162 ? -7.021 -71.229 -55.922 1.00 37.48 193 ASN B C 1
ATOM 2638 O O . ASN B 1 162 ? -7.046 -70.129 -56.475 1.00 45.92 193 ASN B O 1
ATOM 2643 N N . ILE B 1 163 ? -8.113 -71.797 -55.420 1.00 27.96 194 ILE B N 1
ATOM 2644 C CA . ILE B 1 163 ? -9.404 -71.118 -55.462 1.00 30.18 194 ILE B CA 1
ATOM 2645 C C . ILE B 1 163 ? -9.545 -70.156 -54.278 1.00 31.06 194 ILE B C 1
ATOM 2646 O O . ILE B 1 163 ? -9.508 -70.571 -53.121 1.00 28.94 194 ILE B O 1
ATOM 2651 N N . HIS B 1 164 ? -9.708 -68.871 -54.580 1.00 31.62 195 HIS B N 1
ATOM 2652 C CA . HIS B 1 164 ? -9.750 -67.828 -53.556 1.00 29.99 195 HIS B CA 1
ATOM 2653 C C . HIS B 1 164 ? -11.022 -67.895 -52.708 1.00 26.08 195 HIS B C 1
ATOM 2654 O O . HIS B 1 164 ? -12.110 -68.123 -53.233 1.00 29.74 195 HIS B O 1
ATOM 2661 N N . PRO B 1 165 ? -10.881 -67.694 -51.386 1.00 27.31 196 PRO B N 1
ATOM 2662 C CA . PRO B 1 165 ? -11.982 -67.747 -50.412 1.00 29.37 196 PRO B CA 1
ATOM 2663 C C . PRO B 1 165 ? -13.088 -66.711 -50.628 1.00 34.60 196 PRO B C 1
ATOM 2664 O O . PRO B 1 165 ? -14.169 -66.856 -50.050 1.00 33.80 196 PRO B O 1
ATOM 2668 N N . ILE B 1 166 ? -12.819 -65.686 -51.435 1.00 33.10 197 ILE B N 1
ATOM 2669 C CA . ILE B 1 166 ? -13.748 -64.570 -51.601 1.00 31.61 197 ILE B CA 1
ATOM 2670 C C . ILE B 1 166 ? -15.102 -65.024 -52.154 1.00 30.10 197 ILE B C 1
ATOM 2671 O O . ILE B 1 166 ? -16.153 -64.538 -51.721 1.00 31.40 197 ILE B O 1
ATOM 2676 N N . TYR B 1 167 ? -15.071 -65.971 -53.089 1.00 25.16 198 TYR B N 1
ATOM 2677 C CA . TYR B 1 167 ? -16.288 -66.509 -53.683 1.00 31.34 198 TYR B CA 1
ATOM 2678 C C . TYR B 1 167 ? -17.136 -67.188 -52.614 1.00 30.70 198 TYR B C 1
ATOM 2679 O O . TYR B 1 167 ? -18.347 -66.968 -52.530 1.00 31.35 198 TYR B O 1
ATOM 2688 N N . HIS B 1 168 ? -16.484 -68.005 -51.791 1.00 31.78 199 HIS B N 1
ATOM 2689 C CA . HIS B 1 168 ? -17.152 -68.710 -50.703 1.00 28.70 199 HIS B CA 1
ATOM 2690 C C . HIS B 1 168 ? -17.764 -67.758 -49.685 1.00 30.23 199 HIS B C 1
ATOM 2691 O O . HIS B 1 168 ? -18.926 -67.914 -49.301 1.00 29.00 199 HIS B O 1
ATOM 2698 N N . ILE B 1 169 ? -16.974 -66.785 -49.240 1.00 28.90 200 ILE B N 1
ATOM 2699 C CA . ILE B 1 169 ? -17.443 -65.821 -48.250 1.00 26.84 200 ILE B CA 1
ATOM 2700 C C . ILE B 1 169 ? -18.639 -65.038 -48.786 1.00 28.02 200 ILE B C 1
ATOM 2701 O O . ILE B 1 169 ? -19.630 -64.842 -48.076 1.00 29.53 200 ILE B O 1
ATOM 2706 N N . LYS B 1 170 ? -18.549 -64.609 -50.043 1.00 30.88 201 LYS B N 1
ATOM 2707 C CA . LYS B 1 170 ? -19.663 -63.927 -50.697 1.00 29.97 201 LYS B CA 1
ATOM 2708 C C . LYS B 1 170 ? -20.910 -64.804 -50.708 1.00 26.40 201 LYS B C 1
ATOM 2709 O O . LYS B 1 170 ? -21.998 -64.353 -50.344 1.00 25.52 201 LYS B O 1
ATOM 2715 N N . GLU B 1 171 ? -20.739 -66.057 -51.121 1.00 28.45 202 GLU B N 1
ATOM 2716 C CA . GLU B 1 171 ? -21.840 -67.014 -51.176 1.00 28.52 202 GLU B CA 1
ATOM 2717 C C . GLU B 1 171 ? -22.533 -67.162 -49.826 1.00 29.78 202 GLU B C 1
ATOM 2718 O O . GLU B 1 171 ? -23.756 -67.031 -49.729 1.00 25.82 202 GLU B O 1
ATOM 2724 N N . LEU B 1 172 ? -21.744 -67.434 -48.789 1.00 30.69 203 LEU B N 1
ATOM 2725 C CA . LEU B 1 172 ? -22.278 -67.601 -47.442 1.00 28.13 203 LEU B CA 1
ATOM 2726 C C . LEU B 1 172 ? -22.976 -66.333 -46.950 1.00 28.47 203 LEU B C 1
ATOM 2727 O O . LEU B 1 172 ? -24.005 -66.410 -46.274 1.00 23.67 203 LEU B O 1
ATOM 2732 N N . MET B 1 173 ? -22.421 -65.172 -47.295 1.00 28.12 204 MET B N 1
ATOM 2733 C CA . MET B 1 173 ? -23.034 -63.898 -46.924 1.00 25.30 204 MET B CA 1
ATOM 2734 C C . MET B 1 173 ? -24.418 -63.767 -47.555 1.00 30.71 204 MET B C 1
ATOM 2735 O O . MET B 1 173 ? -25.399 -63.427 -46.877 1.00 26.15 204 MET B O 1
ATOM 2740 N N . ILE B 1 174 ? -24.491 -64.054 -48.852 1.00 24.52 205 ILE B N 1
ATOM 2741 C CA . ILE B 1 174 ? -25.758 -64.014 -49.571 1.00 21.54 205 ILE B CA 1
ATOM 2742 C C . ILE B 1 174 ? -26.772 -64.982 -48.964 1.00 26.95 205 ILE B C 1
ATOM 2743 O O . ILE B 1 174 ? -27.928 -64.617 -48.754 1.00 29.03 205 ILE B O 1
ATOM 2748 N N . LYS B 1 175 ? -26.338 -66.206 -48.674 1.00 27.28 206 LYS B N 1
ATOM 2749 C CA . LYS B 1 175 ? -27.210 -67.191 -48.037 1.00 24.81 206 LYS B CA 1
ATOM 2750 C C . LYS B 1 175 ? -27.764 -66.674 -46.714 1.00 27.90 206 LYS B C 1
ATOM 2751 O O . LYS B 1 175 ? -28.967 -66.759 -46.455 1.00 29.38 206 LYS B O 1
ATOM 2757 N N . ARG B 1 176 ? -26.875 -66.127 -45.891 1.00 21.83 207 ARG B N 1
ATOM 2758 C CA . ARG B 1 176 ? -27.250 -65.545 -44.609 1.00 20.95 207 ARG B CA 1
ATOM 2759 C C . ARG B 1 176 ? -28.317 -64.464 -44.756 1.00 31.26 207 ARG B C 1
ATOM 2760 O O . ARG B 1 176 ? -29.340 -64.490 -44.065 1.00 32.83 207 ARG B O 1
ATOM 2768 N N . GLU B 1 177 ? -28.081 -63.519 -45.662 1.00 32.83 208 GLU B N 1
ATOM 2769 C CA . GLU B 1 177 ? -29.021 -62.420 -45.852 1.00 30.75 208 GLU B CA 1
ATOM 2770 C C . GLU B 1 177 ? -30.348 -62.917 -46.424 1.00 31.07 208 GLU B C 1
ATOM 2771 O O . GLU B 1 177 ? -31.405 -62.344 -46.153 1.00 32.72 208 GLU B O 1
ATOM 2777 N N . LEU B 1 178 ? -30.290 -63.990 -47.206 1.00 26.91 209 LEU B N 1
ATOM 2778 C CA . LEU B 1 178 ? -31.501 -64.622 -47.720 1.00 28.38 209 LEU B CA 1
ATOM 2779 C C . LEU B 1 178 ? -32.298 -65.254 -46.584 1.00 31.12 209 LEU B C 1
ATOM 2780 O O . LEU B 1 178 ? -33.529 -65.224 -46.588 1.00 32.16 209 LEU B O 1
ATOM 2785 N N . ALA B 1 179 ? -31.594 -65.819 -45.608 1.00 35.47 210 ALA B N 1
ATOM 2786 C CA . ALA B 1 179 ? -32.252 -66.423 -44.455 1.00 34.45 210 ALA B CA 1
ATOM 2787 C C . ALA B 1 179 ? -32.837 -65.357 -43.535 1.00 44.90 210 ALA B C 1
ATOM 2788 O O . ALA B 1 179 ? -33.839 -65.596 -42.855 1.00 51.86 210 ALA B O 1
ATOM 2790 N N . LYS B 1 180 ? -32.205 -64.185 -43.514 1.00 38.39 211 LYS B N 1
ATOM 2791 C CA . LYS B 1 180 ? -32.656 -63.082 -42.664 1.00 37.83 211 LYS B CA 1
ATOM 2792 C C . LYS B 1 180 ? -34.094 -62.668 -42.963 1.00 49.26 211 LYS B C 1
ATOM 2793 O O . LYS B 1 180 ? -34.898 -62.524 -42.044 1.00 57.58 211 LYS B O 1
ATOM 2799 N N . ARG B 1 181 ? -34.380 -62.486 -44.253 1.00 50.67 212 ARG B N 1
ATOM 2800 C CA . ARG B 1 181 ? -35.678 -62.057 -44.801 1.00 54.56 212 ARG B CA 1
ATOM 2801 C C . ARG B 1 181 ? -36.749 -61.644 -43.791 1.00 61.89 212 ARG B C 1
ATOM 2802 O O . ARG B 1 181 ? -37.938 -61.596 -44.115 1.00 55.75 212 ARG B O 1
ATOM 2810 N N . PRO C 2 1 ? 0.652 -63.203 -63.643 1.00 52.30 144 PRO A N 1
ATOM 2811 C CA . PRO C 2 1 ? 0.551 -64.648 -63.409 1.00 61.54 144 PRO A CA 1
ATOM 2812 C C . PRO C 2 1 ? -0.175 -64.972 -62.109 1.00 61.33 144 PRO A C 1
ATOM 2813 O O . PRO C 2 1 ? -0.768 -66.043 -61.983 1.00 58.81 144 PRO A O 1
ATOM 2817 N N . GLU C 2 2 ? -0.124 -64.047 -61.155 1.00 56.13 145 GLU A N 1
ATOM 2818 C CA . GLU C 2 2 ? -0.780 -64.234 -59.868 1.00 51.57 145 GLU A CA 1
ATOM 2819 C C . GLU C 2 2 ? -1.448 -62.946 -59.397 1.00 56.05 145 GLU A C 1
ATOM 2820 O O . GLU C 2 2 ? -1.880 -62.844 -58.247 1.00 55.50 145 GLU A O 1
ATOM 2826 N N . ALA C 2 3 ? -1.532 -61.968 -60.296 1.00 48.89 146 ALA A N 1
ATOM 2827 C CA . ALA C 2 3 ? -2.183 -60.696 -59.998 1.00 48.53 146 ALA A CA 1
ATOM 2828 C C . ALA C 2 3 ? -3.679 -60.901 -59.804 1.00 44.83 146 ALA A C 1
ATOM 2829 O O . ALA C 2 3 ? -4.359 -60.070 -59.205 1.00 47.25 146 ALA A O 1
ATOM 2831 N N . GLU C 2 4 ? -4.177 -62.014 -60.330 1.00 42.28 147 GLU A N 1
ATOM 2832 C CA . GLU C 2 4 ? -5.566 -62.418 -60.159 1.00 44.09 147 GLU A CA 1
ATOM 2833 C C . GLU C 2 4 ? -5.917 -62.591 -58.683 1.00 46.48 147 GLU A C 1
ATOM 2834 O O . GLU C 2 4 ? -6.865 -61.979 -58.187 1.00 45.95 147 GLU A O 1
ATOM 2840 N N . ASN C 2 5 ? -5.145 -63.414 -57.981 1.00 44.21 148 ASN A N 1
ATOM 2841 C CA . ASN C 2 5 ? -5.387 -63.657 -56.562 1.00 43.89 148 ASN A CA 1
ATOM 2842 C C . ASN C 2 5 ? -5.058 -62.461 -55.673 1.00 46.12 148 ASN A C 1
ATOM 2843 O O . ASN C 2 5 ? -5.601 -62.337 -54.579 1.00 45.56 148 ASN A O 1
ATOM 2848 N N . LEU C 2 6 ? -4.168 -61.588 -56.134 1.00 47.49 149 LEU A N 1
ATOM 2849 C CA . LEU C 2 6 ? -3.869 -60.370 -55.394 1.00 39.55 149 LEU A CA 1
ATOM 2850 C C . LEU C 2 6 ? -5.052 -59.417 -55.494 1.00 39.99 149 LEU A C 1
ATOM 2851 O O . LEU C 2 6 ? -5.495 -58.848 -54.492 1.00 45.23 149 LEU A O 1
ATOM 2856 N N . GLN C 2 7 ? -5.565 -59.259 -56.711 1.00 42.22 150 GLN A N 1
ATOM 2857 C CA . GLN C 2 7 ? -6.764 -58.467 -56.943 1.00 45.03 150 GLN A CA 1
ATOM 2858 C C . GLN C 2 7 ? -7.927 -59.029 -56.137 1.00 44.60 150 GLN A C 1
ATOM 2859 O O . GLN C 2 7 ? -8.730 -58.274 -55.588 1.00 40.09 150 GLN A O 1
ATOM 2865 N N . ASN C 2 8 ? -8.008 -60.355 -56.056 1.00 44.93 151 ASN A N 1
ATOM 2866 C CA . ASN C 2 8 ? -9.022 -60.994 -55.227 1.00 39.24 151 ASN A CA 1
ATOM 2867 C C . ASN C 2 8 ? -8.803 -60.686 -53.750 1.00 40.28 151 ASN A C 1
ATOM 2868 O O . ASN C 2 8 ? -9.762 -60.527 -53.001 1.00 36.01 151 ASN A O 1
ATOM 2873 N N . ASP C 2 9 ? -7.542 -60.596 -53.337 1.00 40.18 152 ASP A N 1
ATOM 2874 C CA . ASP C 2 9 ? -7.225 -60.234 -51.961 1.00 39.66 152 ASP A CA 1
ATOM 2875 C C . ASP C 2 9 ? -7.742 -58.827 -51.674 1.00 39.58 152 ASP A C 1
ATOM 2876 O O . ASP C 2 9 ? -8.346 -58.582 -50.627 1.00 34.99 152 ASP A O 1
ATOM 2881 N N . LEU C 2 10 ? -7.524 -57.916 -52.619 1.00 46.49 153 LEU A N 1
ATOM 2882 C CA . LEU C 2 10 ? -8.019 -56.548 -52.495 1.00 39.97 153 LEU A CA 1
ATOM 2883 C C . LEU C 2 10 ? -9.548 -56.486 -52.431 1.00 40.66 153 LEU A C 1
ATOM 2884 O O . LEU C 2 10 ? -10.110 -55.827 -51.552 1.00 41.76 153 LEU A O 1
ATOM 2889 N N . GLU C 2 11 ? -10.220 -57.178 -53.350 1.00 35.63 154 GLU A N 1
ATOM 2890 C CA . GLU C 2 11 ? -11.682 -57.148 -53.396 1.00 40.90 154 GLU A CA 1
ATOM 2891 C C . GLU C 2 11 ? -12.288 -57.802 -52.158 1.00 41.75 154 GLU A C 1
ATOM 2892 O O . GLU C 2 11 ? -13.372 -57.430 -51.722 1.00 42.81 154 GLU A O 1
ATOM 2898 N N . LEU C 2 12 ? -11.583 -58.775 -51.595 1.00 41.73 155 LEU A N 1
ATOM 2899 C CA . LEU C 2 12 ? -12.026 -59.437 -50.376 1.00 38.73 155 LEU A CA 1
ATOM 2900 C C . LEU C 2 12 ? -11.885 -58.482 -49.191 1.00 42.03 155 LEU A C 1
ATOM 2901 O O . LEU C 2 12 ? -12.820 -58.318 -48.392 1.00 36.91 155 LEU A O 1
ATOM 2906 N N . GLN C 2 13 ? -10.719 -57.845 -49.101 1.00 48.71 156 GLN A N 1
ATOM 2907 C CA . GLN C 2 13 ? -10.439 -56.869 -48.051 1.00 51.69 156 GLN A CA 1
ATOM 2908 C C . GLN C 2 13 ? -11.429 -55.703 -48.087 1.00 52.18 156 GLN A C 1
ATOM 2909 O O . GLN C 2 13 ? -11.755 -55.123 -47.049 1.00 50.31 156 GLN A O 1
ATOM 2915 N N . GLN C 2 14 ? -11.907 -55.365 -49.282 1.00 47.18 157 GLN A N 1
ATOM 2916 C CA . GLN C 2 14 ? -12.909 -54.312 -49.429 1.00 52.31 157 GLN A CA 1
ATOM 2917 C C . GLN C 2 14 ? -14.304 -54.814 -49.066 1.00 55.65 157 GLN A C 1
ATOM 2918 O O . GLN C 2 14 ? -15.054 -54.140 -48.360 1.00 57.92 157 GLN A O 1
ATOM 2924 N N . PHE C 2 15 ? -14.637 -56.004 -49.555 1.00 49.97 158 PHE A N 1
ATOM 2925 C CA . PHE C 2 15 ? -15.953 -56.600 -49.348 1.00 49.41 158 PHE A CA 1
ATOM 2926 C C . PHE C 2 15 ? -16.253 -56.848 -47.875 1.00 51.61 158 PHE A C 1
ATOM 2927 O O . PHE C 2 15 ? -17.387 -56.663 -47.432 1.00 52.10 158 PHE A O 1
ATOM 2935 N N . LEU C 2 16 ? -15.244 -57.271 -47.119 1.00 49.78 159 LEU A N 1
ATOM 2936 C CA . LEU C 2 16 ? -15.423 -57.451 -45.682 1.00 55.46 159 LEU A CA 1
ATOM 2937 C C . LEU C 2 16 ? -15.726 -56.113 -45.013 1.00 62.43 159 LEU A C 1
ATOM 2938 O O . LEU C 2 16 ? -16.539 -56.035 -44.093 1.00 60.50 159 LEU A O 1
ATOM 2943 N N . ARG C 2 17 ? -15.076 -55.061 -45.497 1.00 59.99 160 ARG A N 1
ATOM 2944 C CA . ARG C 2 17 ? -15.263 -53.725 -44.947 1.00 63.34 160 ARG A CA 1
ATOM 2945 C C . ARG C 2 17 ? -16.588 -53.128 -45.410 1.00 62.53 160 ARG A C 1
ATOM 2946 O O . ARG C 2 17 ? -17.273 -52.439 -44.652 1.00 66.39 160 ARG A O 1
ATOM 2954 N N . GLU C 2 18 ? -16.941 -53.407 -46.660 1.00 61.20 161 GLU A N 1
ATOM 2955 C CA . GLU C 2 18 ? -18.163 -52.888 -47.262 1.00 66.83 161 GLU A CA 1
ATOM 2956 C C . GLU C 2 18 ? -19.406 -53.556 -46.681 1.00 65.40 161 GLU A C 1
ATOM 2957 O O . GLU C 2 18 ? -20.516 -53.034 -46.796 1.00 63.81 161 GLU A O 1
ATOM 2963 N N . SER C 2 19 ? -19.213 -54.713 -46.057 1.00 65.05 162 SER A N 1
ATOM 2964 C CA . SER C 2 19 ? -20.322 -55.463 -45.479 1.00 62.86 162 SER A CA 1
ATOM 2965 C C . SER C 2 19 ? -20.379 -55.286 -43.965 1.00 66.14 162 SER A C 1
ATOM 2966 O O . SER C 2 19 ? -21.359 -54.766 -43.428 1.00 72.25 162 SER A O 1
ATOM 2969 N N . HIS C 2 20 ? -19.315 -55.724 -43.295 1.00 67.24 163 HIS A N 1
ATOM 2970 C CA . HIS C 2 20 ? -19.202 -55.666 -41.838 1.00 68.80 163 HIS A CA 1
ATOM 2971 C C . HIS C 2 20 ? -20.435 -56.249 -41.155 1.00 67.56 163 HIS A C 1
ATOM 2972 O O . HIS C 2 20 ? -20.324 -56.987 -40.175 1.00 71.54 163 HIS A O 1
ATOM 2979 N N . PRO D 2 1 ? -8.299 -85.251 27.462 1.00 47.20 144 PRO C N 1
ATOM 2980 C CA . PRO D 2 1 ? -8.295 -83.843 27.051 1.00 57.19 144 PRO C CA 1
ATOM 2981 C C . PRO D 2 1 ? -8.719 -83.675 25.598 1.00 60.10 144 PRO C C 1
ATOM 2982 O O . PRO D 2 1 ? -9.849 -83.278 25.312 1.00 57.89 144 PRO C O 1
ATOM 2986 N N . GLU D 2 2 ? -7.798 -83.979 24.691 1.00 59.84 145 GLU C N 1
ATOM 2987 C CA . GLU D 2 2 ? -8.056 -83.912 23.259 1.00 54.86 145 GLU C CA 1
ATOM 2988 C C . GLU D 2 2 ? -8.516 -85.264 22.725 1.00 49.65 145 GLU C C 1
ATOM 2989 O O . GLU D 2 2 ? -8.426 -85.534 21.527 1.00 46.95 145 GLU C O 1
ATOM 2995 N N . ALA D 2 3 ? -9.004 -86.111 23.626 1.00 51.22 146 ALA C N 1
ATOM 2996 C CA . ALA D 2 3 ? -9.567 -87.399 23.245 1.00 46.40 146 ALA C CA 1
ATOM 2997 C C . ALA D 2 3 ? -10.934 -87.191 22.613 1.00 38.30 146 ALA C C 1
ATOM 2998 O O . ALA D 2 3 ? -11.447 -88.059 21.908 1.00 38.62 146 ALA C O 1
ATOM 3000 N N . GLU D 2 4 ? -11.517 -86.028 22.885 1.00 44.15 147 GLU C N 1
ATOM 3001 C CA . GLU D 2 4 ? -12.806 -85.647 22.331 1.00 44.68 147 GLU C CA 1
ATOM 3002 C C . GLU D 2 4 ? -12.722 -85.511 20.817 1.00 38.38 147 GLU C C 1
ATOM 3003 O O . GLU D 2 4 ? -13.513 -86.108 20.083 1.00 36.69 147 GLU C O 1
ATOM 3009 N N . ASN D 2 5 ? -11.752 -84.726 20.359 1.00 34.68 148 ASN C N 1
ATOM 3010 C CA . ASN D 2 5 ? -11.516 -84.548 18.933 1.00 32.01 148 ASN C CA 1
ATOM 3011 C C . ASN D 2 5 ? -11.131 -85.854 18.246 1.00 33.53 148 ASN C C 1
ATOM 3012 O O . ASN D 2 5 ? -11.595 -86.142 17.143 1.00 29.29 148 ASN C O 1
ATOM 3017 N N . LEU D 2 6 ? -10.287 -86.641 18.904 1.00 38.79 149 LEU C N 1
ATOM 3018 C CA . LEU D 2 6 ? -9.849 -87.917 18.351 1.00 30.63 149 LEU C CA 1
ATOM 3019 C C . LEU D 2 6 ? -11.024 -88.883 18.219 1.00 26.35 149 LEU C C 1
ATOM 3020 O O . LEU D 2 6 ? -11.082 -89.677 17.280 1.00 36.36 149 LEU C O 1
ATOM 3025 N N . GLN D 2 7 ? -11.959 -88.805 19.161 1.00 26.97 150 GLN C N 1
ATOM 3026 C CA . GLN D 2 7 ? -13.165 -89.622 19.109 1.00 30.32 150 GLN C CA 1
ATOM 3027 C C . GLN D 2 7 ? -14.069 -89.163 17.974 1.00 28.44 150 GLN C C 1
ATOM 3028 O O . GLN D 2 7 ? -14.603 -89.980 17.218 1.00 26.07 150 GLN C O 1
ATOM 3034 N N . ASN D 2 8 ? -14.231 -87.848 17.858 1.00 30.95 151 ASN C N 1
ATOM 3035 C CA . ASN D 2 8 ? -15.080 -87.274 16.824 1.00 25.65 151 ASN C CA 1
ATOM 3036 C C . ASN D 2 8 ? -14.551 -87.526 15.415 1.00 23.85 151 ASN C C 1
ATOM 3037 O O . ASN D 2 8 ? -15.328 -87.601 14.470 1.00 23.51 151 ASN C O 1
ATOM 3042 N N . ASP D 2 9 ? -13.235 -87.653 15.270 1.00 24.07 152 ASP C N 1
ATOM 3043 C CA . ASP D 2 9 ? -12.653 -87.945 13.961 1.00 23.26 152 ASP C CA 1
ATOM 3044 C C . ASP D 2 9 ? -13.062 -89.338 13.478 1.00 25.61 152 ASP C C 1
ATOM 3045 O O . ASP D 2 9 ? -13.507 -89.510 12.339 1.00 22.57 152 ASP C O 1
ATOM 3050 N N . LEU D 2 10 ? -12.904 -90.324 14.355 1.00 26.15 153 LEU C N 1
ATOM 3051 C CA . LEU D 2 10 ? -13.295 -91.700 14.067 1.00 27.09 153 LEU C CA 1
ATOM 3052 C C . LEU D 2 10 ? -14.798 -91.805 13.848 1.00 23.32 153 LEU C C 1
ATOM 3053 O O . LEU D 2 10 ? -15.261 -92.503 12.940 1.00 20.90 153 LEU C O 1
ATOM 3058 N N . GLU D 2 11 ? -15.551 -91.112 14.698 1.00 22.79 154 GLU C N 1
ATOM 3059 C CA . GLU D 2 11 ? -17.003 -91.091 14.597 1.00 22.51 154 GLU C CA 1
ATOM 3060 C C . GLU D 2 11 ? -17.455 -90.546 13.247 1.00 24.47 154 GLU C C 1
ATOM 3061 O O . GLU D 2 11 ? -18.291 -91.148 12.579 1.00 19.13 154 GLU C O 1
ATOM 3067 N N . LEU D 2 12 ? -16.890 -89.409 12.853 1.00 24.36 155 LEU C N 1
ATOM 3068 C CA . LEU D 2 12 ? -17.213 -88.776 11.578 1.00 19.68 155 LEU C CA 1
ATOM 3069 C C . LEU D 2 12 ? -16.823 -89.680 10.412 1.00 22.64 155 LEU C C 1
ATOM 3070 O O . LEU D 2 12 ? -17.554 -89.783 9.425 1.00 20.25 155 LEU C O 1
ATOM 3075 N N . GLN D 2 13 ? -15.667 -90.326 10.538 1.00 23.36 156 GLN C N 1
ATOM 3076 C CA . GLN D 2 13 ? -15.188 -91.263 9.528 1.00 21.46 156 GLN C CA 1
ATOM 3077 C C . GLN D 2 13 ? -16.190 -92.394 9.295 1.00 23.52 156 GLN C C 1
ATOM 3078 O O . GLN D 2 13 ? -16.621 -92.639 8.160 1.00 22.34 156 GLN C O 1
ATOM 3084 N N . GLN D 2 14 ? -16.566 -93.073 10.375 1.00 23.95 157 GLN C N 1
ATOM 3085 C CA . GLN D 2 14 ? -17.519 -94.175 10.288 1.00 27.12 157 GLN C CA 1
ATOM 3086 C C . GLN D 2 14 ? -18.883 -93.714 9.793 1.00 29.85 157 GLN C C 1
ATOM 3087 O O . GLN D 2 14 ? -19.523 -94.397 8.996 1.00 32.99 157 GLN C O 1
ATOM 3093 N N . PHE D 2 15 ? -19.326 -92.555 10.271 1.00 30.68 158 PHE C N 1
ATOM 3094 C CA . PHE D 2 15 ? -20.609 -92.000 9.857 1.00 26.87 158 PHE C CA 1
ATOM 3095 C C . PHE D 2 15 ? -20.638 -91.732 8.360 1.00 30.02 158 PHE C C 1
ATOM 3096 O O . PHE D 2 15 ? -21.642 -91.984 7.693 1.00 30.68 158 PHE C O 1
ATOM 3104 N N . LEU D 2 16 ? -19.532 -91.214 7.837 1.00 28.81 159 LEU C N 1
ATOM 3105 C CA . LEU D 2 16 ? -19.422 -90.969 6.405 1.00 26.52 159 LEU C CA 1
ATOM 3106 C C . LEU D 2 16 ? -19.350 -92.284 5.643 1.00 29.62 159 LEU C C 1
ATOM 3107 O O . LEU D 2 16 ? -19.815 -92.376 4.507 1.00 35.78 159 LEU C O 1
ATOM 3112 N N . ARG D 2 17 ? -18.768 -93.302 6.270 1.00 29.07 160 ARG C N 1
ATOM 3113 C CA . ARG D 2 17 ? -18.716 -94.619 5.648 1.00 34.02 160 ARG C CA 1
ATOM 3114 C C . ARG D 2 17 ? -20.104 -95.249 5.579 1.00 35.14 160 ARG C C 1
ATOM 3115 O O . ARG D 2 17 ? -20.434 -95.946 4.620 1.00 40.02 160 ARG C O 1
ATOM 3123 N N . GLU D 2 18 ? -20.913 -94.993 6.601 1.00 36.15 161 GLU C N 1
ATOM 3124 C CA . GLU D 2 18 ? -22.209 -95.648 6.737 1.00 36.53 161 GLU C CA 1
ATOM 3125 C C . GLU D 2 18 ? -23.351 -94.853 6.109 1.00 41.91 161 GLU C C 1
ATOM 3126 O O . GLU D 2 18 ? -24.519 -95.195 6.288 1.00 45.49 161 GLU C O 1
ATOM 3132 N N . SER D 2 19 ? -23.015 -93.799 5.372 1.00 41.47 162 SER C N 1
ATOM 3133 C CA . SER D 2 19 ? -24.031 -92.952 4.755 1.00 46.38 162 SER C CA 1
ATOM 3134 C C . SER D 2 19 ? -24.012 -93.064 3.234 1.00 53.83 162 SER C C 1
ATOM 3135 O O . SER D 2 19 ? -25.055 -92.982 2.583 1.00 57.13 162 SER C O 1
ATOM 3138 N N . HIS D 2 20 ? -22.821 -93.243 2.673 1.00 49.45 163 HIS C N 1
ATOM 3139 C CA . HIS D 2 20 ? -22.667 -93.387 1.230 1.00 47.52 163 HIS C CA 1
ATOM 3140 C C . HIS D 2 20 ? -22.509 -94.851 0.833 1.00 51.43 163 HIS C C 1
ATOM 3141 O O . HIS D 2 20 ? -22.337 -95.720 1.686 1.00 44.88 163 HIS C O 1
#